Protein AF-L8G4J6-F1 (afdb_monomer)

Organism: Pseudogymnoascus destructans (strain ATCC MYA-4855 / 20631-21) (NCBI:txid658429)

Structure (mmCIF, N/CA/C/O backbone):
data_AF-L8G4J6-F1
#
_entry.id   AF-L8G4J6-F1
#
loop_
_atom_site.group_PDB
_atom_site.id
_atom_site.type_symbol
_atom_site.label_atom_id
_atom_site.label_alt_id
_atom_site.label_comp_id
_atom_site.label_asym_id
_atom_site.label_entity_id
_atom_site.label_seq_id
_atom_site.pdbx_PDB_ins_code
_atom_site.Cartn_x
_atom_site.Cartn_y
_atom_site.Cartn_z
_atom_site.occupancy
_atom_site.B_iso_or_equiv
_atom_site.auth_seq_id
_atom_site.auth_comp_id
_atom_site.auth_asym_id
_atom_site.auth_atom_id
_atom_site.pdbx_PDB_model_num
ATOM 1 N N . MET A 1 1 ? -7.176 -9.965 0.478 1.00 82.94 1 MET A N 1
ATOM 2 C CA . MET A 1 1 ? -8.049 -9.174 -0.418 1.00 82.94 1 MET A CA 1
ATOM 3 C C . MET A 1 1 ? -7.342 -9.103 -1.741 1.00 82.94 1 MET A C 1
ATOM 5 O O . MET A 1 1 ? -6.157 -8.820 -1.716 1.00 82.94 1 MET A O 1
ATOM 9 N N . HIS A 1 2 ? -8.014 -9.371 -2.860 1.00 88.94 2 HIS A N 1
ATOM 10 C CA . HIS A 1 2 ? -7.326 -9.445 -4.148 1.00 88.94 2 HIS A CA 1
ATOM 11 C C . HIS A 1 2 ? -7.608 -8.229 -5.025 1.00 88.94 2 HIS A C 1
ATOM 13 O O . HIS A 1 2 ? -8.771 -7.936 -5.314 1.00 88.94 2 HIS A O 1
ATOM 19 N N . ALA A 1 3 ? -6.555 -7.555 -5.492 1.00 89.19 3 ALA A N 1
ATOM 20 C CA . ALA A 1 3 ? -6.679 -6.358 -6.329 1.00 89.19 3 ALA A CA 1
ATOM 21 C C . ALA A 1 3 ? -7.472 -6.608 -7.628 1.00 89.19 3 ALA A C 1
ATOM 23 O O . ALA A 1 3 ? -8.258 -5.759 -8.041 1.00 89.19 3 ALA A O 1
ATOM 24 N N . TRP A 1 4 ? -7.333 -7.789 -8.243 1.00 89.56 4 TRP A N 1
ATOM 25 C CA . TRP A 1 4 ? -8.042 -8.155 -9.478 1.00 89.56 4 TRP A CA 1
ATOM 26 C C . TRP A 1 4 ? -9.565 -8.265 -9.320 1.00 89.56 4 TRP A C 1
ATOM 28 O O . TRP A 1 4 ? -10.291 -8.118 -10.303 1.00 89.56 4 TRP A O 1
ATOM 38 N N . ALA A 1 5 ? -10.052 -8.505 -8.099 1.00 90.19 5 ALA A N 1
ATOM 39 C CA . ALA A 1 5 ? -11.477 -8.644 -7.799 1.00 90.19 5 ALA A CA 1
ATOM 40 C C . ALA A 1 5 ? -12.156 -7.302 -7.478 1.00 90.19 5 ALA A C 1
ATOM 42 O O . ALA A 1 5 ? -13.377 -7.241 -7.349 1.00 90.19 5 ALA A O 1
ATOM 43 N N . LEU A 1 6 ? -11.373 -6.233 -7.328 1.00 91.44 6 LEU A N 1
ATOM 44 C CA . LEU A 1 6 ? -11.841 -4.914 -6.930 1.00 91.44 6 LEU A CA 1
ATOM 45 C C . LEU A 1 6 ? -11.795 -3.943 -8.115 1.00 91.44 6 LEU A C 1
ATOM 47 O O . LEU A 1 6 ? -10.946 -4.027 -9.002 1.00 91.44 6 LEU A O 1
ATOM 51 N N . LYS A 1 7 ? -12.727 -2.993 -8.121 1.00 92.06 7 LYS A N 1
ATOM 52 C CA . LYS A 1 7 ? -12.790 -1.895 -9.092 1.00 92.06 7 LYS A CA 1
ATOM 53 C C . LYS A 1 7 ? -12.383 -0.579 -8.456 1.00 92.06 7 LYS A C 1
ATOM 55 O O . LYS A 1 7 ? -12.546 -0.383 -7.256 1.00 92.06 7 LYS A O 1
ATOM 60 N N . ASP A 1 8 ? -11.884 0.345 -9.256 1.00 95.00 8 ASP A N 1
ATOM 61 C CA . ASP A 1 8 ? -11.574 1.683 -8.777 1.00 95.00 8 ASP A CA 1
ATOM 62 C C . ASP A 1 8 ? -11.811 2.715 -9.876 1.00 95.00 8 ASP A C 1
ATOM 64 O O . ASP A 1 8 ? -11.766 2.397 -11.065 1.00 95.00 8 ASP A O 1
ATOM 68 N N . ASN A 1 9 ? -12.085 3.948 -9.457 1.00 92.06 9 ASN A N 1
ATOM 69 C CA . ASN A 1 9 ? -12.213 5.096 -10.340 1.00 92.06 9 ASN A CA 1
ATOM 70 C C . ASN A 1 9 ? -11.019 6.030 -10.100 1.00 92.06 9 ASN A C 1
ATOM 72 O O . ASN A 1 9 ? -10.874 6.601 -9.011 1.00 92.06 9 ASN A O 1
ATOM 76 N N . LEU A 1 10 ? -10.150 6.142 -11.106 1.00 89.25 10 LEU A N 1
ATOM 77 C CA . LEU A 1 10 ? -8.953 6.988 -11.067 1.00 89.25 10 LEU A CA 1
ATOM 78 C C . LEU A 1 10 ? -9.309 8.480 -11.186 1.00 89.25 10 LEU A C 1
ATOM 80 O O . LEU A 1 10 ? -8.587 9.313 -10.648 1.00 89.25 10 LEU A O 1
ATOM 84 N N . ASP A 1 11 ? -10.445 8.800 -11.809 1.00 87.44 11 ASP A N 1
ATOM 85 C CA . ASP A 1 11 ? -10.901 10.171 -12.066 1.00 87.44 11 ASP A CA 1
ATOM 86 C C . ASP A 1 11 ? -11.843 10.704 -10.979 1.00 87.44 11 ASP A C 1
ATOM 88 O O . ASP A 1 11 ? -12.359 11.813 -11.076 1.00 87.44 11 ASP A O 1
ATOM 92 N N . ALA A 1 12 ? -12.104 9.918 -9.932 1.00 89.19 12 ALA A N 1
ATOM 93 C CA . ALA A 1 12 ? -12.944 10.363 -8.833 1.00 89.19 12 ALA A CA 1
ATOM 94 C C . ALA A 1 12 ? -12.231 11.435 -7.997 1.00 89.19 12 ALA A C 1
ATOM 96 O O . ALA A 1 12 ? -11.207 11.153 -7.373 1.00 89.19 12 ALA A O 1
ATOM 97 N N . ASP A 1 13 ? -12.844 12.618 -7.912 1.00 89.75 13 ASP A N 1
ATOM 98 C CA . ASP A 1 13 ? -12.346 13.782 -7.159 1.00 89.75 13 ASP A CA 1
ATOM 99 C C . ASP A 1 13 ? -13.001 13.971 -5.787 1.00 89.75 13 ASP A C 1
ATOM 101 O O . ASP A 1 13 ? -12.588 14.808 -4.990 1.00 89.75 13 ASP A O 1
ATOM 105 N N . ASN A 1 14 ? -14.010 13.161 -5.471 1.00 93.25 14 ASN A N 1
ATOM 106 C CA . ASN A 1 14 ? -14.780 13.313 -4.241 1.00 93.25 14 ASN A CA 1
ATOM 107 C C . ASN A 1 14 ? -13.895 13.183 -2.991 1.00 93.25 14 ASN A C 1
ATOM 109 O O . ASN A 1 14 ? -13.086 12.253 -2.875 1.00 93.25 14 ASN A O 1
ATOM 113 N N . PHE A 1 15 ? -14.108 14.066 -2.012 1.00 93.31 15 PHE A N 1
ATOM 114 C CA . PHE A 1 15 ? -13.394 14.018 -0.738 1.00 93.31 15 PHE A CA 1
ATOM 115 C C . PHE A 1 15 ? -13.589 12.663 -0.035 1.00 93.31 15 PHE A C 1
ATOM 117 O O . PHE A 1 15 ? -14.695 12.119 0.078 1.00 93.31 15 PHE A O 1
ATOM 124 N N . GLY A 1 16 ? -12.487 12.081 0.440 1.00 92.75 16 GLY A N 1
ATOM 125 C CA . GLY A 1 16 ? -12.477 10.774 1.088 1.00 92.75 16 GLY A CA 1
ATOM 126 C C . GLY A 1 16 ? -12.815 9.604 0.161 1.00 92.75 16 GLY A C 1
ATOM 127 O O . GLY A 1 16 ? -13.187 8.542 0.663 1.00 92.75 16 GLY A O 1
ATOM 128 N N . TRP A 1 17 ? -12.773 9.773 -1.164 1.00 94.94 17 TRP A N 1
ATOM 129 C CA . TRP A 1 17 ? -12.904 8.662 -2.106 1.00 94.94 17 TRP A CA 1
ATOM 130 C C . TRP A 1 17 ? -11.718 7.697 -2.017 1.00 94.94 17 TRP A C 1
ATOM 132 O O . TRP A 1 17 ? -10.568 8.112 -1.909 1.00 94.94 17 TRP A O 1
ATOM 142 N N . TYR A 1 18 ? -12.015 6.403 -2.076 1.00 94.75 18 TYR A N 1
ATOM 143 C CA . TYR A 1 18 ? -11.067 5.303 -2.246 1.00 94.75 18 TYR A CA 1
ATOM 144 C C . TYR A 1 18 ? -11.826 4.111 -2.847 1.00 94.75 18 TYR A C 1
ATOM 146 O O . TYR A 1 18 ? -13.062 4.134 -2.884 1.00 94.75 18 TYR A O 1
ATOM 154 N N . PHE A 1 19 ? -11.121 3.056 -3.266 1.00 94.44 19 PHE A N 1
ATOM 155 C CA . PHE A 1 19 ? -11.729 1.887 -3.918 1.00 94.44 19 PHE A CA 1
ATOM 156 C C . PHE A 1 19 ? -12.917 1.294 -3.135 1.00 94.44 19 PHE A C 1
ATOM 158 O O . PHE A 1 19 ? -13.872 0.812 -3.737 1.00 94.44 19 PHE A O 1
ATOM 165 N N . GLY A 1 20 ? -12.927 1.367 -1.798 1.00 92.00 20 GLY A N 1
ATOM 166 C CA . GLY A 1 20 ? -14.027 0.834 -0.991 1.00 92.00 20 GLY A CA 1
ATOM 167 C C . GLY A 1 20 ? -15.357 1.582 -1.130 1.00 92.00 20 GLY A C 1
ATOM 168 O O . GLY A 1 20 ? -16.396 1.035 -0.771 1.00 92.00 20 GLY A O 1
ATOM 169 N N . LYS A 1 21 ? -15.352 2.798 -1.692 1.00 92.19 21 LYS A N 1
ATOM 170 C CA . LYS A 1 21 ? -16.570 3.551 -2.039 1.00 92.19 21 LYS A CA 1
ATOM 171 C C . LYS A 1 21 ? -17.102 3.238 -3.442 1.00 92.19 21 LYS A C 1
ATOM 173 O O . LYS A 1 21 ? -18.171 3.724 -3.805 1.00 92.19 21 LYS A O 1
ATOM 178 N N . HIS A 1 22 ? -16.387 2.443 -4.238 1.00 93.75 22 HIS A N 1
ATOM 179 C CA . HIS A 1 22 ? -16.846 2.059 -5.568 1.00 93.75 22 HIS A CA 1
ATOM 180 C C . HIS A 1 22 ? -18.075 1.143 -5.473 1.00 93.75 22 HIS A C 1
ATOM 182 O O . HIS A 1 22 ? -18.038 0.138 -4.766 1.00 93.75 22 HIS A O 1
ATOM 188 N N . ARG A 1 23 ? -19.143 1.447 -6.225 1.00 92.19 23 ARG A N 1
ATOM 189 C CA . ARG A 1 23 ? -20.446 0.747 -6.158 1.00 92.19 23 ARG A CA 1
ATOM 190 C C . ARG A 1 23 ? -20.339 -0.783 -6.255 1.00 92.19 23 ARG A C 1
ATOM 192 O O . ARG A 1 23 ? -20.991 -1.493 -5.501 1.00 92.19 23 ARG A O 1
ATOM 199 N N . GLU A 1 24 ? -19.469 -1.282 -7.135 1.00 90.06 24 GLU A N 1
ATOM 200 C CA . GLU A 1 24 ? -19.259 -2.724 -7.362 1.00 90.06 24 GLU A CA 1
ATOM 201 C C . GLU A 1 24 ? -18.479 -3.401 -6.227 1.00 90.06 24 GLU A C 1
ATOM 203 O O . GLU A 1 24 ? -18.611 -4.603 -6.020 1.00 90.06 24 GLU A O 1
ATOM 208 N N . ASN A 1 25 ? -17.719 -2.634 -5.442 1.00 92.56 25 ASN A N 1
ATOM 209 C CA . ASN A 1 25 ? -16.976 -3.170 -4.307 1.00 92.56 25 ASN A CA 1
ATOM 210 C C . ASN A 1 25 ? -17.813 -3.199 -3.030 1.00 92.56 25 ASN A C 1
ATOM 212 O O . ASN A 1 25 ? -17.482 -3.954 -2.123 1.00 92.56 25 ASN A O 1
ATOM 216 N N . VAL A 1 26 ? -18.886 -2.403 -2.929 1.00 84.31 26 VAL A N 1
ATOM 217 C CA . VAL A 1 26 ? -19.674 -2.281 -1.690 1.00 84.31 26 VAL A CA 1
ATOM 218 C C . VAL A 1 26 ? -20.213 -3.637 -1.242 1.00 84.31 26 VAL A C 1
ATOM 220 O O . VAL A 1 26 ? -20.040 -4.003 -0.084 1.00 84.31 26 VAL A O 1
ATOM 223 N N . ALA A 1 27 ? -20.817 -4.409 -2.149 1.00 84.50 27 ALA A N 1
ATOM 224 C CA . ALA A 1 27 ? -21.356 -5.728 -1.818 1.00 84.50 27 ALA A CA 1
ATOM 225 C C . ALA A 1 27 ? -20.260 -6.709 -1.373 1.00 84.50 27 ALA A C 1
ATOM 227 O O . ALA A 1 27 ? -20.461 -7.468 -0.427 1.00 84.50 27 ALA A O 1
ATOM 228 N N . LEU A 1 28 ? -19.090 -6.647 -2.016 1.00 85.94 28 LEU A N 1
ATOM 229 C CA . LEU A 1 28 ? -17.947 -7.495 -1.693 1.00 85.94 28 LEU A CA 1
ATOM 230 C C . LEU A 1 28 ? -17.294 -7.096 -0.363 1.00 85.94 28 LEU A C 1
ATOM 232 O O . LEU A 1 28 ? -16.865 -7.967 0.379 1.00 85.94 28 LEU A O 1
ATOM 236 N N . LEU A 1 29 ? -17.241 -5.802 -0.038 1.00 85.81 29 LEU A N 1
ATOM 237 C CA . LEU A 1 29 ? -16.575 -5.280 1.158 1.00 85.81 29 LEU A CA 1
ATOM 238 C C . LEU A 1 29 ? -17.476 -5.217 2.397 1.00 85.81 29 LEU A C 1
ATOM 240 O O . LEU A 1 29 ? -16.965 -5.235 3.516 1.00 85.81 29 LEU A O 1
ATOM 244 N N . LYS A 1 30 ? -18.803 -5.183 2.225 1.00 80.94 30 LYS A N 1
ATOM 245 C CA . LYS A 1 30 ? -19.774 -5.099 3.328 1.00 80.94 30 LYS A CA 1
ATOM 246 C C . LYS A 1 30 ? -19.586 -6.180 4.406 1.00 80.94 30 LYS A C 1
ATOM 248 O O . LYS A 1 30 ? -19.614 -5.804 5.573 1.00 80.94 30 LYS A O 1
ATOM 253 N N . PRO A 1 31 ? -19.344 -7.469 4.086 1.00 78.50 31 PRO A N 1
ATOM 254 C CA . PRO A 1 31 ? -19.102 -8.497 5.105 1.00 78.50 31 PRO A CA 1
ATOM 255 C C . PRO A 1 31 ? -17.821 -8.266 5.916 1.00 78.50 31 PRO A C 1
ATOM 257 O O . PRO A 1 31 ? -17.692 -8.756 7.034 1.00 78.50 31 PRO A O 1
ATOM 260 N N . PHE A 1 32 ? -16.860 -7.536 5.349 1.00 78.88 32 PHE A N 1
ATOM 261 C CA . PHE A 1 32 ? -15.559 -7.297 5.964 1.00 78.88 32 PHE A CA 1
ATOM 262 C C . PHE A 1 32 ? -15.536 -6.026 6.815 1.00 78.88 32 PHE A C 1
ATOM 264 O O . PHE A 1 32 ? -14.713 -5.918 7.729 1.00 78.88 32 PHE A O 1
ATOM 271 N N . ALA A 1 33 ? -16.466 -5.097 6.581 1.00 69.00 33 ALA A N 1
ATOM 272 C CA . ALA A 1 33 ? -16.655 -3.919 7.415 1.00 69.00 33 ALA A CA 1
ATOM 273 C C . ALA A 1 33 ? -17.009 -4.340 8.853 1.00 69.00 33 ALA A C 1
ATOM 275 O O . ALA A 1 33 ? -18.066 -4.906 9.109 1.00 69.00 33 ALA A O 1
ATOM 276 N N . GLY A 1 34 ? -16.100 -4.092 9.800 1.00 70.56 34 GLY A N 1
ATOM 277 C CA . GLY A 1 34 ? -16.278 -4.506 11.196 1.00 70.56 34 GLY A CA 1
ATOM 278 C C . GLY A 1 34 ? -16.029 -5.995 11.465 1.00 70.56 34 GLY A C 1
ATOM 279 O O . GLY A 1 34 ? -16.185 -6.429 12.601 1.00 70.56 34 GLY A O 1
ATOM 280 N N . SER A 1 35 ? -15.575 -6.771 10.475 1.00 78.44 35 SER A N 1
ATOM 281 C CA . SER A 1 35 ? -15.298 -8.208 10.638 1.00 78.44 35 SER A CA 1
ATOM 282 C C . SER A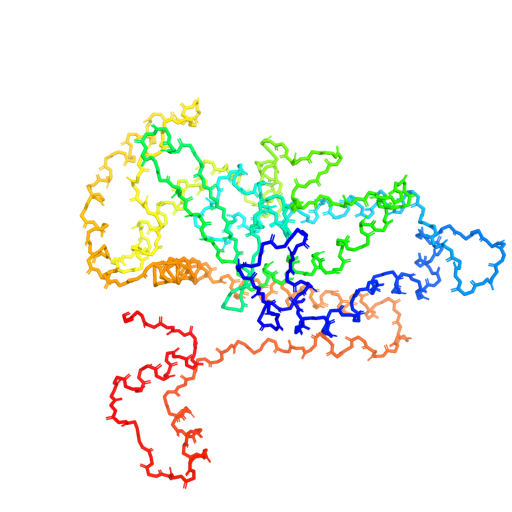 1 35 ? -14.304 -8.508 11.760 1.00 78.44 35 SER A C 1
ATOM 284 O O . SER A 1 35 ? -14.562 -9.396 12.565 1.00 78.44 35 SER A O 1
ATOM 286 N N . LEU A 1 36 ? -13.216 -7.736 11.888 1.00 79.94 36 LEU A N 1
ATOM 287 C CA . LEU A 1 36 ? -12.277 -7.908 13.004 1.00 79.94 36 LEU A CA 1
ATOM 288 C C . LEU A 1 36 ? -12.945 -7.681 14.361 1.00 79.94 36 LEU A C 1
ATOM 290 O O . LEU A 1 36 ? -12.656 -8.412 15.301 1.00 79.94 36 LEU A O 1
ATOM 294 N N . ARG A 1 37 ? -13.854 -6.704 14.465 1.00 77.38 37 ARG A N 1
ATOM 295 C CA . ARG A 1 37 ? -14.608 -6.465 15.700 1.00 77.38 37 ARG A CA 1
ATOM 296 C C . ARG A 1 37 ? -15.479 -7.675 16.029 1.00 77.38 37 ARG A C 1
ATOM 298 O O . ARG A 1 37 ? -15.413 -8.145 17.156 1.00 77.38 37 ARG A O 1
ATOM 305 N N . ASN A 1 38 ? -16.210 -8.206 15.051 1.00 77.56 38 ASN A N 1
ATOM 306 C CA . ASN A 1 38 ? -17.064 -9.380 15.245 1.00 77.56 38 ASN A CA 1
ATOM 307 C C . ASN A 1 38 ? -16.245 -10.612 15.659 1.00 77.56 38 ASN A C 1
ATOM 309 O O . ASN A 1 38 ? -16.585 -11.270 16.632 1.00 77.56 38 ASN A O 1
ATOM 313 N N . VAL A 1 39 ? -15.110 -10.859 14.995 1.00 80.19 39 VAL A N 1
ATOM 314 C CA . VAL A 1 39 ? -14.206 -11.973 15.326 1.00 80.19 39 VAL A CA 1
ATOM 315 C C . VAL A 1 39 ? -13.609 -11.821 16.725 1.00 80.19 39 VAL A C 1
ATOM 317 O O . VAL A 1 39 ? -13.485 -12.801 17.447 1.00 80.19 39 VAL A O 1
ATOM 320 N N . ILE A 1 40 ? -13.247 -10.608 17.150 1.00 79.44 40 ILE A N 1
ATOM 321 C CA . ILE A 1 40 ? -12.783 -10.363 18.527 1.00 79.44 40 ILE A CA 1
ATOM 322 C C . ILE A 1 40 ? -13.917 -10.604 19.530 1.00 79.44 40 ILE A C 1
ATOM 324 O O . ILE A 1 40 ? -13.697 -11.125 20.622 1.00 79.44 40 ILE A O 1
ATOM 328 N N . GLN A 1 41 ? -15.134 -10.243 19.139 1.00 76.88 41 GLN A N 1
ATOM 329 C CA . GLN A 1 41 ? -16.347 -10.454 19.901 1.00 76.88 41 GLN A CA 1
ATOM 330 C C . GLN A 1 41 ? -16.906 -11.869 19.797 1.00 76.88 41 GLN A C 1
ATOM 332 O O . GLN A 1 41 ? -18.026 -12.045 20.242 1.00 76.88 41 GLN A O 1
ATOM 337 N N . GLU A 1 42 ? -16.228 -12.871 19.250 1.00 78.69 42 GLU A N 1
ATOM 338 C CA . GLU A 1 42 ? -16.738 -14.251 19.236 1.00 78.69 42 GLU A CA 1
ATOM 339 C C . GLU A 1 42 ? -16.137 -15.092 20.384 1.00 78.69 42 GLU A C 1
ATOM 341 O O . GLU A 1 42 ? -16.906 -15.639 21.181 1.00 78.69 42 GLU A O 1
ATOM 346 N N . PRO A 1 43 ? -14.801 -15.158 20.566 1.00 81.88 43 PRO A N 1
ATOM 347 C CA . PRO A 1 43 ? -14.181 -15.918 21.649 1.00 81.88 43 PRO A CA 1
ATOM 348 C C . PRO A 1 43 ? -14.193 -15.169 22.982 1.00 81.88 43 PRO A C 1
ATOM 350 O O . PRO A 1 43 ? -13.796 -14.005 23.064 1.00 81.88 43 PRO A O 1
ATOM 353 N N . GLN A 1 44 ? -14.537 -15.869 24.066 1.00 73.12 44 GLN A N 1
ATOM 354 C CA . GLN A 1 44 ? -14.530 -15.299 25.419 1.00 73.12 44 GLN A CA 1
ATOM 355 C C . GLN A 1 44 ? -13.136 -14.809 25.846 1.00 73.12 44 GLN A C 1
ATOM 357 O O . GLN A 1 44 ? -13.029 -13.765 26.482 1.00 73.12 44 GLN A O 1
ATOM 362 N N . SER A 1 45 ? -12.070 -15.505 25.442 1.00 78.56 45 SER A N 1
ATOM 363 C CA . SER A 1 45 ? -10.683 -15.118 25.733 1.00 78.56 45 SER A CA 1
ATOM 364 C C . SER A 1 45 ? -10.287 -13.784 25.091 1.00 78.56 45 SER A C 1
ATOM 366 O O . SER A 1 45 ? -9.688 -12.934 25.750 1.00 78.56 45 SER A O 1
ATOM 368 N N . LEU A 1 46 ? -10.657 -13.567 23.824 1.00 79.56 46 LEU A N 1
ATOM 369 C CA . LEU A 1 46 ? -10.384 -12.315 23.115 1.00 79.56 46 LEU A CA 1
ATOM 370 C C . LEU A 1 46 ? -11.227 -11.167 23.665 1.00 79.56 46 LEU A C 1
ATOM 372 O O . LEU A 1 46 ? -10.682 -10.090 23.901 1.00 79.56 46 LEU A O 1
ATOM 376 N N . ARG A 1 47 ? -12.516 -11.404 23.945 1.00 80.00 47 ARG A N 1
ATOM 377 C CA . ARG A 1 47 ? -13.380 -10.417 24.611 1.00 80.00 47 ARG A CA 1
ATOM 378 C C . ARG A 1 47 ? -12.789 -9.983 25.951 1.00 80.00 47 ARG A C 1
ATOM 380 O O . ARG A 1 47 ? -12.567 -8.797 26.151 1.00 80.00 47 ARG A O 1
ATOM 387 N N . ALA A 1 48 ? -12.465 -10.935 26.826 1.00 78.12 48 ALA A N 1
ATOM 388 C CA . ALA A 1 48 ? -11.937 -10.653 28.159 1.00 78.12 48 ALA A CA 1
ATOM 389 C C . ALA A 1 48 ? -10.547 -9.999 28.138 1.00 78.12 48 ALA A C 1
ATOM 391 O O . ALA A 1 48 ? -10.162 -9.343 29.102 1.00 78.12 48 ALA A O 1
ATOM 392 N N . SER A 1 49 ? -9.772 -10.183 27.066 1.00 82.25 49 SER A N 1
ATOM 393 C CA . SER A 1 49 ? -8.456 -9.560 26.911 1.00 82.25 49 SER A CA 1
ATOM 394 C C . SER A 1 49 ? -8.536 -8.142 26.338 1.00 82.25 49 SER A C 1
ATOM 396 O O . SER A 1 49 ? -7.794 -7.267 26.790 1.00 82.25 49 SER A O 1
ATOM 398 N N . LEU A 1 50 ? -9.421 -7.911 25.363 1.00 81.81 50 LEU A N 1
ATOM 399 C CA . LEU A 1 50 ? -9.428 -6.703 24.534 1.00 81.81 50 LEU A CA 1
ATOM 400 C C . LEU A 1 50 ? -10.516 -5.691 24.922 1.00 81.81 50 LEU A C 1
ATOM 402 O O . LEU A 1 50 ? -10.349 -4.501 24.650 1.00 81.81 50 LEU A O 1
ATOM 406 N N . LEU A 1 51 ? -11.609 -6.138 25.546 1.00 84.81 51 LEU A N 1
ATOM 407 C CA . LEU A 1 51 ? -12.772 -5.313 25.877 1.00 84.81 51 LEU A CA 1
ATOM 408 C C . LEU A 1 51 ? -12.872 -5.050 27.377 1.00 84.81 51 LEU A C 1
ATOM 410 O O . LEU A 1 51 ? -12.495 -5.888 28.199 1.00 84.81 51 LEU A O 1
ATOM 414 N N . ASP A 1 52 ? -13.390 -3.878 27.726 1.00 78.75 52 ASP A N 1
ATOM 415 C CA . ASP A 1 52 ? -13.839 -3.596 29.083 1.00 78.75 52 ASP A CA 1
ATOM 416 C C . ASP A 1 52 ? -15.285 -4.081 29.225 1.00 78.75 52 ASP A C 1
ATOM 418 O O . ASP A 1 52 ? -16.168 -3.666 28.475 1.00 78.75 52 ASP A O 1
ATOM 422 N N . THR A 1 53 ? -15.522 -5.026 30.131 1.00 62.38 53 THR A N 1
ATOM 423 C CA . THR A 1 53 ? -16.863 -5.529 30.438 1.00 62.38 53 THR A CA 1
ATOM 424 C C . THR A 1 53 ? -17.464 -4.621 31.500 1.00 62.38 53 THR A C 1
ATOM 426 O O . THR A 1 53 ? -17.420 -4.938 32.686 1.00 62.38 53 THR A O 1
ATOM 429 N N . THR A 1 54 ? -17.974 -3.460 31.101 1.00 53.12 54 THR A N 1
ATOM 430 C CA . THR A 1 54 ? -18.913 -2.729 31.956 1.00 53.12 54 THR A CA 1
ATOM 431 C C . THR A 1 54 ? -20.287 -3.350 31.739 1.00 53.12 54 THR A C 1
ATOM 433 O O . THR A 1 54 ? -21.030 -2.936 30.851 1.00 53.12 54 THR A O 1
ATOM 436 N N . ASP A 1 55 ? -20.566 -4.413 32.491 1.00 49.91 55 ASP A N 1
ATOM 437 C CA . ASP A 1 55 ? -21.909 -4.959 32.664 1.00 49.91 55 ASP A CA 1
ATOM 438 C C . ASP A 1 55 ? -22.716 -3.979 33.518 1.00 49.91 55 ASP A C 1
ATOM 440 O O . ASP A 1 55 ? -22.690 -4.110 34.731 1.00 49.91 55 ASP A O 1
ATOM 444 N N . GLU A 1 56 ? -23.411 -3.022 32.901 1.00 45.66 56 GLU A N 1
ATOM 445 C CA . GLU A 1 56 ? -24.721 -2.533 33.358 1.00 45.66 56 GLU A CA 1
ATOM 446 C C . GLU A 1 56 ? -25.521 -2.154 32.093 1.00 45.66 56 GLU A C 1
ATOM 448 O O . GLU A 1 56 ? -25.071 -1.353 31.278 1.00 45.66 56 GLU A O 1
ATOM 453 N N . ASP A 1 57 ? -26.674 -2.801 31.905 1.00 40.50 57 ASP A N 1
ATOM 454 C CA . ASP A 1 57 ? -27.632 -2.686 30.791 1.00 40.50 57 ASP A CA 1
ATOM 455 C C . ASP A 1 57 ? -27.304 -3.423 29.476 1.00 40.50 57 ASP A C 1
ATOM 457 O O . ASP A 1 57 ? -26.841 -2.876 28.473 1.00 40.50 57 ASP A O 1
ATOM 461 N N . GLY A 1 58 ? -27.682 -4.708 29.458 1.00 41.97 58 GLY A N 1
ATOM 462 C CA . GLY A 1 58 ? -27.764 -5.582 28.284 1.00 41.97 58 GLY A CA 1
ATOM 463 C C . GLY A 1 58 ? -28.828 -5.164 27.262 1.00 41.97 58 GLY A C 1
ATOM 464 O O . GLY A 1 58 ? -29.769 -5.907 26.986 1.00 41.97 58 GLY A O 1
ATOM 465 N N . GLY A 1 59 ? -28.667 -3.985 26.667 1.00 40.03 59 GLY A N 1
ATOM 466 C CA . GLY A 1 59 ? -29.328 -3.601 25.425 1.00 40.03 59 GLY A CA 1
ATOM 467 C C . GLY A 1 59 ? -28.503 -4.029 24.209 1.00 40.03 59 GLY A C 1
ATOM 468 O O . GLY A 1 59 ? -27.273 -4.024 24.241 1.00 40.03 59 GLY A O 1
ATOM 469 N N . ALA A 1 60 ? -29.172 -4.332 23.095 1.00 45.72 60 ALA A N 1
ATOM 470 C CA . ALA A 1 60 ? -28.562 -4.703 21.809 1.00 45.72 60 ALA A CA 1
ATOM 471 C C . ALA A 1 60 ? -27.600 -3.646 21.201 1.00 45.72 60 ALA A C 1
ATOM 473 O O . ALA A 1 60 ? -27.041 -3.884 20.131 1.00 45.72 60 ALA A O 1
ATOM 474 N N . ASP A 1 61 ? -27.391 -2.512 21.880 1.00 43.06 61 ASP A N 1
ATOM 475 C CA . ASP A 1 61 ? -26.597 -1.358 21.444 1.00 43.06 61 ASP A CA 1
ATOM 476 C C . ASP A 1 61 ? -25.482 -0.968 22.445 1.00 43.06 61 ASP A C 1
ATOM 478 O O . ASP A 1 61 ? -24.964 0.151 22.416 1.00 43.06 61 ASP A O 1
ATOM 482 N N . ALA A 1 62 ? -25.091 -1.885 23.344 1.00 53.81 62 ALA A N 1
ATOM 483 C CA . ALA A 1 62 ? -24.002 -1.660 24.295 1.00 53.81 62 ALA A CA 1
ATOM 484 C C . ALA A 1 62 ? -22.710 -1.242 23.564 1.00 53.81 62 ALA A C 1
ATOM 486 O O . ALA A 1 62 ? -22.134 -1.972 22.742 1.00 53.81 62 ALA A O 1
ATOM 487 N N . ARG A 1 63 ? -22.261 -0.014 23.839 1.00 63.81 63 ARG A N 1
ATOM 488 C CA . ARG A 1 63 ? -21.102 0.593 23.185 1.00 63.81 63 ARG A CA 1
ATOM 489 C C . ARG A 1 63 ? -19.847 -0.160 23.615 1.00 63.81 63 ARG A C 1
ATOM 491 O O . ARG A 1 63 ? -19.454 -0.127 24.770 1.00 63.81 63 ARG A O 1
ATOM 498 N N . VAL A 1 64 ? -19.210 -0.838 22.665 1.00 74.62 64 VAL A N 1
ATOM 499 C CA . VAL A 1 64 ? -17.989 -1.610 22.924 1.00 74.62 64 VAL A CA 1
ATOM 500 C C . VAL A 1 64 ? -16.856 -0.665 23.305 1.00 74.62 64 VAL A C 1
ATOM 502 O O . VAL A 1 64 ? -16.440 0.153 22.482 1.00 74.62 64 VAL A O 1
ATOM 505 N N . VAL A 1 65 ? -16.357 -0.812 24.531 1.00 86.69 65 VAL A N 1
ATOM 506 C CA . VAL A 1 65 ? -15.188 -0.095 25.042 1.00 86.69 65 VAL A CA 1
ATOM 507 C C . VAL A 1 65 ? -13.975 -1.019 24.980 1.00 86.69 65 VAL A C 1
ATOM 509 O O . VAL A 1 65 ? -13.988 -2.140 25.485 1.00 86.69 65 VAL A O 1
ATOM 512 N N . TRP A 1 66 ? -12.921 -0.554 24.322 1.00 88.25 66 TRP A N 1
ATOM 513 C CA . TRP A 1 66 ? -11.649 -1.248 24.172 1.00 88.25 66 TRP A CA 1
ATOM 514 C C . TRP A 1 66 ? -10.705 -0.873 25.312 1.00 88.25 66 TRP A C 1
ATOM 516 O O . TRP A 1 66 ? -10.585 0.300 25.669 1.00 88.25 66 TRP A O 1
ATOM 526 N N . ARG A 1 67 ? -9.977 -1.845 25.862 1.00 90.38 67 ARG A N 1
ATOM 527 C CA . ARG A 1 67 ? -8.976 -1.566 26.900 1.00 90.38 67 ARG A CA 1
ATOM 528 C C . ARG A 1 67 ? -7.799 -0.794 26.313 1.00 90.38 67 ARG A C 1
ATOM 530 O O . ARG A 1 67 ? -7.260 -1.196 25.284 1.00 90.38 67 ARG A O 1
ATOM 537 N N . GLN A 1 68 ? -7.311 0.230 27.014 1.00 91.38 68 GLN A N 1
ATOM 538 C CA . GLN A 1 68 ? -6.184 1.037 26.524 1.00 91.38 68 GLN A CA 1
ATOM 539 C C . GLN A 1 68 ? -4.940 0.182 26.225 1.00 91.38 68 GLN A C 1
ATOM 541 O O . GLN A 1 68 ? -4.374 0.267 25.142 1.00 91.38 68 GLN A O 1
ATOM 546 N N . LYS A 1 69 ? -4.593 -0.751 27.121 1.00 90.19 69 LYS A N 1
ATOM 547 C CA . LYS A 1 69 ? -3.467 -1.681 26.920 1.00 90.19 69 LYS A CA 1
ATOM 548 C C . LYS A 1 69 ? -3.612 -2.537 25.653 1.00 90.19 69 LYS A C 1
ATOM 550 O O . LYS A 1 69 ? -2.615 -2.841 25.004 1.00 90.19 69 LYS A O 1
ATOM 555 N N . ALA A 1 70 ? -4.837 -2.933 25.306 1.00 89.50 70 ALA A N 1
ATOM 556 C CA . ALA A 1 70 ? -5.119 -3.698 24.095 1.00 89.50 70 ALA A CA 1
ATOM 557 C C . ALA A 1 70 ? -4.962 -2.839 22.832 1.00 89.50 70 ALA A C 1
ATOM 559 O O . ALA A 1 70 ? -4.370 -3.298 21.854 1.00 89.50 70 ALA A O 1
ATOM 560 N N . ILE A 1 71 ? -5.436 -1.588 22.876 1.00 91.44 71 ILE A N 1
ATOM 561 C CA . ILE A 1 71 ? -5.223 -0.601 21.810 1.00 91.44 71 ILE A CA 1
ATOM 562 C C . ILE A 1 71 ? -3.721 -0.403 21.581 1.00 91.44 71 ILE A C 1
ATOM 564 O O . ILE A 1 71 ? -3.258 -0.555 20.454 1.00 91.44 71 ILE A O 1
ATOM 568 N N . ASP A 1 72 ? -2.949 -0.146 22.640 1.00 91.62 72 ASP A N 1
ATOM 569 C CA . ASP A 1 72 ? -1.509 0.123 22.546 1.00 91.62 72 ASP A CA 1
ATOM 570 C C . ASP A 1 72 ? -0.741 -1.064 21.942 1.00 91.62 72 ASP A C 1
ATOM 572 O O . ASP A 1 72 ? 0.114 -0.892 21.069 1.00 91.62 72 ASP A O 1
ATOM 576 N N . GLN A 1 73 ? -1.072 -2.290 22.365 1.00 91.69 73 GLN A N 1
ATOM 577 C CA . GLN A 1 73 ? -0.487 -3.513 21.810 1.00 91.69 73 GLN A CA 1
ATOM 578 C C . GLN A 1 73 ? -0.831 -3.689 20.330 1.00 91.69 73 GLN A C 1
ATOM 580 O O . GLN A 1 73 ? 0.047 -4.006 19.524 1.00 91.69 73 GLN A O 1
ATOM 585 N N . TYR A 1 74 ? -2.091 -3.467 19.955 1.00 92.06 74 TYR A N 1
ATOM 586 C CA . TYR A 1 74 ? -2.523 -3.576 18.567 1.00 92.06 74 TYR A CA 1
ATOM 587 C C . TYR A 1 74 ? -1.849 -2.525 17.679 1.00 92.06 74 TYR A C 1
ATOM 589 O O . TYR A 1 74 ? -1.324 -2.857 16.617 1.00 92.06 74 TYR A O 1
ATOM 597 N N . GLU A 1 75 ? -1.812 -1.267 18.121 1.00 92.44 75 GLU A N 1
ATOM 598 C CA . GLU A 1 75 ? -1.157 -0.169 17.409 1.00 92.44 75 GLU A CA 1
ATOM 599 C C . GLU A 1 75 ? 0.350 -0.417 17.253 1.00 92.44 75 GLU A C 1
ATOM 601 O O . GLU A 1 75 ? 0.907 -0.156 16.186 1.00 92.44 75 GLU A O 1
ATOM 606 N N . ALA A 1 76 ? 1.015 -1.008 18.254 1.00 91.94 76 ALA A N 1
ATOM 607 C CA . ALA A 1 76 ? 2.417 -1.412 18.143 1.00 91.94 76 ALA A CA 1
ATOM 608 C C . ALA A 1 76 ? 2.635 -2.495 17.068 1.00 91.94 76 ALA A C 1
ATOM 610 O O . ALA A 1 76 ? 3.595 -2.417 16.292 1.00 91.94 76 ALA A O 1
ATOM 611 N N . VAL A 1 77 ? 1.737 -3.482 16.980 1.00 94.69 77 VAL A N 1
ATOM 612 C CA . VAL A 1 77 ? 1.780 -4.520 15.935 1.00 94.69 77 VAL A CA 1
ATOM 613 C C . VAL A 1 77 ? 1.503 -3.920 14.555 1.00 94.69 77 VAL A C 1
ATOM 615 O O . VAL A 1 77 ? 2.226 -4.226 13.605 1.00 94.69 77 VAL A O 1
ATOM 618 N N . ALA A 1 78 ? 0.512 -3.033 14.434 1.00 93.44 78 ALA A N 1
ATOM 619 C CA . ALA A 1 78 ? 0.198 -2.335 13.189 1.00 93.44 78 ALA A CA 1
ATOM 620 C C . ALA A 1 78 ? 1.367 -1.449 12.717 1.00 93.44 78 ALA A C 1
ATOM 622 O O . ALA A 1 78 ? 1.698 -1.436 11.531 1.00 93.44 78 ALA A O 1
ATOM 623 N N . ASP A 1 79 ? 2.042 -0.758 13.638 1.00 93.44 79 ASP A N 1
ATOM 624 C CA . ASP A 1 79 ? 3.226 0.058 13.357 1.00 93.44 79 ASP A CA 1
ATOM 625 C C . ASP A 1 79 ? 4.407 -0.798 12.864 1.00 93.44 79 ASP A C 1
ATOM 627 O O . ASP A 1 79 ? 5.065 -0.445 11.884 1.00 93.44 79 ASP A O 1
ATOM 631 N N . GLU A 1 80 ? 4.670 -1.954 13.483 1.00 94.12 80 GLU A N 1
ATOM 632 C CA . GLU A 1 80 ? 5.707 -2.885 13.015 1.00 94.12 80 GLU A CA 1
ATOM 633 C C . GLU A 1 80 ? 5.352 -3.532 11.668 1.00 94.12 80 GLU A C 1
ATOM 635 O O . GLU A 1 80 ? 6.234 -3.712 10.823 1.00 94.12 80 GLU A O 1
ATOM 640 N N . PHE A 1 81 ? 4.074 -3.832 11.433 1.00 95.81 81 PHE A N 1
ATOM 641 C CA . PHE A 1 81 ? 3.583 -4.283 10.134 1.00 95.81 81 PHE A CA 1
ATOM 642 C C . PHE A 1 81 ? 3.849 -3.234 9.046 1.00 95.81 81 PHE A C 1
ATOM 644 O O . PHE A 1 81 ? 4.463 -3.557 8.028 1.00 95.81 81 PHE A O 1
ATOM 651 N N . LEU A 1 82 ? 3.476 -1.971 9.278 1.00 95.94 82 LEU A N 1
ATOM 652 C CA . LEU A 1 82 ? 3.709 -0.884 8.325 1.00 95.94 82 LEU A CA 1
ATOM 653 C C . LEU A 1 82 ? 5.202 -0.690 8.037 1.00 95.94 82 LEU A C 1
ATOM 655 O O . LEU A 1 82 ? 5.577 -0.520 6.882 1.00 95.94 82 LEU A O 1
ATOM 659 N N . LYS A 1 83 ? 6.082 -0.794 9.043 1.00 95.38 83 LYS A N 1
ATOM 660 C CA . LYS A 1 83 ? 7.544 -0.716 8.830 1.00 95.38 83 LYS A CA 1
ATOM 661 C C . LYS A 1 83 ? 8.051 -1.806 7.883 1.00 95.38 83 LYS A C 1
ATOM 663 O O . LYS A 1 83 ? 8.982 -1.572 7.117 1.00 95.38 83 LYS A O 1
ATOM 668 N N . ARG A 1 84 ? 7.468 -3.007 7.936 1.00 95.81 84 ARG A N 1
ATOM 669 C CA . ARG A 1 84 ? 7.820 -4.120 7.039 1.00 95.81 84 ARG A CA 1
ATOM 670 C C . ARG A 1 84 ? 7.230 -3.924 5.648 1.00 95.81 84 ARG A C 1
ATOM 672 O O . ARG A 1 84 ? 7.941 -4.123 4.669 1.00 95.81 84 ARG A O 1
ATOM 679 N N . LEU A 1 85 ? 5.972 -3.491 5.568 1.00 96.31 85 LEU A N 1
ATOM 680 C CA . LEU A 1 85 ? 5.313 -3.174 4.303 1.00 96.31 85 LEU A CA 1
ATOM 681 C C . LEU A 1 85 ? 6.050 -2.060 3.548 1.00 96.31 85 LEU A C 1
ATOM 683 O O . LEU A 1 85 ? 6.221 -2.166 2.339 1.00 96.31 85 LEU A O 1
ATOM 687 N N . LEU A 1 86 ? 6.551 -1.047 4.261 1.00 95.31 86 LEU A N 1
ATOM 688 C CA . LEU A 1 86 ? 7.368 0.031 3.704 1.00 95.31 86 LEU A CA 1
ATOM 689 C C . LEU A 1 86 ? 8.586 -0.516 2.948 1.00 95.31 86 LEU A C 1
ATOM 691 O O . LEU A 1 86 ? 8.818 -0.146 1.801 1.00 95.31 86 LEU A O 1
ATOM 695 N N . VAL A 1 87 ? 9.339 -1.422 3.580 1.00 94.88 87 VAL A N 1
ATOM 696 C CA . VAL A 1 87 ? 10.524 -2.046 2.970 1.00 94.88 87 VAL A CA 1
ATOM 697 C C . VAL A 1 87 ? 10.133 -2.904 1.770 1.00 94.88 87 VAL A C 1
ATOM 699 O O . VAL A 1 87 ? 10.780 -2.825 0.731 1.00 94.88 87 VAL A O 1
ATOM 702 N N . LEU A 1 88 ? 9.058 -3.691 1.882 1.00 94.69 88 LEU A N 1
ATOM 703 C CA . LEU A 1 88 ? 8.565 -4.507 0.770 1.00 94.69 88 LEU A CA 1
ATOM 704 C C . LEU A 1 88 ? 8.197 -3.646 -0.442 1.00 94.69 88 LEU A C 1
ATOM 706 O O . LEU A 1 88 ? 8.621 -3.957 -1.551 1.00 94.69 88 LEU A O 1
ATOM 710 N N . ILE A 1 89 ? 7.465 -2.550 -0.235 1.00 94.12 89 ILE A N 1
ATOM 711 C CA . ILE A 1 89 ? 7.121 -1.605 -1.303 1.00 94.12 89 ILE A CA 1
ATOM 712 C C . ILE A 1 89 ? 8.396 -1.007 -1.905 1.00 94.12 89 ILE A C 1
ATOM 714 O O . ILE A 1 89 ? 8.563 -1.065 -3.118 1.00 94.12 89 ILE A O 1
ATOM 718 N N . HIS A 1 90 ? 9.319 -0.509 -1.077 1.00 91.25 90 HIS A N 1
ATOM 719 C CA . HIS A 1 90 ? 10.548 0.145 -1.534 1.00 91.25 90 HIS A CA 1
ATOM 720 C C . HIS A 1 90 ? 11.466 -0.768 -2.368 1.00 91.25 90 HIS A C 1
ATOM 722 O O . HIS A 1 90 ? 12.092 -0.308 -3.320 1.00 91.25 90 HIS A O 1
ATOM 728 N N . MET A 1 91 ? 11.540 -2.058 -2.031 1.00 89.62 91 MET A N 1
ATOM 729 C CA . MET A 1 91 ? 12.399 -3.027 -2.725 1.00 89.62 91 MET A CA 1
ATOM 730 C C . MET A 1 91 ? 11.743 -3.617 -3.980 1.00 89.62 91 MET A C 1
ATOM 732 O O . MET A 1 91 ? 12.419 -3.925 -4.963 1.00 89.62 91 MET A O 1
ATOM 736 N N . ALA A 1 92 ? 10.423 -3.810 -3.948 1.00 87.94 92 ALA A N 1
ATOM 737 C CA . ALA A 1 92 ? 9.723 -4.613 -4.944 1.00 87.94 92 ALA A CA 1
ATOM 738 C C . ALA A 1 92 ? 9.030 -3.799 -6.046 1.00 87.94 92 ALA A C 1
ATOM 740 O O . ALA A 1 92 ? 8.607 -4.375 -7.047 1.00 87.94 92 ALA A O 1
ATOM 741 N N . SER A 1 93 ? 8.888 -2.479 -5.886 1.00 79.06 93 SER A N 1
ATOM 742 C CA . SER A 1 93 ? 8.110 -1.645 -6.811 1.00 79.06 93 SER A CA 1
ATOM 743 C C . SER A 1 93 ? 8.844 -1.231 -8.095 1.00 79.06 93 SER A C 1
ATOM 745 O O . SER A 1 93 ? 8.280 -0.473 -8.880 1.00 79.06 93 SER A O 1
ATOM 747 N N . GLY A 1 94 ? 10.079 -1.688 -8.327 1.00 80.06 94 GLY A N 1
ATOM 748 C CA . GLY A 1 94 ? 10.944 -1.199 -9.407 1.00 80.06 94 GLY A CA 1
ATOM 749 C C . GLY A 1 94 ? 12.069 -0.315 -8.883 1.00 80.06 94 GLY A C 1
ATOM 750 O O . GLY A 1 94 ? 12.490 -0.457 -7.735 1.00 80.06 94 GLY A O 1
ATOM 751 N N . GLN A 1 95 ? 12.512 0.638 -9.709 1.00 79.00 95 GLN A N 1
ATOM 752 C CA . GLN A 1 95 ? 13.362 1.727 -9.229 1.00 79.00 95 GLN A CA 1
ATOM 753 C C . GLN A 1 95 ? 12.652 2.441 -8.062 1.00 79.00 95 GLN A C 1
ATOM 755 O O . GLN A 1 95 ? 11.485 2.840 -8.211 1.00 79.00 95 GLN A O 1
ATOM 760 N N . PRO A 1 96 ? 13.319 2.562 -6.903 1.00 78.19 96 PRO A N 1
ATOM 761 C CA . PRO A 1 96 ? 12.692 2.990 -5.663 1.00 78.19 96 PRO A CA 1
ATOM 762 C C . PRO A 1 96 ? 12.222 4.444 -5.735 1.00 78.19 96 PRO A C 1
ATOM 764 O O . PRO A 1 96 ? 12.910 5.314 -6.271 1.00 78.19 96 PRO A O 1
ATOM 767 N N . LEU A 1 97 ? 11.058 4.705 -5.137 1.00 79.69 97 LEU A N 1
ATOM 768 C CA . LEU A 1 97 ? 10.579 6.063 -4.872 1.00 79.69 97 LEU A CA 1
ATOM 769 C C . LEU A 1 97 ? 11.512 6.768 -3.879 1.00 79.69 97 LEU A C 1
ATOM 771 O O . LEU A 1 97 ? 12.078 6.120 -2.987 1.00 79.69 97 LEU A O 1
ATOM 775 N N . ARG A 1 98 ? 11.630 8.097 -3.997 1.00 79.31 98 ARG A N 1
ATOM 776 C CA . ARG A 1 98 ? 12.308 8.909 -2.974 1.00 79.31 98 ARG A CA 1
ATOM 777 C C . ARG A 1 98 ? 11.575 8.763 -1.636 1.00 79.31 98 ARG A C 1
ATOM 779 O O . ARG A 1 98 ? 10.367 8.535 -1.619 1.00 79.31 98 ARG A O 1
ATOM 786 N N . GLU A 1 99 ? 12.277 8.926 -0.514 1.00 82.25 99 GLU A N 1
ATOM 787 C CA . GLU A 1 99 ? 11.666 8.789 0.822 1.00 82.25 99 GLU A CA 1
ATOM 788 C C . GLU A 1 99 ? 10.464 9.731 0.998 1.00 82.25 99 GLU A C 1
ATOM 790 O O . GLU A 1 99 ? 9.392 9.284 1.398 1.00 82.25 99 GLU A O 1
ATOM 795 N N . SER A 1 100 ? 10.584 10.989 0.568 1.00 81.56 100 SER A N 1
ATOM 796 C CA . SER A 1 100 ? 9.496 11.977 0.605 1.00 81.56 100 SER A CA 1
ATOM 797 C C . SER A 1 100 ? 8.299 11.621 -0.294 1.00 81.56 100 SER A C 1
ATOM 799 O O . SER A 1 100 ? 7.141 11.822 0.077 1.00 81.56 100 SER A O 1
ATOM 801 N N . GLU A 1 101 ? 8.543 11.030 -1.466 1.00 83.69 101 GLU A N 1
ATOM 802 C CA . GLU A 1 101 ? 7.489 10.530 -2.361 1.00 83.69 101 GLU A CA 1
ATOM 803 C C . GLU A 1 101 ? 6.805 9.297 -1.761 1.00 83.69 101 GLU A C 1
ATOM 805 O O . GLU A 1 101 ? 5.587 9.160 -1.818 1.00 83.69 101 GLU A O 1
ATOM 810 N N . LEU A 1 102 ? 7.578 8.407 -1.140 1.00 88.19 102 LEU A N 1
ATOM 8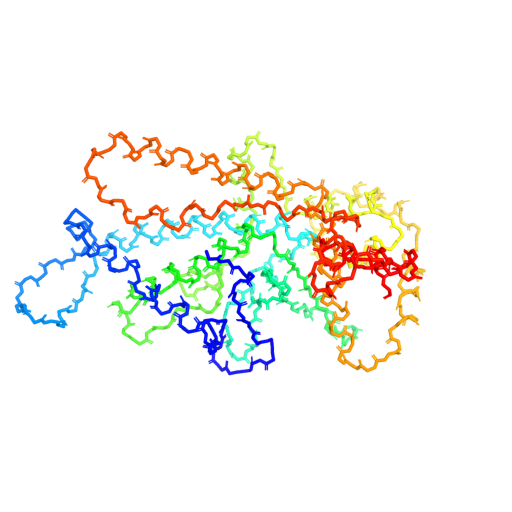11 C CA . LEU A 1 102 ? 7.061 7.212 -0.492 1.00 88.19 102 LEU A CA 1
ATOM 812 C C . LEU A 1 102 ? 6.217 7.579 0.733 1.00 88.19 102 LEU A C 1
ATOM 814 O O . LEU A 1 102 ? 5.126 7.040 0.901 1.00 88.19 102 LEU A O 1
ATOM 818 N N . PHE A 1 103 ? 6.676 8.519 1.562 1.00 90.94 103 PHE A N 1
ATOM 819 C CA . PHE A 1 103 ? 5.968 8.962 2.764 1.00 90.94 103 PHE A CA 1
ATOM 820 C C . PHE A 1 103 ? 4.729 9.815 2.484 1.00 90.94 103 PHE A C 1
ATOM 822 O O . PHE A 1 103 ? 3.795 9.808 3.288 1.00 90.94 103 PHE A O 1
ATOM 829 N N . SER A 1 104 ? 4.650 10.446 1.312 1.00 89.12 104 SER A N 1
ATOM 830 C CA . SER A 1 104 ? 3.460 11.189 0.883 1.00 89.12 104 SER A CA 1
ATOM 831 C C . SER A 1 104 ? 2.323 10.309 0.341 1.00 89.12 104 SER A C 1
ATOM 833 O O . SER A 1 104 ? 1.252 10.830 0.032 1.00 89.12 104 SER A O 1
ATOM 835 N N . LEU A 1 105 ? 2.493 8.980 0.274 1.00 94.00 105 LEU A N 1
ATOM 836 C CA . LEU A 1 105 ? 1.447 8.075 -0.206 1.00 94.00 105 LEU A CA 1
ATOM 837 C C . LEU A 1 105 ? 0.160 8.171 0.627 1.00 94.00 105 LEU A C 1
ATOM 839 O O . LEU A 1 105 ? 0.131 7.859 1.823 1.00 94.00 105 LEU A O 1
ATOM 843 N N . THR A 1 106 ? -0.937 8.511 -0.049 1.00 95.81 106 THR A N 1
ATOM 844 C CA . THR A 1 106 ? -2.284 8.566 0.531 1.00 95.81 106 THR A CA 1
ATOM 845 C C . THR A 1 106 ? -3.198 7.490 -0.052 1.00 95.81 106 THR A C 1
ATOM 847 O O . THR A 1 106 ? -3.175 7.210 -1.250 1.00 95.81 106 THR A O 1
ATOM 850 N N . TRP A 1 107 ? -4.030 6.869 0.789 1.00 95.94 107 TRP A N 1
ATOM 851 C CA . TRP A 1 107 ? -4.932 5.779 0.376 1.00 95.94 107 TRP A CA 1
ATOM 852 C C . TRP A 1 107 ? -6.362 6.238 0.064 1.00 95.94 107 TRP A C 1
ATOM 854 O O . TRP A 1 107 ? -7.142 5.489 -0.523 1.00 95.94 107 TRP A O 1
ATOM 864 N N . ARG A 1 108 ? -6.710 7.471 0.440 1.00 95.31 108 ARG A N 1
ATOM 865 C CA . ARG A 1 108 ? -7.997 8.107 0.142 1.00 95.31 108 ARG A CA 1
ATOM 866 C C . ARG A 1 108 ? -7.800 9.558 -0.258 1.00 95.31 108 ARG A C 1
ATOM 868 O O . ARG A 1 108 ? -6.856 10.200 0.200 1.00 95.31 108 ARG A O 1
ATOM 875 N N . ASN A 1 109 ? -8.721 10.072 -1.060 1.00 94.31 109 ASN A N 1
ATOM 876 C CA . ASN A 1 109 ? -8.684 11.456 -1.499 1.00 94.31 109 ASN A CA 1
ATOM 877 C C . ASN A 1 109 ? -8.813 12.407 -0.305 1.00 94.31 109 ASN A C 1
ATOM 879 O O . ASN A 1 109 ? -9.594 12.170 0.624 1.00 94.31 109 ASN A O 1
ATOM 883 N N . THR A 1 110 ? -8.064 13.498 -0.365 1.00 90.56 110 THR A N 1
ATOM 884 C CA . THR A 1 110 ? -8.154 14.632 0.554 1.00 90.56 110 THR A CA 1
ATOM 885 C C . THR A 1 110 ? -8.567 15.865 -0.252 1.00 90.56 110 THR A C 1
ATOM 887 O O . THR A 1 110 ? -9.471 15.764 -1.076 1.00 90.56 110 THR A O 1
ATOM 890 N N . GLN A 1 111 ? -7.922 17.013 -0.042 1.00 87.44 111 GLN A N 1
ATOM 891 C CA . GLN A 1 111 ? -7.969 18.127 -0.993 1.00 87.44 111 GLN A CA 1
ATOM 892 C C . GLN A 1 111 ? -7.278 17.768 -2.318 1.00 87.44 111 GLN A C 1
ATOM 894 O O . GLN A 1 111 ? -7.580 18.354 -3.350 1.00 87.44 111 GLN A O 1
ATOM 899 N N . GLN A 1 112 ? -6.363 16.796 -2.286 1.00 87.00 112 GLN A N 1
ATOM 900 C CA . GLN A 1 112 ? -5.708 16.234 -3.461 1.00 87.00 112 GLN A CA 1
ATOM 901 C C . GLN A 1 112 ? -6.196 14.805 -3.713 1.00 87.00 112 GLN A C 1
ATOM 903 O O . GLN A 1 112 ? -6.665 14.113 -2.796 1.00 87.00 112 GLN A O 1
ATOM 908 N N . ARG A 1 113 ? -6.061 14.346 -4.962 1.00 89.94 113 ARG A N 1
ATOM 909 C CA . ARG A 1 113 ? -6.291 12.940 -5.306 1.00 89.94 113 ARG A CA 1
ATOM 910 C C . ARG A 1 113 ? -5.315 12.053 -4.533 1.00 89.94 113 ARG A C 1
ATOM 912 O O . ARG A 1 113 ? -4.188 12.447 -4.244 1.00 89.94 113 ARG A O 1
ATOM 919 N N . ARG A 1 114 ? -5.778 10.856 -4.176 1.00 94.19 114 ARG A N 1
ATOM 920 C CA . ARG A 1 114 ? -4.964 9.866 -3.463 1.00 94.19 114 ARG A CA 1
ATOM 921 C C . ARG A 1 114 ? -3.762 9.407 -4.293 1.00 94.19 114 ARG A C 1
ATOM 923 O O . ARG A 1 114 ? -3.697 9.653 -5.491 1.00 94.19 114 ARG A O 1
ATOM 930 N N . SER A 1 115 ? -2.857 8.661 -3.675 1.00 94.50 115 SER A N 1
ATOM 931 C CA . SER A 1 115 ? -1.710 8.053 -4.359 1.00 94.50 115 SER A CA 1
ATOM 932 C C . SER A 1 115 ? -1.905 6.566 -4.665 1.00 94.50 115 SER A C 1
ATOM 934 O O . SER A 1 115 ? -1.239 6.028 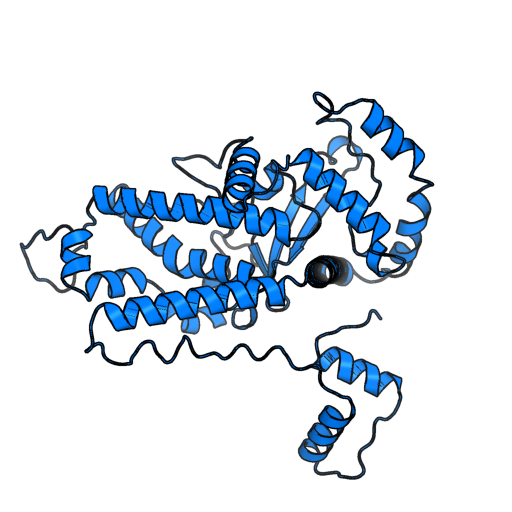-5.541 1.00 94.50 115 SER A O 1
ATOM 936 N N . VAL A 1 116 ? -2.789 5.876 -3.936 1.00 96.75 116 VAL A N 1
ATOM 937 C CA . VAL A 1 116 ? -3.037 4.431 -4.092 1.00 96.75 116 VAL A CA 1
ATOM 938 C C . VAL A 1 116 ? -4.289 4.178 -4.932 1.00 96.75 116 VAL A C 1
ATOM 940 O O . VAL A 1 116 ? -5.394 4.572 -4.552 1.00 96.75 116 VAL A O 1
ATOM 943 N N . TYR A 1 117 ? -4.124 3.455 -6.035 1.00 96.31 117 TYR A N 1
ATOM 944 C CA . TYR A 1 117 ? -5.172 3.132 -7.004 1.00 96.31 117 TYR A CA 1
ATOM 945 C C . TYR A 1 117 ? -5.209 1.638 -7.320 1.00 96.31 117 TYR A C 1
ATOM 947 O O . TYR A 1 117 ? -4.229 0.922 -7.109 1.00 96.31 117 TYR A O 1
ATOM 955 N N . LEU A 1 118 ? -6.320 1.173 -7.896 1.00 96.38 118 LEU A N 1
ATOM 956 C CA . LEU A 1 118 ? -6.405 -0.152 -8.517 1.00 96.38 118 LEU A CA 1
ATOM 957 C C . LEU A 1 118 ? -6.505 -0.022 -10.035 1.00 96.38 118 LEU A C 1
ATOM 959 O O . LEU A 1 118 ? -7.422 0.612 -10.557 1.00 96.38 118 LEU A O 1
ATOM 963 N N . LYS A 1 119 ? -5.574 -0.643 -10.757 1.00 93.19 119 LYS A N 1
ATOM 964 C CA . LYS A 1 119 ? -5.549 -0.631 -12.225 1.00 93.19 119 LYS A CA 1
ATOM 965 C C . LYS A 1 119 ? -4.879 -1.910 -12.727 1.00 93.19 119 LYS A C 1
ATOM 967 O O . LYS A 1 119 ? -3.956 -2.416 -12.101 1.00 93.19 119 LYS A O 1
ATOM 972 N N . HIS A 1 120 ? -5.370 -2.461 -13.839 1.00 90.50 120 HIS A N 1
ATOM 973 C CA . HIS A 1 120 ? -4.865 -3.716 -14.426 1.00 90.50 120 HIS A CA 1
ATOM 974 C C . HIS A 1 120 ? -4.803 -4.895 -13.431 1.00 90.50 120 HIS A C 1
ATOM 976 O O . HIS A 1 120 ? -3.915 -5.735 -13.503 1.00 90.50 120 HIS A O 1
ATOM 982 N N . GLY A 1 121 ? -5.745 -4.942 -12.482 1.00 91.81 121 GLY A N 1
ATOM 983 C CA . GLY A 1 121 ? -5.821 -5.985 -11.456 1.00 91.81 121 GLY A CA 1
ATOM 984 C C . GLY A 1 121 ? -4.701 -5.957 -10.413 1.00 91.81 121 GLY A C 1
ATOM 985 O O . GLY A 1 121 ? -4.536 -6.928 -9.681 1.00 91.81 121 GLY A O 1
ATOM 986 N N . LEU A 1 122 ? -3.953 -4.856 -10.333 1.00 95.31 122 LEU A N 1
ATOM 987 C CA . LEU A 1 122 ? -2.860 -4.639 -9.394 1.00 95.31 122 LEU A CA 1
ATOM 988 C C . LEU A 1 122 ? -3.059 -3.324 -8.636 1.00 95.31 122 LEU A C 1
ATOM 990 O O . LEU A 1 122 ? -3.819 -2.443 -9.052 1.00 95.31 122 LEU A O 1
ATOM 994 N N . VAL A 1 123 ? -2.337 -3.187 -7.525 1.00 97.19 123 VAL A N 1
ATOM 995 C CA . VAL A 1 123 ? -2.221 -1.908 -6.823 1.00 97.19 123 VAL A CA 1
ATOM 996 C C . VAL A 1 123 ? -1.206 -1.034 -7.553 1.00 97.19 123 VAL A C 1
ATOM 998 O O . VAL A 1 123 ? -0.043 -1.412 -7.709 1.00 97.19 123 VAL A O 1
ATOM 1001 N N . MET A 1 124 ? -1.662 0.138 -7.978 1.00 95.56 124 MET A N 1
ATOM 1002 C CA . MET A 1 124 ? -0.872 1.179 -8.619 1.00 95.56 124 MET A CA 1
ATOM 1003 C C . MET A 1 124 ? -0.604 2.297 -7.609 1.00 95.56 124 MET A C 1
ATOM 1005 O O . MET A 1 124 ? -1.532 2.835 -7.007 1.00 95.56 124 MET A O 1
ATOM 1009 N N . LEU A 1 125 ? 0.663 2.654 -7.434 1.00 94.31 125 LEU A N 1
ATOM 1010 C CA . LEU A 1 125 ? 1.097 3.838 -6.708 1.00 94.31 125 LEU A CA 1
ATOM 1011 C C . LEU A 1 125 ? 1.365 4.948 -7.718 1.00 94.31 125 LEU A C 1
ATOM 1013 O O . LEU A 1 125 ? 2.089 4.729 -8.688 1.00 94.31 125 LEU A O 1
ATOM 1017 N N . HIS A 1 126 ? 0.799 6.124 -7.486 1.00 90.69 126 HIS A N 1
ATOM 1018 C CA . HIS A 1 126 ? 1.027 7.316 -8.290 1.00 90.69 126 HIS A CA 1
ATOM 1019 C C . HIS A 1 126 ? 1.361 8.487 -7.375 1.00 90.69 126 HIS A C 1
ATOM 1021 O O . HIS A 1 126 ? 0.573 8.861 -6.506 1.00 90.69 126 HIS A O 1
ATOM 1027 N N . THR A 1 127 ? 2.549 9.047 -7.562 1.00 84.50 127 THR A N 1
ATOM 1028 C CA . THR A 1 127 ? 2.983 10.274 -6.896 1.00 84.50 127 THR A CA 1
ATOM 1029 C C . THR A 1 127 ? 3.502 11.257 -7.931 1.00 84.50 127 THR A C 1
ATOM 1031 O O . THR A 1 127 ? 4.007 10.868 -8.982 1.00 84.50 127 THR A O 1
ATOM 1034 N N . THR A 1 128 ? 3.367 12.545 -7.644 1.00 71.81 128 THR A N 1
ATOM 1035 C CA . THR A 1 128 ? 3.884 13.618 -8.496 1.00 71.81 128 THR A CA 1
ATOM 1036 C C . THR A 1 128 ? 5.006 14.338 -7.768 1.00 71.81 128 THR A C 1
ATOM 1038 O O . THR A 1 128 ? 4.813 14.805 -6.644 1.00 71.81 128 THR A O 1
ATOM 1041 N N . TYR A 1 129 ? 6.169 14.451 -8.401 1.00 58.91 129 TYR A N 1
ATOM 1042 C CA . TYR A 1 129 ? 7.313 15.172 -7.849 1.00 58.91 129 TYR A CA 1
ATOM 1043 C C . TYR A 1 129 ? 7.330 16.642 -8.300 1.00 58.91 129 TYR A C 1
ATOM 1045 O O . TYR A 1 129 ? 7.089 16.940 -9.471 1.00 58.91 129 TYR A O 1
ATOM 1053 N N . 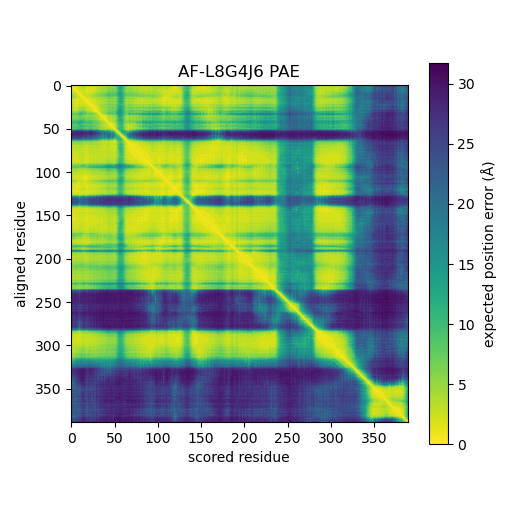HIS A 1 130 ? 7.640 17.559 -7.372 1.00 51.00 130 HIS A N 1
ATOM 1054 C CA . HIS A 1 130 ? 7.439 19.009 -7.533 1.00 51.00 130 HIS A CA 1
ATOM 1055 C C . HIS A 1 130 ? 8.728 19.850 -7.688 1.00 51.00 130 HIS A C 1
ATOM 1057 O O . HIS A 1 130 ? 8.648 20.991 -8.136 1.00 51.00 130 HIS A O 1
ATOM 1063 N N . LYS A 1 131 ? 9.938 19.355 -7.364 1.00 45.28 131 LYS A N 1
ATOM 1064 C CA . LYS A 1 131 ? 11.121 20.255 -7.317 1.00 45.28 131 LYS A CA 1
ATOM 1065 C C . LYS A 1 131 ? 11.586 20.794 -8.686 1.00 45.28 131 LYS A C 1
ATOM 1067 O O . LYS A 1 131 ? 12.196 21.853 -8.735 1.00 45.28 131 LYS A O 1
ATOM 1072 N N . GLY A 1 132 ? 11.242 20.146 -9.802 1.00 40.59 132 GLY A N 1
ATOM 1073 C CA . GLY A 1 132 ? 11.594 20.621 -11.153 1.00 40.59 132 GLY A CA 1
ATOM 1074 C C . GLY A 1 132 ? 10.752 21.799 -11.670 1.00 40.59 132 GLY A C 1
ATOM 1075 O O . GLY A 1 132 ? 11.036 22.324 -12.751 1.00 40.59 132 GLY A O 1
ATOM 1076 N N . GLN A 1 133 ? 9.723 22.221 -10.924 1.00 41.09 133 GLN A N 1
ATOM 1077 C CA . GLN A 1 133 ? 8.762 23.240 -11.354 1.00 41.09 133 GLN A CA 1
ATOM 1078 C C . GLN A 1 133 ? 9.434 24.584 -11.659 1.00 41.09 133 GLN A C 1
ATOM 1080 O O . GLN A 1 133 ? 9.099 25.207 -12.664 1.00 41.09 133 GLN A O 1
ATOM 1085 N N . GLN A 1 134 ? 10.410 24.993 -10.842 1.00 40.59 134 GLN A N 1
ATOM 1086 C CA . GLN A 1 134 ? 11.069 26.292 -10.998 1.00 40.59 134 GLN A CA 1
ATOM 1087 C C . GLN A 1 134 ? 11.956 26.380 -12.249 1.00 40.59 134 GLN A C 1
ATOM 1089 O O . GLN A 1 134 ? 12.160 27.473 -12.763 1.00 40.59 134 GLN A O 1
ATOM 1094 N N . GLN A 1 135 ? 12.445 25.247 -12.770 1.00 41.47 135 GLN A N 1
ATOM 1095 C CA . GLN A 1 135 ? 13.338 25.229 -13.937 1.00 41.47 135 GLN A CA 1
ATOM 1096 C C . GLN A 1 135 ? 12.671 24.735 -15.230 1.00 41.47 135 GLN A C 1
ATOM 1098 O O . GLN A 1 135 ? 13.060 25.156 -16.314 1.00 41.47 135 GLN A O 1
ATOM 1103 N N . THR A 1 136 ? 11.677 23.840 -15.154 1.00 46.53 136 THR A N 1
ATOM 1104 C CA . THR A 1 136 ? 11.123 23.160 -16.347 1.00 46.53 136 THR A CA 1
ATOM 1105 C C . THR A 1 136 ? 9.607 23.255 -16.498 1.00 46.53 136 THR A C 1
ATOM 1107 O O . THR A 1 136 ? 9.085 22.862 -17.542 1.00 46.53 136 THR A O 1
ATOM 1110 N N . GLY A 1 137 ? 8.884 23.753 -15.485 1.00 38.59 137 GLY A N 1
ATOM 1111 C CA . GLY A 1 137 ? 7.424 23.901 -15.518 1.00 38.59 137 GLY A CA 1
ATOM 1112 C C . GLY A 1 137 ? 6.633 22.595 -15.701 1.00 38.59 137 GLY A C 1
ATOM 1113 O O . GLY A 1 137 ? 5.433 22.649 -15.959 1.00 38.59 137 GLY A O 1
ATOM 1114 N N . LYS A 1 138 ? 7.276 21.421 -15.598 1.00 42.78 138 LYS A N 1
ATOM 1115 C CA . LYS A 1 138 ? 6.653 20.109 -15.829 1.00 42.78 138 LYS A CA 1
ATOM 1116 C C . LYS A 1 138 ? 6.614 19.281 -14.550 1.00 42.78 138 LYS A C 1
ATOM 1118 O O . LYS A 1 138 ? 7.615 19.152 -13.849 1.00 42.78 138 LYS A O 1
ATOM 1123 N N . PHE A 1 139 ? 5.452 18.691 -14.285 1.00 53.44 139 PHE A N 1
ATOM 1124 C CA . PHE A 1 139 ? 5.272 17.672 -13.256 1.00 53.44 139 PHE A CA 1
ATOM 1125 C C . PHE A 1 139 ? 5.944 16.374 -13.708 1.00 53.44 139 PHE A C 1
ATOM 1127 O O . PHE A 1 139 ? 5.813 15.985 -14.871 1.00 53.44 139 PHE A O 1
ATOM 1134 N N . LYS A 1 140 ? 6.664 15.704 -12.802 1.00 66.19 140 LYS A N 1
ATOM 1135 C CA . LYS A 1 140 ? 7.148 14.342 -13.044 1.00 66.19 140 LYS A CA 1
ATOM 1136 C C . LYS A 1 140 ? 6.226 13.365 -12.325 1.00 66.19 140 LYS A C 1
ATOM 1138 O O . LYS A 1 140 ? 6.177 13.356 -11.095 1.00 66.19 140 LYS A O 1
ATOM 1143 N N . ASP A 1 141 ? 5.496 12.577 -13.101 1.00 76.56 141 ASP A N 1
ATOM 1144 C CA . ASP A 1 141 ? 4.695 11.463 -12.606 1.00 76.56 141 ASP A CA 1
ATOM 1145 C C . ASP A 1 141 ? 5.602 10.274 -12.289 1.00 76.56 141 ASP A C 1
ATOM 1147 O O . ASP A 1 141 ? 6.352 9.823 -13.149 1.00 76.56 141 ASP A O 1
ATOM 1151 N N . ASN A 1 142 ? 5.501 9.748 -11.073 1.00 80.12 142 ASN A N 1
ATOM 1152 C CA . ASN A 1 142 ? 6.098 8.483 -10.677 1.00 80.12 142 ASN A CA 1
ATOM 1153 C C . ASN A 1 142 ? 4.968 7.463 -10.514 1.00 80.12 142 ASN A C 1
ATOM 1155 O O . ASN A 1 142 ? 4.187 7.531 -9.560 1.00 80.12 142 ASN A O 1
ATOM 1159 N N . ILE A 1 143 ? 4.869 6.517 -11.448 1.00 87.44 143 ILE A N 1
ATOM 1160 C CA . ILE A 1 143 ? 3.866 5.446 -11.403 1.00 87.44 143 ILE A CA 1
ATOM 1161 C C . ILE A 1 143 ? 4.570 4.118 -11.158 1.00 87.44 143 ILE A C 1
ATOM 1163 O O . ILE A 1 143 ? 5.528 3.787 -11.850 1.00 87.44 143 ILE A O 1
ATOM 1167 N N . ARG A 1 144 ? 4.106 3.335 -10.186 1.00 90.56 144 ARG A N 1
ATOM 1168 C CA . ARG A 1 144 ? 4.662 2.010 -9.876 1.00 90.56 144 ARG A CA 1
ATOM 1169 C C . ARG A 1 144 ? 3.542 1.010 -9.627 1.00 90.56 144 ARG A C 1
ATOM 1171 O O . ARG A 1 144 ? 2.540 1.350 -9.006 1.00 90.56 144 ARG A O 1
ATOM 1178 N N . PHE A 1 145 ? 3.720 -0.232 -10.064 1.00 93.56 145 PHE A N 1
ATOM 1179 C CA . PHE A 1 145 ? 2.797 -1.325 -9.758 1.00 93.56 145 PHE A CA 1
ATOM 1180 C C . PHE A 1 145 ? 3.417 -2.275 -8.743 1.00 93.56 145 PHE A C 1
ATOM 1182 O O . PHE A 1 145 ? 4.543 -2.743 -8.916 1.00 93.56 145 PHE A O 1
ATOM 1189 N N . LEU A 1 146 ? 2.674 -2.568 -7.678 1.00 95.25 146 LEU A N 1
ATOM 1190 C CA . LEU A 1 146 ? 3.115 -3.514 -6.661 1.00 95.25 146 LEU A CA 1
ATOM 1191 C C . LEU A 1 146 ? 2.954 -4.958 -7.162 1.00 95.25 146 LEU A C 1
ATOM 1193 O O . LEU A 1 146 ? 1.965 -5.257 -7.842 1.00 95.25 146 LEU A O 1
ATOM 1197 N N . PRO A 1 147 ? 3.859 -5.884 -6.787 1.00 94.75 147 PRO A N 1
ATOM 1198 C CA . PRO A 1 147 ? 3.595 -7.313 -6.929 1.00 94.75 147 PRO A CA 1
ATOM 1199 C C . PRO A 1 147 ? 2.277 -7.688 -6.257 1.00 94.75 147 PRO A C 1
ATOM 1201 O O . PRO A 1 147 ? 1.949 -7.136 -5.203 1.00 94.75 147 PRO A O 1
ATOM 1204 N N . ALA A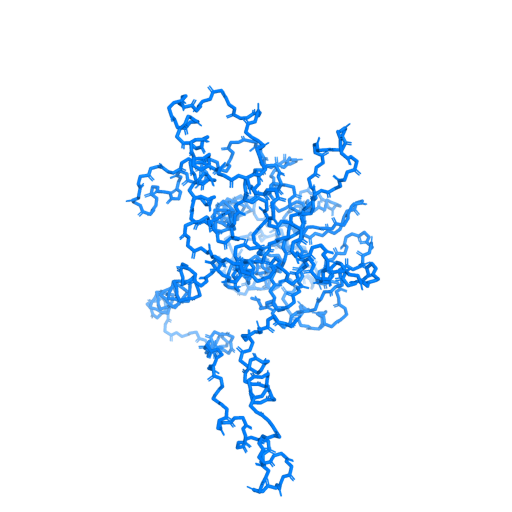 1 148 ? 1.543 -8.637 -6.844 1.00 92.88 148 ALA A N 1
ATOM 1205 C CA . ALA A 1 148 ? 0.182 -8.965 -6.421 1.00 92.88 148 ALA A CA 1
ATOM 1206 C C . ALA A 1 148 ? 0.116 -9.278 -4.920 1.00 92.88 148 ALA A C 1
ATOM 1208 O O . ALA A 1 148 ? -0.688 -8.690 -4.209 1.00 92.88 148 ALA A O 1
ATOM 1209 N N . THR A 1 149 ? 1.047 -10.087 -4.410 1.00 94.06 149 THR A N 1
ATOM 1210 C CA . THR A 1 149 ? 1.116 -10.457 -2.990 1.00 94.06 149 THR A CA 1
ATOM 1211 C C . THR A 1 149 ? 1.308 -9.255 -2.057 1.00 94.06 149 THR A C 1
ATOM 1213 O O . THR A 1 149 ? 0.720 -9.211 -0.979 1.00 94.06 149 THR A O 1
ATOM 1216 N N . ILE A 1 150 ? 2.107 -8.258 -2.454 1.00 95.94 150 ILE A N 1
ATOM 1217 C CA . ILE A 1 150 ? 2.337 -7.042 -1.653 1.00 95.94 150 ILE A CA 1
ATOM 1218 C C . ILE A 1 150 ? 1.138 -6.094 -1.768 1.00 95.94 150 ILE A C 1
ATOM 1220 O O . ILE A 1 150 ? 0.722 -5.503 -0.772 1.00 95.94 150 ILE A O 1
ATOM 1224 N N . GLY A 1 151 ? 0.568 -5.961 -2.968 1.00 96.44 151 GLY A N 1
ATOM 1225 C CA . GLY A 1 151 ? -0.642 -5.176 -3.200 1.00 96.44 151 GLY A CA 1
ATOM 1226 C C . GLY A 1 151 ? -1.823 -5.704 -2.388 1.00 96.44 151 GLY A C 1
ATOM 1227 O O . GLY A 1 151 ? -2.466 -4.944 -1.671 1.00 96.44 151 GLY A O 1
ATOM 1228 N N . ASP A 1 152 ? -2.050 -7.013 -2.420 1.00 94.75 152 ASP A N 1
ATOM 1229 C CA . ASP A 1 152 ? -3.092 -7.694 -1.655 1.00 94.75 152 ASP A CA 1
ATOM 1230 C C . ASP A 1 152 ? -2.897 -7.511 -0.144 1.00 94.75 152 ASP A C 1
ATOM 1232 O O . ASP A 1 152 ? -3.859 -7.243 0.577 1.00 94.75 152 ASP A O 1
ATOM 1236 N N . LEU A 1 153 ? -1.645 -7.552 0.329 1.00 95.69 153 LEU A N 1
ATOM 1237 C CA . LEU A 1 153 ? -1.303 -7.293 1.727 1.00 95.69 153 LEU A CA 1
ATOM 1238 C C . LEU A 1 153 ? -1.631 -5.850 2.153 1.00 95.69 153 LEU A C 1
ATOM 1240 O O . LEU A 1 153 ? -2.155 -5.625 3.247 1.00 95.69 153 LEU A O 1
ATOM 1244 N N . LEU A 1 154 ? -1.356 -4.866 1.291 1.00 97.31 154 LEU A N 1
ATOM 1245 C CA . LEU A 1 154 ? -1.756 -3.476 1.519 1.00 97.31 154 LEU A CA 1
ATOM 1246 C C . LEU A 1 154 ? -3.287 -3.335 1.532 1.00 97.31 154 LEU A C 1
ATOM 1248 O O . LEU A 1 154 ? -3.829 -2.626 2.379 1.00 97.31 154 LEU A O 1
ATOM 1252 N N . LEU A 1 155 ? -3.999 -4.029 0.643 1.00 96.06 155 LEU A N 1
ATOM 1253 C CA . LEU A 1 155 ? -5.463 -4.011 0.624 1.00 96.06 155 LEU A CA 1
ATOM 1254 C C . LEU A 1 155 ? -6.062 -4.653 1.875 1.00 96.06 155 LEU A C 1
ATOM 1256 O O . LEU A 1 155 ? -7.013 -4.108 2.430 1.00 96.06 155 LEU A O 1
ATOM 1260 N N . ASP A 1 156 ? -5.488 -5.750 2.366 1.00 93.69 156 ASP A N 1
ATOM 1261 C CA . ASP A 1 156 ? -5.896 -6.362 3.632 1.00 93.69 156 ASP A CA 1
ATOM 1262 C C . ASP A 1 156 ? -5.710 -5.402 4.807 1.00 93.69 156 ASP A C 1
ATOM 1264 O O . ASP A 1 156 ? -6.605 -5.253 5.641 1.00 93.69 156 ASP A O 1
ATOM 1268 N N . TYR A 1 157 ? -4.595 -4.675 4.843 1.00 95.31 157 TYR A N 1
ATOM 1269 C CA . TYR A 1 157 ? -4.393 -3.627 5.835 1.00 95.31 157 TYR A CA 1
ATOM 1270 C C . TYR A 1 157 ? -5.477 -2.534 5.752 1.00 95.31 157 TYR A C 1
ATOM 1272 O O . TYR A 1 157 ? -6.076 -2.176 6.769 1.00 95.31 157 TYR A O 1
ATOM 1280 N N . LEU A 1 158 ? -5.789 -2.039 4.551 1.00 94.88 158 LEU A N 1
ATOM 1281 C CA . LEU A 1 158 ? -6.800 -0.993 4.359 1.00 94.88 158 LEU A CA 1
ATOM 1282 C C . LEU A 1 158 ? -8.230 -1.460 4.673 1.00 94.88 158 LEU A C 1
ATOM 1284 O O . LEU A 1 158 ? -9.038 -0.660 5.138 1.00 94.88 158 LEU A O 1
ATOM 1288 N N . VAL A 1 159 ? -8.557 -2.730 4.426 1.00 92.44 159 VAL A N 1
ATOM 1289 C CA . VAL A 1 159 ? -9.913 -3.261 4.634 1.00 92.44 159 VAL A CA 1
ATOM 1290 C C . VAL A 1 159 ? -10.135 -3.753 6.063 1.00 92.44 159 VAL A C 1
ATOM 1292 O O . VAL A 1 159 ? -11.214 -3.539 6.609 1.00 92.44 159 VAL A O 1
ATOM 1295 N N . TYR A 1 160 ? -9.146 -4.392 6.686 1.00 90.62 160 TYR A N 1
ATOM 1296 C CA . TYR A 1 160 ? -9.319 -5.005 8.005 1.00 90.62 160 TYR A CA 1
ATOM 1297 C C . TYR A 1 160 ? -8.762 -4.143 9.132 1.00 90.62 160 TYR A C 1
ATOM 1299 O O . TYR A 1 160 ? -9.453 -3.890 10.118 1.00 90.62 160 TYR A O 1
ATOM 1307 N N . VAL A 1 161 ? -7.521 -3.677 8.992 1.00 92.19 161 VAL A N 1
ATOM 1308 C CA . VAL A 1 161 ? -6.794 -3.011 10.081 1.00 92.19 161 VAL A CA 1
ATOM 1309 C C . VAL A 1 161 ? -7.271 -1.571 10.244 1.00 92.19 161 VAL A C 1
ATOM 1311 O O . VAL A 1 161 ? -7.622 -1.154 11.346 1.00 92.19 161 VAL A O 1
ATOM 1314 N N . VAL A 1 162 ? -7.349 -0.815 9.148 1.00 92.31 162 VAL A N 1
ATOM 1315 C CA . VAL A 1 162 ? -7.724 0.608 9.180 1.00 92.31 162 VAL A CA 1
ATOM 1316 C C . VAL A 1 162 ? -9.088 0.871 9.840 1.00 92.31 162 VAL A C 1
ATOM 1318 O O . VAL A 1 162 ? -9.151 1.766 10.686 1.00 92.31 162 VAL A O 1
ATOM 1321 N N . PRO A 1 163 ? -10.174 0.121 9.554 1.00 90.69 163 PRO A N 1
ATOM 1322 C CA . PRO A 1 163 ? -11.451 0.345 10.232 1.00 90.69 163 PRO A CA 1
ATOM 1323 C C . PRO A 1 163 ? -11.403 0.111 11.745 1.00 90.69 163 PRO A C 1
ATOM 1325 O O . PRO A 1 163 ? -12.063 0.836 12.488 1.00 90.69 163 PRO A O 1
ATOM 1328 N N . LEU A 1 164 ? -10.615 -0.863 12.214 1.00 89.69 164 LEU A N 1
ATOM 1329 C CA . LEU A 1 164 ? -10.461 -1.118 13.647 1.00 89.69 164 LEU A CA 1
ATOM 1330 C C . LEU A 1 164 ? -9.652 -0.005 14.327 1.00 89.69 164 LEU A C 1
ATOM 1332 O O . LEU A 1 164 ? -10.090 0.531 15.342 1.00 89.69 164 LEU A O 1
ATOM 1336 N N . ARG A 1 165 ? -8.544 0.433 13.717 1.00 91.94 165 ARG A N 1
ATOM 1337 C CA . ARG A 1 165 ? -7.767 1.594 14.196 1.00 91.94 165 ARG A CA 1
ATOM 1338 C C . ARG A 1 165 ? -8.617 2.867 14.253 1.00 91.94 165 ARG A C 1
ATOM 1340 O O . ARG A 1 165 ? -8.555 3.633 15.210 1.00 91.94 165 ARG A O 1
ATOM 1347 N N . GLN A 1 166 ? -9.482 3.069 13.258 1.00 91.38 166 GLN A N 1
ATOM 1348 C CA . GLN A 1 166 ? -10.456 4.161 13.248 1.00 91.38 166 GLN A CA 1
ATOM 1349 C C . GLN A 1 166 ? -11.466 4.057 14.405 1.00 91.38 166 GLN A C 1
ATOM 1351 O O . GLN A 1 166 ? -11.883 5.095 14.925 1.00 91.38 166 GLN A O 1
ATOM 1356 N N . ALA A 1 167 ? -11.864 2.849 14.813 1.00 89.50 167 ALA A N 1
ATOM 1357 C CA . ALA A 1 167 ? -12.720 2.646 15.981 1.00 89.50 167 ALA A CA 1
ATOM 1358 C C . ALA A 1 167 ? -11.989 2.996 17.288 1.00 89.50 167 ALA A C 1
ATOM 1360 O O . ALA A 1 167 ? -12.568 3.689 18.121 1.00 89.50 167 ALA A O 1
ATOM 1361 N N . PHE A 1 168 ? -10.716 2.611 17.433 1.00 90.81 168 PHE A N 1
ATOM 1362 C CA . PHE A 1 168 ? -9.889 2.990 18.588 1.00 90.81 168 PHE A CA 1
ATOM 1363 C C . PHE A 1 168 ? -9.719 4.505 18.696 1.00 90.81 168 PHE A C 1
ATOM 1365 O O . PHE A 1 168 ? -9.956 5.083 19.753 1.00 90.81 168 PHE A O 1
ATOM 1372 N N . LEU A 1 169 ? -9.411 5.170 17.580 1.00 90.81 169 LEU A N 1
ATOM 1373 C CA . LEU A 1 169 ? -9.296 6.627 17.533 1.00 90.81 169 LEU A CA 1
ATOM 1374 C C . LEU A 1 169 ? -10.607 7.326 17.935 1.00 90.81 169 LEU A C 1
ATOM 1376 O O . LEU A 1 169 ? -10.585 8.361 18.593 1.00 90.81 169 LEU A O 1
ATOM 1380 N N . ARG A 1 170 ? -11.759 6.750 17.567 1.00 90.69 170 ARG A N 1
ATOM 1381 C CA . ARG A 1 170 ? -13.080 7.287 17.931 1.00 90.69 170 ARG A CA 1
ATOM 1382 C C . ARG A 1 170 ? -13.476 7.045 19.378 1.00 90.69 170 ARG A C 1
ATOM 1384 O O . ARG A 1 170 ? -14.374 7.727 19.869 1.00 90.69 170 ARG A O 1
ATOM 1391 N N . GLN A 1 171 ? -12.840 6.095 20.054 1.00 90.00 171 GLN A N 1
ATOM 1392 C CA . GLN A 1 171 ? -13.057 5.901 21.480 1.00 90.00 171 GLN A CA 1
ATOM 1393 C C . GLN A 1 171 ? -12.484 7.070 22.284 1.00 90.00 171 GLN A C 1
ATOM 1395 O O . GLN A 1 171 ? -13.159 7.566 23.179 1.00 90.00 171 GLN A O 1
ATOM 1400 N N . SER A 1 172 ? -11.279 7.536 21.945 1.00 87.56 172 SER A N 1
ATOM 1401 C CA . SER A 1 172 ? -10.664 8.699 22.595 1.00 87.56 172 SER A CA 1
ATOM 1402 C C . SER A 1 172 ? -11.154 10.034 22.026 1.00 87.56 172 SER A C 1
ATOM 1404 O O . SER A 1 172 ? -11.246 11.014 22.758 1.00 87.56 172 SER A O 1
ATOM 1406 N N . SER A 1 173 ? -11.503 10.089 20.736 1.00 89.50 173 SER A N 1
ATOM 1407 C CA . SER A 1 173 ? -11.998 11.300 20.073 1.00 89.50 173 SER A CA 1
ATOM 1408 C C . SER A 1 173 ? -13.154 10.987 19.103 1.00 89.50 173 SER A C 1
ATOM 1410 O O . SER A 1 173 ? -12.914 10.622 17.950 1.00 89.50 173 SER A O 1
ATOM 1412 N N . PRO A 1 174 ? -14.430 11.145 19.519 1.00 88.44 174 PRO A N 1
ATOM 1413 C CA . PRO A 1 174 ? -15.605 10.644 18.787 1.00 88.44 174 PRO A CA 1
ATOM 1414 C C . PRO A 1 174 ? -15.721 11.057 17.314 1.00 88.44 174 PRO A C 1
ATOM 1416 O O . PRO A 1 174 ? -16.185 10.272 16.485 1.00 88.44 174 PRO A O 1
ATOM 1419 N N . CYS A 1 175 ? -15.279 12.268 16.973 1.00 88.94 175 CYS A N 1
ATOM 1420 C CA . CYS A 1 175 ? -15.358 12.812 15.614 1.00 88.94 175 CYS A CA 1
ATOM 1421 C C . CYS A 1 175 ? -14.042 12.695 14.833 1.00 88.94 175 CYS A C 1
ATOM 1423 O O . CYS A 1 175 ? -13.980 13.114 13.677 1.00 88.94 175 CYS A O 1
ATOM 1425 N N . ALA A 1 176 ? -12.988 12.132 15.431 1.00 90.19 176 ALA A N 1
ATOM 1426 C CA . ALA A 1 176 ? -11.701 12.021 14.771 1.00 90.19 176 ALA A CA 1
ATOM 1427 C C . ALA A 1 176 ? -11.760 11.055 13.584 1.00 90.19 176 ALA A C 1
ATOM 1429 O O . ALA A 1 176 ? -12.398 9.993 13.603 1.00 90.19 176 ALA A O 1
ATOM 1430 N N . ILE A 1 177 ? -11.049 11.432 12.529 1.00 89.69 177 ILE A N 1
ATOM 1431 C CA . ILE A 1 177 ? -10.912 10.646 11.314 1.00 89.69 177 ILE A CA 1
ATOM 1432 C C . ILE A 1 177 ? -9.435 10.303 11.163 1.00 89.69 177 ILE A C 1
ATOM 1434 O O . ILE A 1 177 ? -8.580 11.182 11.220 1.00 89.69 177 ILE A O 1
ATOM 1438 N N . MET A 1 178 ? -9.141 9.025 10.939 1.00 90.50 178 MET A N 1
ATOM 1439 C CA . MET A 1 178 ? -7.780 8.555 10.719 1.00 90.50 178 MET A CA 1
ATOM 1440 C C . MET A 1 178 ? -7.165 9.266 9.511 1.00 90.50 178 MET A C 1
ATOM 1442 O O . MET A 1 178 ? -7.869 9.572 8.544 1.00 90.50 178 MET A O 1
ATOM 1446 N N . SER A 1 179 ? -5.860 9.519 9.555 1.00 92.94 179 SER A N 1
ATOM 1447 C CA . SER A 1 179 ? -5.135 10.171 8.466 1.00 92.94 179 SER A CA 1
ATOM 1448 C C . SER A 1 179 ? -5.273 9.422 7.132 1.00 92.94 179 SER A C 1
ATOM 1450 O O . SER A 1 179 ? -5.389 8.194 7.080 1.00 92.94 179 SER A O 1
ATOM 1452 N N . ALA A 1 180 ? -5.267 10.182 6.034 1.00 95.00 180 ALA A N 1
ATOM 1453 C CA . ALA A 1 180 ? -5.249 9.625 4.683 1.00 95.00 180 ALA A CA 1
ATOM 1454 C C . ALA A 1 180 ? -3.865 9.089 4.281 1.00 95.00 180 ALA A C 1
ATOM 1456 O O . ALA A 1 180 ? -3.780 8.292 3.349 1.00 95.00 180 ALA A O 1
ATOM 1457 N N . TYR A 1 181 ? -2.801 9.523 4.962 1.00 95.25 181 TYR A N 1
ATOM 1458 C CA . TYR A 1 181 ? -1.438 9.056 4.725 1.00 95.25 181 TYR A CA 1
ATOM 1459 C C . TYR A 1 181 ? -1.260 7.630 5.250 1.00 95.25 181 TYR A C 1
ATOM 1461 O O . TYR A 1 181 ? -1.697 7.313 6.357 1.00 95.25 181 TYR A O 1
ATOM 1469 N N . LEU A 1 182 ? -0.602 6.772 4.466 1.00 94.31 182 LEU A N 1
ATOM 1470 C CA . LEU A 1 182 ? -0.272 5.406 4.891 1.00 94.31 182 LEU A CA 1
ATOM 1471 C C . LEU A 1 182 ? 0.706 5.404 6.072 1.00 94.31 182 LEU A C 1
ATOM 1473 O O . LEU A 1 182 ? 0.564 4.617 7.009 1.00 94.31 182 LEU A O 1
ATOM 1477 N N . TRP A 1 183 ? 1.682 6.308 6.025 1.00 94.00 183 TRP A N 1
ATOM 1478 C CA . TRP A 1 183 ? 2.806 6.382 6.954 1.00 94.00 183 TRP A CA 1
ATOM 1479 C C . TRP A 1 183 ? 2.571 7.498 7.963 1.00 94.00 183 TRP A C 1
ATOM 1481 O O . TRP A 1 183 ? 3.217 8.540 7.936 1.00 94.00 183 TRP A O 1
ATOM 1491 N N . TRP A 1 184 ? 1.587 7.301 8.832 1.00 90.62 184 TRP A N 1
ATOM 1492 C CA . TRP A 1 184 ? 1.173 8.302 9.810 1.00 90.62 184 TRP A CA 1
ATOM 1493 C C . TRP A 1 184 ? 1.195 7.731 11.222 1.00 90.62 184 TRP A C 1
ATOM 1495 O O . TRP A 1 184 ? 0.835 6.568 11.437 1.00 90.62 184 TRP A O 1
ATOM 1505 N N . LYS A 1 185 ? 1.623 8.547 12.185 1.00 86.75 185 LYS A N 1
ATOM 1506 C CA . LYS A 1 185 ? 1.581 8.224 13.610 1.00 86.75 185 LYS A CA 1
ATOM 1507 C C . LYS A 1 185 ? 1.527 9.509 14.444 1.00 86.75 185 LYS A C 1
ATOM 1509 O O . LYS A 1 185 ? 2.232 10.461 14.131 1.00 86.75 185 LYS A O 1
ATOM 1514 N N . ASP A 1 186 ? 0.705 9.517 15.492 1.00 81.88 186 ASP A N 1
ATOM 1515 C CA . ASP A 1 186 ? 0.673 10.554 16.538 1.00 81.88 186 ASP A CA 1
ATOM 1516 C C . ASP A 1 186 ? 0.614 12.001 16.008 1.00 81.88 186 ASP A C 1
ATOM 1518 O O . ASP A 1 186 ? 1.335 12.883 16.459 1.00 81.88 186 ASP A O 1
ATOM 1522 N N . GLY A 1 187 ? -0.239 12.259 15.013 1.00 82.31 187 GLY A N 1
ATOM 1523 C CA . GLY A 1 187 ? -0.438 13.604 14.457 1.00 82.31 187 GLY A CA 1
ATOM 1524 C C . GLY A 1 187 ? 0.430 13.933 13.245 1.00 82.31 187 GLY A C 1
ATOM 1525 O O . GLY A 1 187 ? 0.061 14.822 12.480 1.00 82.31 187 GLY A O 1
ATOM 1526 N N . ALA A 1 188 ? 1.501 13.180 12.989 1.00 88.31 188 ALA A N 1
ATOM 1527 C CA . ALA A 1 188 ? 2.461 13.484 11.933 1.00 88.31 188 ALA A CA 1
ATOM 1528 C C . ALA A 1 188 ? 2.637 12.342 10.920 1.00 88.31 188 ALA A C 1
ATOM 1530 O O . ALA A 1 188 ? 2.486 11.153 11.222 1.00 88.31 188 ALA A O 1
ATOM 1531 N N . VAL A 1 189 ? 2.987 12.716 9.688 1.00 90.00 189 VAL A N 1
ATOM 1532 C CA . VAL A 1 189 ? 3.581 11.773 8.733 1.00 90.00 189 VAL A CA 1
ATOM 1533 C C . VAL A 1 189 ? 4.940 11.340 9.285 1.00 90.00 189 VAL A C 1
ATOM 1535 O O . VAL A 1 189 ? 5.595 12.083 10.017 1.00 90.00 189 VAL A O 1
ATOM 1538 N N . TRP A 1 190 ? 5.341 10.106 9.001 1.00 90.25 190 TRP A N 1
ATOM 1539 C CA . TRP A 1 190 ? 6.644 9.594 9.404 1.00 90.25 190 TRP A CA 1
ATOM 1540 C C . TRP A 1 190 ? 7.774 10.526 8.949 1.00 90.25 190 TRP A C 1
ATOM 1542 O O . TRP A 1 190 ? 7.777 10.993 7.816 1.00 90.25 190 TRP A O 1
ATOM 1552 N N . ALA A 1 191 ? 8.712 10.789 9.860 1.00 79.19 191 ALA A N 1
ATOM 1553 C CA . ALA A 1 191 ? 9.840 11.681 9.623 1.00 79.19 191 ALA A CA 1
ATOM 1554 C C . ALA A 1 191 ? 10.948 11.024 8.788 1.00 79.19 191 ALA A C 1
ATOM 1556 O O . ALA A 1 191 ? 11.096 9.794 8.794 1.00 79.19 191 ALA A O 1
ATOM 1557 N N . ASP A 1 192 ? 11.761 11.878 8.170 1.00 66.62 192 ASP A N 1
ATOM 1558 C CA . ASP A 1 192 ? 12.952 11.514 7.406 1.00 66.62 192 ASP A CA 1
ATOM 1559 C C . ASP A 1 192 ? 13.920 10.661 8.258 1.00 66.62 192 ASP A C 1
ATOM 1561 O O . ASP A 1 192 ? 13.990 10.794 9.486 1.00 66.62 192 ASP A O 1
ATOM 1565 N N . ASN A 1 193 ? 14.632 9.726 7.618 1.00 78.06 193 ASN A N 1
ATOM 1566 C CA . ASN A 1 193 ? 15.468 8.657 8.202 1.00 78.06 193 ASN A CA 1
ATOM 1567 C C . ASN A 1 193 ? 14.714 7.441 8.753 1.00 78.06 193 ASN A C 1
ATOM 1569 O O . ASN A 1 193 ? 15.328 6.472 9.231 1.00 78.06 193 ASN A O 1
ATOM 1573 N N . ARG A 1 194 ? 13.379 7.437 8.736 1.00 89.00 194 ARG A N 1
ATOM 1574 C CA . ARG A 1 194 ? 12.630 6.255 9.179 1.00 89.00 194 ARG A CA 1
ATOM 1575 C C . ARG A 1 194 ? 12.744 5.117 8.170 1.00 89.00 194 ARG A C 1
ATOM 1577 O O . ARG A 1 194 ? 12.792 3.962 8.603 1.00 89.00 194 ARG A O 1
ATOM 1584 N N . LEU A 1 195 ? 12.853 5.414 6.875 1.00 90.06 195 LEU A N 1
ATOM 1585 C CA . LEU A 1 195 ? 13.073 4.392 5.852 1.00 90.06 195 LEU A CA 1
ATOM 1586 C C . LEU A 1 195 ? 14.424 3.695 6.058 1.00 90.06 195 LEU A C 1
ATOM 1588 O O . LEU A 1 195 ? 14.467 2.464 6.077 1.00 90.06 195 LEU A O 1
ATOM 1592 N N . THR A 1 196 ? 15.485 4.459 6.337 1.00 90.25 196 THR A N 1
ATOM 1593 C CA . THR A 1 196 ? 16.841 3.939 6.591 1.00 90.25 196 THR A CA 1
ATOM 1594 C C . THR A 1 196 ? 16.843 2.937 7.741 1.00 90.25 196 THR A C 1
ATOM 1596 O O . THR A 1 196 ? 17.277 1.797 7.582 1.00 90.25 196 THR A O 1
ATOM 1599 N N . ARG A 1 197 ? 16.239 3.303 8.878 1.00 91.69 197 ARG A N 1
ATOM 1600 C CA . ARG A 1 197 ? 16.121 2.405 10.041 1.00 91.69 197 ARG A CA 1
ATOM 1601 C C . ARG A 1 197 ? 15.293 1.154 9.742 1.00 91.69 197 ARG A C 1
ATOM 1603 O O . ARG A 1 197 ? 15.580 0.075 10.262 1.00 91.69 197 ARG A O 1
ATOM 1610 N N . CYS A 1 198 ? 14.241 1.270 8.929 1.00 94.19 198 CYS A N 1
ATOM 1611 C CA . CYS A 1 198 ? 13.439 0.109 8.533 1.00 94.19 198 CYS A CA 1
ATOM 1612 C C . CYS A 1 198 ? 14.234 -0.842 7.628 1.00 94.19 198 CYS A C 1
ATOM 1614 O O . CYS A 1 198 ? 14.175 -2.057 7.838 1.00 94.19 198 CYS A O 1
ATOM 1616 N N . MET A 1 199 ? 15.006 -0.295 6.685 1.00 92.88 199 MET A N 1
ATOM 1617 C CA . MET A 1 199 ? 15.916 -1.039 5.813 1.00 92.88 199 MET A CA 1
ATOM 1618 C C . MET A 1 199 ? 17.009 -1.756 6.609 1.00 92.88 199 MET A C 1
ATOM 1620 O O . MET A 1 199 ? 17.207 -2.954 6.424 1.00 92.88 199 MET A O 1
ATOM 1624 N N . GLU A 1 200 ? 17.652 -1.086 7.564 1.00 92.06 200 GLU A N 1
ATOM 1625 C CA . GLU A 1 200 ? 18.655 -1.696 8.448 1.00 92.06 200 GLU A CA 1
ATOM 1626 C C . GLU A 1 200 ? 18.0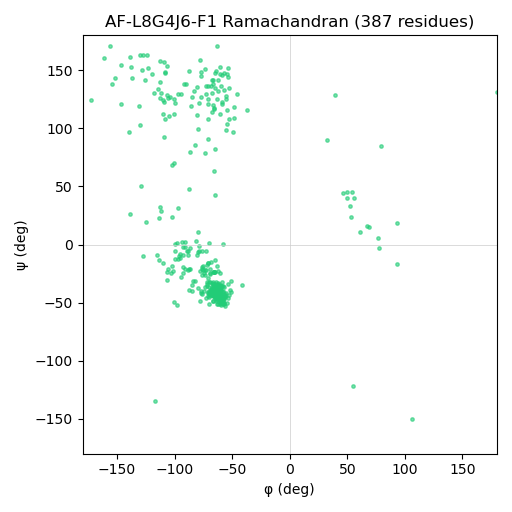90 -2.877 9.230 1.00 92.06 200 GLU A C 1
ATOM 1628 O O . GLU A 1 200 ? 18.648 -3.975 9.207 1.00 92.06 200 GLU A O 1
ATOM 1633 N N . ARG A 1 201 ? 16.930 -2.691 9.872 1.00 94.06 201 ARG A N 1
ATOM 1634 C CA . ARG A 1 201 ? 16.250 -3.775 10.595 1.00 94.06 201 ARG A CA 1
ATOM 1635 C C . ARG A 1 201 ? 15.866 -4.919 9.659 1.00 94.06 201 ARG A C 1
ATOM 1637 O O . ARG A 1 201 ? 15.875 -6.075 10.079 1.00 94.06 201 ARG A O 1
ATOM 1644 N N . ALA A 1 202 ? 15.515 -4.630 8.407 1.00 94.31 202 ALA A N 1
ATOM 1645 C CA . ALA A 1 202 ? 15.263 -5.662 7.410 1.00 94.31 202 ALA A CA 1
ATOM 1646 C C . ALA A 1 202 ? 16.540 -6.427 7.036 1.00 94.31 202 ALA A C 1
ATOM 1648 O O . ALA A 1 202 ? 16.493 -7.655 7.033 1.00 94.31 202 ALA A O 1
ATOM 1649 N N . CYS A 1 203 ? 17.667 -5.738 6.828 1.00 92.25 203 CYS A N 1
ATOM 1650 C CA . CYS A 1 203 ? 18.965 -6.362 6.553 1.00 92.25 203 CYS A CA 1
ATOM 1651 C C . CYS A 1 203 ? 19.392 -7.289 7.699 1.00 92.25 203 CYS A C 1
ATOM 1653 O O . CYS A 1 203 ? 19.731 -8.446 7.464 1.00 92.25 203 CYS A O 1
ATOM 1655 N N . VAL A 1 204 ? 19.259 -6.827 8.950 1.00 93.94 204 VAL A N 1
ATOM 1656 C CA . VAL A 1 204 ? 19.543 -7.635 10.149 1.00 93.94 204 VAL A CA 1
ATOM 1657 C C . VAL A 1 204 ? 18.668 -8.890 10.195 1.00 93.94 204 VAL A C 1
ATOM 1659 O O . VAL A 1 204 ? 19.179 -9.989 10.398 1.00 93.94 204 VAL A O 1
ATOM 1662 N N . ARG A 1 205 ? 17.353 -8.765 9.957 1.00 92.81 205 ARG A N 1
ATOM 1663 C CA . ARG A 1 205 ? 16.439 -9.926 9.918 1.00 92.81 205 ARG A CA 1
ATOM 1664 C C . ARG A 1 205 ? 16.786 -10.911 8.804 1.00 92.81 205 ARG A C 1
ATOM 1666 O O . ARG A 1 205 ? 16.657 -12.113 9.008 1.00 92.81 205 ARG A O 1
ATOM 1673 N N . ALA A 1 206 ? 17.200 -10.401 7.649 1.00 90.50 206 ALA A N 1
ATOM 1674 C CA . ALA A 1 206 ? 17.617 -11.206 6.508 1.00 90.50 206 ALA A CA 1
ATOM 1675 C C . ALA A 1 206 ? 19.048 -11.754 6.647 1.00 90.50 206 ALA A C 1
ATOM 1677 O O . ALA A 1 206 ? 19.458 -12.559 5.819 1.00 90.50 206 ALA A O 1
ATOM 1678 N N . LYS A 1 207 ? 19.790 -11.359 7.695 1.00 94.31 207 LYS A N 1
ATOM 1679 C CA . LYS A 1 207 ? 21.201 -11.712 7.921 1.00 94.31 207 LYS A CA 1
ATOM 1680 C C . LYS A 1 207 ? 22.101 -11.332 6.737 1.00 94.31 207 LYS A C 1
ATOM 1682 O O . LYS A 1 207 ? 23.008 -12.076 6.376 1.00 94.31 207 LYS A O 1
ATOM 1687 N N . VAL A 1 208 ? 21.843 -10.168 6.143 1.00 91.94 208 VAL A N 1
ATOM 1688 C CA . VAL A 1 208 ? 22.644 -9.595 5.051 1.00 91.94 208 VAL A CA 1
ATOM 1689 C C . VAL A 1 208 ? 23.361 -8.324 5.517 1.00 91.94 208 VAL A C 1
ATOM 1691 O O . VAL A 1 208 ? 22.910 -7.695 6.483 1.00 91.94 208 VAL A O 1
ATOM 1694 N N . PRO A 1 209 ? 24.459 -7.918 4.851 1.00 91.50 209 PRO A N 1
ATOM 1695 C CA . PRO A 1 209 ? 25.111 -6.641 5.120 1.00 91.50 209 PRO A CA 1
ATOM 1696 C C . PRO A 1 209 ? 24.141 -5.460 5.028 1.00 91.50 209 PRO A C 1
ATOM 1698 O O . PRO A 1 209 ? 23.155 -5.496 4.289 1.00 91.50 209 PRO A O 1
ATOM 1701 N N . ARG A 1 210 ? 24.434 -4.394 5.779 1.00 89.50 210 ARG A N 1
ATOM 1702 C CA . ARG A 1 210 ? 23.632 -3.166 5.777 1.00 89.50 210 ARG A CA 1
ATOM 1703 C C . ARG A 1 210 ? 23.579 -2.581 4.366 1.00 89.50 210 ARG A C 1
ATOM 1705 O O . ARG A 1 210 ? 24.610 -2.244 3.791 1.00 89.50 210 ARG A O 1
ATOM 1712 N N . LEU A 1 211 ? 22.365 -2.414 3.847 1.00 86.44 211 LEU A N 1
ATOM 1713 C CA . LEU A 1 211 ? 22.105 -1.754 2.574 1.00 86.44 211 LEU A CA 1
ATOM 1714 C C . LEU A 1 211 ? 21.539 -0.352 2.821 1.00 86.44 211 LEU A C 1
ATOM 1716 O O . LEU A 1 211 ? 20.408 -0.197 3.282 1.00 86.44 211 LEU A O 1
ATOM 1720 N N . HIS A 1 212 ? 22.338 0.667 2.514 1.00 84.88 212 HIS A N 1
ATOM 1721 C CA . HIS A 1 212 ? 21.916 2.066 2.569 1.00 84.88 212 HIS A CA 1
ATOM 1722 C C . HIS A 1 212 ? 20.974 2.408 1.409 1.00 84.88 212 HIS A C 1
ATOM 1724 O O . HIS A 1 212 ? 21.102 1.848 0.320 1.00 84.88 212 HIS A O 1
ATOM 1730 N N . ILE A 1 213 ? 20.067 3.369 1.620 1.00 83.94 213 ILE A N 1
ATOM 1731 C CA . ILE A 1 213 ? 19.104 3.805 0.593 1.00 83.94 213 ILE A CA 1
ATOM 1732 C C . ILE A 1 213 ? 19.833 4.338 -0.645 1.00 83.94 213 ILE A C 1
ATOM 1734 O O . ILE A 1 213 ? 19.502 3.935 -1.755 1.00 83.94 213 ILE A O 1
ATOM 1738 N N . ALA A 1 214 ? 20.843 5.199 -0.473 1.00 80.19 214 ALA A N 1
ATOM 1739 C CA . ALA A 1 214 ? 21.621 5.749 -1.587 1.00 80.19 214 ALA A CA 1
ATOM 1740 C C . ALA A 1 214 ? 22.286 4.638 -2.420 1.00 80.19 214 ALA A C 1
ATOM 1742 O O . ALA A 1 214 ? 22.129 4.592 -3.641 1.00 80.19 214 ALA A O 1
ATOM 1743 N N . ASN A 1 215 ? 22.923 3.674 -1.749 1.00 84.50 215 ASN A N 1
ATOM 1744 C CA . ASN A 1 215 ? 23.542 2.522 -2.405 1.00 84.50 215 ASN A CA 1
ATOM 1745 C C . ASN A 1 215 ? 22.503 1.680 -3.145 1.00 84.50 215 ASN A C 1
ATOM 1747 O O . ASN A 1 215 ? 22.730 1.302 -4.289 1.00 84.50 215 ASN A O 1
ATOM 1751 N N . TRP A 1 216 ? 21.344 1.424 -2.530 1.00 86.81 216 TRP A N 1
ATOM 1752 C CA . TRP A 1 216 ? 20.262 0.694 -3.186 1.00 86.81 216 TRP A CA 1
ATOM 1753 C C . TRP A 1 216 ? 19.772 1.407 -4.447 1.00 86.81 216 TRP A C 1
ATOM 1755 O O . TRP A 1 216 ? 19.620 0.776 -5.490 1.00 86.81 216 TRP A O 1
ATOM 1765 N N . ARG A 1 217 ? 19.598 2.731 -4.396 1.00 81.50 217 ARG A N 1
ATOM 1766 C CA . ARG A 1 217 ? 19.216 3.532 -5.566 1.00 81.50 217 ARG A CA 1
ATOM 1767 C C . ARG A 1 217 ? 20.229 3.382 -6.696 1.00 81.50 217 ARG A C 1
ATOM 1769 O O . ARG A 1 217 ? 19.833 3.033 -7.807 1.00 81.50 217 ARG A O 1
ATOM 1776 N N . GLN A 1 218 ? 21.516 3.549 -6.406 1.00 78.25 218 GLN A N 1
ATOM 1777 C CA . GLN A 1 218 ? 22.579 3.384 -7.401 1.00 78.25 218 GLN A CA 1
ATOM 1778 C C . GLN A 1 218 ? 22.635 1.951 -7.948 1.00 78.25 218 GLN A C 1
ATOM 1780 O O . GLN A 1 218 ? 22.764 1.747 -9.156 1.00 78.25 218 GLN A O 1
ATOM 1785 N N . MET A 1 219 ? 22.453 0.938 -7.096 1.00 85.12 219 MET A N 1
ATOM 1786 C CA . MET A 1 219 ? 22.335 -0.453 -7.539 1.00 85.12 219 MET A CA 1
ATOM 1787 C C . MET A 1 219 ? 21.156 -0.632 -8.495 1.00 85.12 219 MET A C 1
ATOM 1789 O O . MET A 1 219 ? 21.325 -1.264 -9.530 1.00 85.12 219 MET A O 1
ATOM 1793 N N . THR A 1 220 ? 19.985 -0.055 -8.209 1.00 85.31 220 THR A N 1
ATOM 1794 C CA . THR A 1 220 ? 18.824 -0.185 -9.103 1.00 85.31 220 THR A CA 1
ATOM 1795 C C . THR A 1 220 ? 19.046 0.469 -10.464 1.00 85.31 220 THR A C 1
ATOM 1797 O O . THR A 1 220 ? 18.629 -0.102 -11.467 1.00 85.31 220 THR A O 1
ATOM 1800 N N . VAL A 1 221 ? 19.744 1.609 -10.527 1.00 81.19 221 VAL A N 1
ATOM 1801 C CA . VAL A 1 221 ? 20.125 2.250 -11.798 1.00 81.19 221 VAL A CA 1
ATOM 1802 C C . VAL A 1 221 ? 21.052 1.333 -12.594 1.00 81.19 221 VAL A C 1
ATOM 1804 O O . VAL A 1 221 ? 20.737 0.990 -13.730 1.00 81.19 221 VAL A O 1
ATOM 1807 N N . ASN A 1 222 ? 22.122 0.843 -11.964 1.00 82.44 222 ASN A N 1
ATOM 1808 C CA . ASN A 1 222 ? 23.073 -0.068 -12.603 1.00 82.44 222 ASN A CA 1
ATOM 1809 C C . ASN A 1 222 ? 22.414 -1.382 -13.051 1.00 82.44 222 ASN A C 1
ATOM 1811 O O . ASN A 1 222 ? 22.693 -1.889 -14.135 1.00 82.44 222 ASN A O 1
ATOM 1815 N N . ILE A 1 223 ? 21.521 -1.954 -12.239 1.00 84.94 223 ILE A N 1
ATOM 1816 C CA . ILE A 1 223 ? 20.749 -3.145 -12.613 1.00 84.94 223 ILE A CA 1
ATOM 1817 C C . ILE A 1 223 ? 19.924 -2.849 -13.858 1.00 84.94 223 ILE A C 1
ATOM 1819 O O . ILE A 1 223 ? 19.922 -3.655 -14.785 1.00 84.94 223 ILE A O 1
ATOM 1823 N N . VAL A 1 224 ? 19.252 -1.696 -13.900 1.00 82.12 224 VAL A N 1
ATOM 1824 C CA . VAL A 1 224 ? 18.423 -1.338 -15.046 1.00 82.12 224 VAL A CA 1
ATOM 1825 C C . VAL A 1 224 ? 19.264 -1.199 -16.319 1.00 82.12 224 VAL A C 1
ATOM 1827 O O . VAL A 1 224 ? 18.925 -1.803 -17.334 1.00 82.12 224 VAL A O 1
ATOM 1830 N N . GLU A 1 225 ? 20.384 -0.478 -16.245 1.00 79.69 225 GLU A N 1
ATOM 1831 C CA . GLU A 1 225 ? 21.323 -0.269 -17.358 1.00 79.69 225 GLU A CA 1
ATOM 1832 C C . GLU A 1 225 ? 21.950 -1.565 -17.877 1.00 79.69 225 GLU A C 1
ATOM 1834 O O . GLU A 1 225 ? 22.182 -1.710 -19.075 1.00 79.69 225 GLU A O 1
ATOM 1839 N N . THR A 1 226 ? 22.237 -2.513 -16.983 1.00 82.56 226 THR A N 1
ATOM 1840 C CA . THR A 1 226 ? 22.985 -3.730 -17.330 1.00 82.56 226 THR A CA 1
ATOM 1841 C C . THR A 1 226 ? 22.101 -4.919 -17.683 1.00 82.56 226 THR A C 1
ATOM 1843 O O . THR A 1 226 ? 22.544 -5.807 -18.413 1.00 82.56 226 THR A O 1
ATOM 1846 N N . LYS A 1 227 ? 20.876 -4.991 -17.148 1.00 84.56 227 LYS A N 1
ATOM 1847 C CA . LYS A 1 227 ? 19.986 -6.154 -17.313 1.00 84.56 227 LYS A CA 1
ATOM 1848 C C . LYS A 1 227 ? 18.890 -5.953 -18.347 1.00 84.56 227 LYS A C 1
ATOM 1850 O O . LYS A 1 227 ? 18.352 -6.951 -18.821 1.00 84.56 227 LYS A O 1
ATOM 1855 N N . PHE A 1 228 ? 18.577 -4.716 -18.727 1.00 81.12 228 PHE A N 1
ATOM 1856 C CA . PHE A 1 228 ? 17.561 -4.433 -19.740 1.00 81.12 228 PHE A CA 1
ATOM 1857 C C . PHE A 1 228 ? 18.168 -3.695 -20.931 1.00 81.12 228 PHE A C 1
ATOM 1859 O O . PHE A 1 228 ? 19.087 -2.896 -20.792 1.00 81.12 228 PHE A O 1
ATOM 1866 N N . ALA A 1 229 ? 17.635 -3.952 -22.126 1.00 76.31 229 ALA A N 1
ATOM 1867 C CA . ALA A 1 229 ? 18.113 -3.347 -23.365 1.00 76.31 229 ALA A CA 1
ATOM 1868 C C . ALA A 1 229 ? 16.949 -2.949 -24.281 1.00 76.31 229 ALA A C 1
ATOM 1870 O O . ALA A 1 229 ? 15.824 -3.439 -24.151 1.00 76.31 229 ALA A O 1
ATOM 1871 N N . GLY A 1 230 ? 17.226 -2.056 -25.235 1.00 76.31 230 GLY A N 1
ATOM 1872 C CA . GLY A 1 230 ? 16.275 -1.661 -26.273 1.00 76.31 230 GLY A CA 1
ATOM 1873 C C . GLY A 1 230 ? 14.940 -1.166 -25.708 1.00 76.31 230 GLY A C 1
ATOM 1874 O O . GLY A 1 230 ? 14.897 -0.210 -24.935 1.00 76.31 230 GLY A O 1
ATOM 1875 N N . LYS A 1 231 ? 13.845 -1.824 -26.108 1.00 69.62 231 LYS A N 1
ATOM 1876 C CA . LYS A 1 231 ? 12.475 -1.441 -25.727 1.00 69.62 231 LYS A CA 1
ATOM 1877 C C . LYS A 1 231 ? 12.189 -1.615 -24.232 1.00 69.62 231 LYS A C 1
ATOM 1879 O O . LYS A 1 231 ? 11.410 -0.847 -23.674 1.00 69.62 231 LYS A O 1
ATOM 1884 N N . ASP A 1 232 ? 12.813 -2.602 -23.591 1.00 70.38 232 ASP A N 1
ATOM 1885 C CA . ASP A 1 232 ? 12.610 -2.873 -22.166 1.00 70.38 232 ASP A CA 1
ATOM 1886 C C . ASP A 1 232 ? 13.318 -1.816 -21.306 1.00 70.38 232 ASP A C 1
ATOM 1888 O O . ASP A 1 232 ? 12.724 -1.307 -20.360 1.00 70.38 232 ASP A O 1
ATOM 1892 N N . LEU A 1 233 ? 14.528 -1.387 -21.694 1.00 71.94 233 LEU A N 1
ATOM 1893 C CA . LEU A 1 233 ? 15.229 -0.277 -21.033 1.00 71.94 233 LEU A CA 1
ATOM 1894 C C . LEU A 1 233 ? 14.435 1.036 -21.131 1.00 71.94 233 LEU A C 1
ATOM 1896 O O . LEU A 1 233 ? 14.325 1.766 -20.152 1.00 71.94 233 LEU A O 1
ATOM 1900 N N . ALA A 1 234 ? 13.817 1.301 -22.286 1.00 69.31 234 ALA A N 1
ATOM 1901 C CA . ALA A 1 234 ? 12.987 2.487 -22.508 1.00 69.31 234 ALA A CA 1
ATOM 1902 C C . ALA A 1 234 ? 11.704 2.530 -21.650 1.00 69.31 234 ALA A C 1
ATOM 1904 O O . ALA A 1 234 ? 11.049 3.573 -21.574 1.00 69.31 234 ALA A O 1
ATOM 1905 N N . CYS A 1 235 ? 11.321 1.415 -21.016 1.00 72.31 235 CYS A N 1
ATOM 1906 C CA . CYS A 1 235 ? 10.209 1.399 -20.069 1.00 72.31 235 CYS A CA 1
ATOM 1907 C C . CYS A 1 235 ? 10.587 2.004 -18.711 1.00 72.31 235 CYS A C 1
ATOM 1909 O O . CYS A 1 235 ? 9.701 2.505 -18.019 1.00 72.31 235 CYS A O 1
ATOM 1911 N N . PHE A 1 236 ? 11.868 1.979 -18.335 1.00 71.44 236 PHE A N 1
ATOM 1912 C CA . PHE A 1 236 ? 12.354 2.566 -17.090 1.00 71.44 236 PHE A CA 1
ATOM 1913 C C . PHE A 1 236 ? 12.597 4.068 -17.280 1.00 71.44 236 PHE A C 1
ATOM 1915 O O . PHE A 1 236 ? 13.181 4.514 -18.267 1.00 71.44 236 PHE A O 1
ATOM 1922 N N . GLU A 1 237 ? 12.104 4.873 -16.344 1.00 58.97 237 GLU A N 1
ATOM 1923 C CA . GLU A 1 237 ? 12.190 6.329 -16.422 1.00 58.97 237 GLU A CA 1
ATOM 1924 C C . GLU A 1 237 ? 13.649 6.799 -16.321 1.00 58.97 237 GLU A C 1
ATOM 1926 O O . GLU A 1 237 ? 14.299 6.597 -15.302 1.00 58.97 237 GLU A O 1
ATOM 1931 N N . GLY A 1 238 ? 14.139 7.499 -17.353 1.00 54.22 238 GLY A N 1
ATOM 1932 C CA . GLY A 1 238 ? 15.252 8.450 -17.234 1.00 54.22 238 GLY A CA 1
ATOM 1933 C C . GLY A 1 238 ? 16.535 7.903 -16.612 1.00 54.22 238 GLY A C 1
ATOM 1934 O O . GLY A 1 238 ? 17.141 8.577 -15.782 1.00 54.22 238 GLY A O 1
ATOM 1935 N N . VAL A 1 239 ? 16.955 6.713 -17.027 1.00 39.03 239 VAL A N 1
ATOM 1936 C CA . VAL A 1 239 ? 18.315 6.220 -16.813 1.00 39.03 239 VAL A CA 1
ATOM 1937 C C . VAL A 1 239 ? 19.290 7.285 -17.345 1.00 39.03 239 VAL A C 1
ATOM 1939 O O . VAL A 1 239 ? 19.321 7.544 -18.547 1.00 39.03 239 VAL A O 1
ATOM 1942 N N . GLY A 1 240 ? 19.977 7.994 -16.441 1.00 37.47 240 GLY A N 1
ATOM 1943 C CA . GLY A 1 240 ? 20.958 9.043 -16.752 1.00 37.47 240 GLY A CA 1
ATOM 1944 C C . GLY A 1 240 ? 20.464 10.498 -16.821 1.00 37.47 240 GLY A C 1
ATOM 1945 O O . GLY A 1 240 ? 21.163 11.330 -17.399 1.00 37.47 240 GLY A O 1
ATOM 1946 N N . ALA A 1 241 ? 19.304 10.856 -16.257 1.00 36.53 241 ALA A N 1
ATOM 1947 C CA . ALA A 1 241 ? 19.065 12.259 -15.898 1.00 36.53 241 ALA A CA 1
ATOM 1948 C C . ALA A 1 241 ? 19.778 12.535 -14.567 1.00 36.53 241 ALA A C 1
ATOM 1950 O O . ALA A 1 241 ? 19.282 12.137 -13.517 1.00 36.53 241 ALA A O 1
ATOM 1951 N N . ASN A 1 242 ? 20.968 13.136 -14.645 1.00 37.41 242 ASN A N 1
ATOM 1952 C CA . ASN A 1 242 ? 21.750 13.613 -13.504 1.00 37.41 242 ASN A CA 1
ATOM 1953 C C . ASN A 1 242 ? 20.866 14.456 -12.566 1.00 37.41 242 ASN A C 1
ATOM 1955 O O . ASN A 1 242 ? 20.672 15.639 -12.809 1.00 37.41 242 ASN A O 1
ATOM 1959 N N . ASP A 1 243 ? 20.350 13.837 -11.510 1.00 39.94 243 ASP A N 1
ATOM 1960 C CA . ASP A 1 243 ? 19.688 14.491 -10.372 1.00 39.94 243 ASP A CA 1
ATOM 1961 C C . ASP A 1 243 ? 20.553 14.285 -9.099 1.00 39.94 243 ASP A C 1
ATOM 1963 O O . ASP A 1 243 ? 20.052 14.332 -7.977 1.00 39.94 243 ASP A O 1
ATOM 1967 N N . ASP A 1 244 ? 21.859 14.034 -9.282 1.00 41.56 244 ASP A N 1
ATOM 1968 C CA . ASP A 1 244 ? 22.882 13.849 -8.236 1.00 41.56 244 ASP A CA 1
ATOM 1969 C C . ASP A 1 244 ? 23.502 15.194 -7.796 1.00 41.56 244 ASP A C 1
ATOM 1971 O O . ASP A 1 244 ? 24.729 15.337 -7.749 1.00 41.56 244 ASP A O 1
ATOM 1975 N N . GLU A 1 245 ? 22.682 16.209 -7.512 1.00 40.66 245 GLU A N 1
ATOM 1976 C CA . GLU A 1 245 ? 23.197 17.476 -6.959 1.00 40.66 245 GLU A CA 1
ATOM 1977 C C . GLU A 1 245 ? 22.758 17.803 -5.529 1.00 40.66 245 GLU A C 1
ATOM 1979 O O . GLU A 1 245 ? 23.412 18.639 -4.920 1.00 40.66 245 GLU A O 1
ATOM 1984 N N . GLU A 1 246 ? 21.768 17.133 -4.925 1.00 40.53 246 GLU A N 1
ATOM 1985 C CA . GLU A 1 246 ? 21.310 17.533 -3.573 1.00 40.53 246 GLU A CA 1
ATOM 1986 C C . GLU A 1 246 ? 21.526 16.519 -2.436 1.00 40.53 246 GLU A C 1
ATOM 1988 O O . GLU A 1 246 ? 21.407 16.916 -1.286 1.00 40.53 246 GLU A O 1
ATOM 1993 N N . ASP A 1 247 ? 21.934 15.271 -2.701 1.00 40.34 247 ASP A N 1
ATOM 1994 C CA . ASP A 1 247 ? 22.273 14.296 -1.635 1.00 40.34 247 ASP A CA 1
ATOM 1995 C C . ASP A 1 247 ? 23.782 13.952 -1.634 1.00 40.34 247 ASP A C 1
ATOM 1997 O O . ASP A 1 247 ? 24.196 12.827 -1.351 1.00 40.34 247 ASP A O 1
ATOM 2001 N N . ALA A 1 248 ? 24.615 14.925 -2.015 1.00 40.78 248 ALA A N 1
ATOM 2002 C CA . ALA A 1 248 ? 26.055 14.783 -2.233 1.00 40.78 248 ALA A CA 1
ATOM 2003 C C . ALA A 1 248 ? 26.921 15.219 -1.034 1.00 40.78 248 ALA A C 1
ATOM 2005 O O . ALA A 1 248 ? 28.029 15.702 -1.243 1.00 40.78 248 ALA A O 1
ATOM 2006 N N . GLU A 1 249 ? 26.452 15.071 0.207 1.00 40.00 249 GLU A N 1
ATOM 2007 C CA . GLU A 1 249 ? 27.321 15.319 1.375 1.00 40.00 249 GLU A CA 1
ATOM 2008 C C . GLU A 1 249 ? 28.026 14.053 1.895 1.00 40.00 249 GLU A C 1
ATOM 2010 O O . GLU A 1 249 ? 28.953 14.175 2.683 1.00 40.00 249 GLU A O 1
ATOM 2015 N N . ASP A 1 250 ? 27.668 12.856 1.406 1.00 42.41 250 ASP A N 1
ATOM 2016 C CA . ASP A 1 250 ? 28.185 11.578 1.941 1.00 42.41 250 ASP A CA 1
ATOM 2017 C C . ASP A 1 250 ? 28.527 10.529 0.854 1.00 42.41 250 ASP A C 1
ATOM 2019 O O . ASP A 1 250 ? 28.470 9.318 1.086 1.00 42.41 250 ASP A O 1
ATOM 2023 N N . ILE A 1 251 ? 28.854 10.962 -0.371 1.00 41.91 251 ILE A N 1
ATOM 2024 C CA . ILE A 1 251 ? 29.265 10.056 -1.461 1.00 41.91 251 ILE A CA 1
ATOM 2025 C C . ILE A 1 251 ? 30.755 10.243 -1.755 1.00 41.91 251 ILE A C 1
ATOM 2027 O O . ILE A 1 251 ? 31.186 11.345 -2.082 1.00 41.91 251 ILE A O 1
ATOM 2031 N N . ASP A 1 252 ? 31.512 9.143 -1.695 1.00 41.06 252 ASP A N 1
ATOM 2032 C CA . ASP A 1 252 ? 32.921 9.080 -2.095 1.00 41.06 252 ASP A CA 1
ATOM 2033 C C . ASP A 1 252 ? 33.100 9.561 -3.546 1.00 41.06 252 ASP A C 1
ATOM 2035 O O . ASP A 1 252 ? 32.448 9.065 -4.478 1.00 41.06 252 ASP A O 1
ATOM 2039 N N . ASP A 1 253 ? 34.010 10.512 -3.745 1.00 35.06 253 ASP A N 1
ATOM 2040 C CA . ASP A 1 253 ? 34.249 11.186 -5.029 1.00 35.06 253 ASP A CA 1
ATOM 2041 C C . ASP A 1 253 ? 34.686 10.196 -6.138 1.00 35.06 253 ASP A C 1
ATOM 2043 O O . ASP A 1 253 ? 34.410 10.385 -7.331 1.00 35.06 253 ASP A O 1
ATOM 2047 N N . ASP A 1 254 ? 35.261 9.056 -5.743 1.00 36.22 254 ASP A N 1
ATOM 2048 C CA . ASP A 1 254 ? 35.646 7.950 -6.625 1.00 36.22 254 ASP A CA 1
ATOM 2049 C C . ASP A 1 254 ? 34.433 7.241 -7.253 1.00 36.22 254 ASP A C 1
ATOM 2051 O O . ASP A 1 254 ? 34.440 6.906 -8.443 1.00 36.22 254 ASP A O 1
ATOM 2055 N N . ILE A 1 255 ? 33.342 7.067 -6.496 1.00 39.78 255 ILE A N 1
ATOM 2056 C CA . ILE A 1 255 ? 32.099 6.450 -6.993 1.00 39.78 255 ILE A CA 1
ATOM 2057 C C . ILE A 1 255 ? 31.441 7.380 -8.017 1.00 39.78 255 ILE A C 1
ATOM 2059 O O . ILE A 1 255 ? 30.981 6.936 -9.073 1.00 39.78 255 ILE A O 1
ATOM 2063 N N . ARG A 1 256 ? 31.462 8.689 -7.749 1.00 37.50 256 ARG A N 1
ATOM 2064 C CA . ARG A 1 256 ? 30.946 9.725 -8.654 1.00 37.50 256 ARG A CA 1
ATOM 2065 C C . ARG A 1 256 ? 31.736 9.784 -9.964 1.00 37.50 256 ARG A C 1
ATOM 2067 O O . ARG A 1 256 ? 31.153 9.929 -11.042 1.00 37.50 256 ARG A O 1
ATOM 2074 N N . THR A 1 257 ? 33.054 9.626 -9.881 1.00 35.47 257 THR A N 1
ATOM 2075 C CA . THR A 1 257 ? 33.956 9.626 -11.040 1.00 35.47 257 THR A CA 1
ATOM 2076 C C . THR A 1 257 ? 33.753 8.389 -11.921 1.00 35.47 257 THR A C 1
ATOM 2078 O O . THR A 1 257 ? 33.651 8.515 -13.143 1.00 35.47 257 THR A O 1
ATOM 2081 N N . MET A 1 258 ? 33.572 7.208 -11.322 1.00 35.66 258 MET A N 1
ATOM 2082 C CA . MET A 1 258 ? 33.301 5.960 -12.051 1.00 35.66 258 MET A CA 1
ATOM 2083 C C . MET A 1 258 ? 31.945 5.957 -12.777 1.00 35.66 258 MET A C 1
ATOM 2085 O O . MET A 1 258 ? 31.845 5.432 -13.889 1.00 35.66 258 MET A O 1
ATOM 2089 N N . THR A 1 259 ? 30.909 6.569 -12.195 1.00 35.47 259 THR A N 1
ATOM 2090 C CA . THR A 1 259 ? 29.585 6.712 -12.834 1.00 35.47 259 THR A CA 1
ATOM 2091 C C . THR A 1 259 ? 29.625 7.701 -14.006 1.00 35.47 259 THR A C 1
ATOM 2093 O O . THR A 1 259 ? 29.025 7.449 -15.051 1.00 35.47 259 THR A O 1
ATOM 2096 N N . ARG A 1 260 ? 30.410 8.787 -13.901 1.00 35.59 260 ARG A N 1
ATOM 2097 C CA . ARG A 1 260 ? 30.619 9.749 -15.003 1.00 35.59 260 ARG A CA 1
ATOM 2098 C C . ARG A 1 260 ? 31.352 9.148 -16.203 1.00 35.59 260 ARG A C 1
ATOM 2100 O O . ARG A 1 260 ? 31.045 9.513 -17.334 1.00 35.59 260 ARG A O 1
ATOM 2107 N N . GLN A 1 261 ? 32.280 8.217 -15.983 1.00 31.31 261 GLN A N 1
ATOM 2108 C CA . GLN A 1 261 ? 33.021 7.562 -17.068 1.00 31.31 261 GLN A CA 1
ATOM 2109 C C . GLN A 1 261 ? 32.172 6.579 -17.894 1.00 31.31 261 GLN A C 1
ATOM 2111 O O . GLN A 1 261 ? 32.568 6.230 -19.005 1.00 31.31 261 GLN A O 1
ATOM 2116 N N . ARG A 1 262 ? 31.014 6.130 -17.386 1.00 33.47 262 ARG A N 1
ATOM 2117 C CA . ARG A 1 262 ? 30.221 5.054 -18.009 1.00 33.47 262 ARG A CA 1
ATOM 2118 C C . ARG A 1 262 ? 29.086 5.511 -18.933 1.00 33.47 262 ARG A C 1
ATOM 2120 O O . ARG A 1 262 ? 28.605 4.690 -19.707 1.00 33.47 262 ARG A O 1
ATOM 2127 N N . ASN A 1 263 ? 28.709 6.794 -18.950 1.00 30.36 263 ASN A N 1
ATOM 2128 C CA . ASN A 1 263 ? 27.520 7.247 -19.687 1.00 30.36 263 ASN A CA 1
ATOM 2129 C C . ASN A 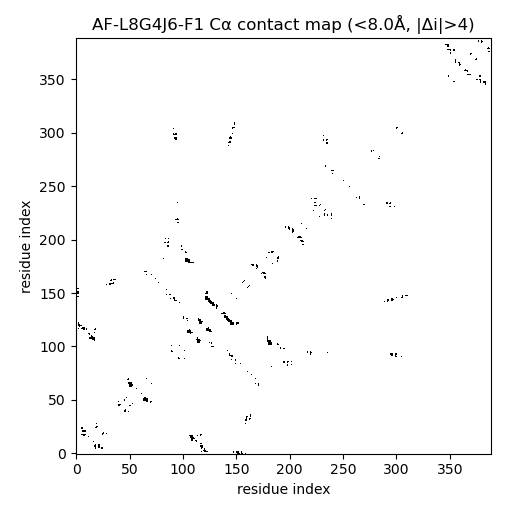1 263 ? 27.821 8.081 -20.946 1.00 30.36 263 ASN A C 1
ATOM 2131 O O . ASN A 1 263 ? 27.857 9.311 -20.931 1.00 30.36 263 ASN A O 1
ATOM 2135 N N . HIS A 1 264 ? 27.911 7.391 -22.088 1.00 31.25 264 HIS A N 1
ATOM 2136 C CA . HIS A 1 264 ? 27.655 7.983 -23.402 1.00 31.25 264 HIS A CA 1
ATOM 2137 C C . HIS A 1 264 ? 26.146 8.278 -23.576 1.00 31.25 264 HIS A C 1
ATOM 2139 O O . HIS A 1 264 ? 25.336 7.378 -23.753 1.00 31.25 264 HIS A O 1
ATOM 2145 N N . SER A 1 265 ? 25.791 9.568 -23.544 1.00 30.14 265 SER A N 1
ATOM 2146 C CA . SER A 1 265 ? 24.595 10.231 -24.110 1.00 30.14 265 SER A CA 1
ATOM 2147 C C . SER A 1 265 ? 23.268 9.443 -24.174 1.00 30.14 265 SER A C 1
ATOM 2149 O O . SER A 1 265 ? 22.855 8.913 -25.206 1.00 30.14 265 SER A O 1
ATOM 2151 N N . THR A 1 266 ? 22.481 9.553 -23.106 1.00 31.23 266 THR A N 1
ATOM 2152 C CA . THR A 1 266 ? 21.055 9.172 -23.001 1.00 31.23 266 THR A CA 1
ATOM 2153 C C . THR A 1 266 ? 20.110 10.091 -23.798 1.00 31.23 266 THR A C 1
ATOM 2155 O O . THR A 1 266 ? 18.896 9.883 -23.856 1.00 31.23 266 THR A O 1
ATOM 2158 N N . ARG A 1 267 ? 20.662 11.090 -24.502 1.00 26.23 267 ARG A N 1
ATOM 2159 C CA . ARG A 1 267 ? 19.924 12.093 -25.287 1.00 26.23 267 ARG A CA 1
ATOM 2160 C C . ARG A 1 267 ? 19.288 11.521 -26.567 1.00 26.23 267 ARG A C 1
ATOM 2162 O O . ARG A 1 267 ? 18.389 12.146 -27.126 1.00 26.23 267 ARG A O 1
ATOM 2169 N N . VAL A 1 268 ? 19.711 10.336 -27.019 1.00 29.83 268 VAL A N 1
ATOM 2170 C CA . VAL A 1 268 ? 19.229 9.702 -28.266 1.00 29.83 268 VAL A CA 1
ATOM 2171 C C . VAL A 1 268 ? 18.043 8.749 -28.036 1.00 29.83 268 VAL A C 1
ATOM 2173 O O . VAL A 1 268 ? 17.218 8.577 -28.933 1.00 29.83 268 VAL A O 1
ATOM 2176 N N . MET A 1 269 ? 17.867 8.194 -26.831 1.00 29.39 269 MET A N 1
ATOM 2177 C CA . MET A 1 269 ? 16.843 7.164 -26.579 1.00 29.39 269 MET A CA 1
ATOM 2178 C C . MET A 1 269 ? 15.422 7.729 -26.397 1.00 29.39 269 MET A C 1
ATOM 2180 O O . MET A 1 269 ? 14.467 7.172 -26.940 1.00 29.39 269 MET A O 1
ATOM 2184 N N . ASN A 1 270 ? 15.276 8.895 -25.750 1.00 33.03 270 ASN A N 1
ATOM 2185 C CA . ASN A 1 270 ? 13.974 9.560 -25.550 1.00 33.03 270 ASN A CA 1
ATOM 2186 C C . ASN A 1 270 ? 13.279 9.970 -26.863 1.00 33.03 270 ASN A C 1
ATOM 2188 O O . ASN A 1 270 ? 12.057 10.117 -26.906 1.00 33.03 270 ASN A O 1
ATOM 2192 N N . ARG A 1 271 ? 14.037 10.133 -27.956 1.00 29.17 271 ARG A N 1
ATOM 2193 C CA . ARG A 1 271 ? 13.499 10.551 -29.259 1.00 29.17 271 ARG A CA 1
ATOM 2194 C C . ARG A 1 271 ? 12.813 9.411 -30.020 1.00 29.17 271 ARG A C 1
ATOM 2196 O O . ARG A 1 271 ? 11.952 9.682 -30.851 1.00 29.17 271 ARG A O 1
ATOM 2203 N N . SER A 1 272 ? 13.146 8.154 -29.715 1.00 28.66 272 SER A N 1
ATOM 2204 C CA . SER A 1 272 ? 12.578 6.988 -30.409 1.00 28.66 272 SER A CA 1
ATOM 2205 C C . SER A 1 272 ? 11.101 6.736 -30.067 1.00 28.66 272 SER A C 1
ATOM 2207 O O . SER A 1 272 ? 10.350 6.288 -30.928 1.00 28.66 272 SER A O 1
ATOM 2209 N N . TYR A 1 273 ? 10.657 7.117 -28.863 1.00 35.97 273 TYR A N 1
ATOM 2210 C CA . TYR A 1 273 ? 9.273 6.923 -28.409 1.00 35.97 273 TYR A CA 1
ATOM 2211 C C . TYR A 1 273 ? 8.425 8.196 -28.387 1.00 35.97 273 TYR A C 1
ATOM 2213 O O . TYR A 1 273 ? 7.202 8.103 -28.479 1.00 35.97 273 TYR A O 1
ATOM 2221 N N . ALA A 1 274 ? 9.039 9.386 -28.340 1.00 30.88 274 ALA A N 1
ATOM 2222 C CA . ALA A 1 274 ? 8.310 10.646 -28.520 1.00 30.88 274 ALA A CA 1
ATOM 2223 C C . ALA A 1 274 ? 7.591 10.699 -29.883 1.00 30.88 274 ALA A C 1
ATOM 2225 O O . ALA A 1 274 ? 6.491 11.233 -29.983 1.00 30.88 274 ALA A O 1
ATOM 2226 N N . ASN A 1 275 ? 8.166 10.063 -30.909 1.00 35.06 275 ASN A N 1
ATOM 2227 C CA . ASN A 1 275 ? 7.595 10.015 -32.255 1.00 35.06 275 ASN A CA 1
ATOM 2228 C C . ASN A 1 275 ? 6.476 8.967 -32.437 1.00 35.06 275 ASN A C 1
ATOM 2230 O O . ASN A 1 275 ? 5.823 8.977 -33.475 1.00 35.06 275 ASN A O 1
ATOM 2234 N N . GLN A 1 276 ? 6.228 8.080 -31.461 1.00 38.88 276 GLN A N 1
ATOM 2235 C CA . GLN A 1 276 ? 5.123 7.103 -31.515 1.00 38.88 276 GLN A CA 1
ATOM 2236 C C . GLN A 1 276 ? 3.850 7.576 -30.785 1.00 38.88 276 GLN A C 1
ATOM 2238 O O . GLN A 1 276 ? 2.809 6.942 -30.909 1.00 38.88 276 GLN A O 1
ATOM 2243 N N . LEU A 1 277 ? 3.901 8.698 -30.054 1.00 35.72 277 LEU A N 1
ATOM 2244 C CA . LEU A 1 277 ? 2.810 9.197 -29.197 1.00 35.72 277 LEU A CA 1
ATOM 2245 C C . LEU A 1 277 ? 1.997 10.353 -29.812 1.00 35.72 277 LEU A C 1
ATOM 2247 O O . LEU A 1 277 ? 1.343 11.110 -29.094 1.00 35.72 277 LEU A O 1
ATOM 2251 N N . ASN A 1 278 ? 1.980 10.477 -31.142 1.00 34.47 278 ASN A N 1
ATOM 2252 C CA . ASN A 1 278 ? 1.064 11.387 -31.835 1.00 34.47 278 ASN A CA 1
ATOM 2253 C C . ASN A 1 278 ? -0.376 10.833 -31.829 1.00 34.47 278 ASN A C 1
ATOM 2255 O O . ASN A 1 278 ? -0.826 10.302 -32.839 1.00 34.47 278 ASN A O 1
ATOM 2259 N N . ALA A 1 279 ? -1.101 10.963 -30.712 1.00 32.88 279 ALA A N 1
ATOM 2260 C CA . ALA A 1 279 ? -2.572 10.996 -30.678 1.00 32.88 279 ALA A CA 1
ATOM 2261 C C . ALA A 1 279 ? -3.085 11.333 -29.266 1.00 32.88 279 ALA A C 1
ATOM 2263 O O . ALA A 1 279 ? -2.783 10.583 -28.353 1.00 32.88 279 ALA A O 1
ATOM 2264 N N . ASN A 1 280 ? -3.904 12.387 -29.124 1.00 34.81 280 ASN A N 1
ATOM 2265 C CA . ASN A 1 280 ? -4.826 12.742 -28.021 1.00 34.81 280 ASN A CA 1
ATOM 2266 C C . ASN A 1 280 ? -4.383 12.504 -26.554 1.00 34.81 280 ASN A C 1
ATOM 2268 O O . ASN A 1 280 ? -4.076 11.392 -26.147 1.00 34.81 280 ASN A O 1
ATOM 2272 N N . PHE A 1 281 ? -4.499 13.533 -25.702 1.00 38.59 281 PHE A N 1
ATOM 2273 C CA . PHE A 1 281 ? -4.153 13.525 -24.264 1.00 38.59 281 PHE A CA 1
ATOM 2274 C C . PHE A 1 281 ? -4.556 12.255 -23.471 1.00 38.59 281 PHE A C 1
ATOM 2276 O O . PHE A 1 281 ? -3.799 11.827 -22.601 1.00 38.59 281 PHE A O 1
ATOM 2283 N N . GLY A 1 282 ? -5.684 11.605 -23.790 1.00 44.72 282 GLY A N 1
ATOM 2284 C CA . GLY A 1 282 ? -6.097 10.337 -23.165 1.00 44.72 282 GLY A CA 1
ATOM 2285 C C . GLY A 1 282 ? -5.155 9.148 -23.426 1.00 44.72 282 GLY A C 1
ATOM 2286 O O . GLY A 1 282 ? -4.923 8.344 -22.526 1.00 44.72 282 GLY A O 1
ATOM 2287 N N . ASN A 1 283 ? -4.531 9.066 -24.605 1.00 57.41 283 ASN A N 1
ATOM 2288 C CA . ASN A 1 283 ? -3.583 7.994 -24.934 1.00 57.41 283 ASN A CA 1
ATOM 2289 C C . ASN A 1 283 ? -2.221 8.195 -24.255 1.00 57.41 283 ASN A C 1
ATOM 2291 O O . ASN A 1 283 ? -1.469 7.237 -24.085 1.00 57.41 283 ASN A O 1
ATOM 2295 N N . VAL A 1 284 ? -1.899 9.429 -23.852 1.00 64.25 284 VAL A N 1
ATOM 2296 C CA . VAL A 1 284 ? -0.639 9.749 -23.170 1.00 64.25 284 VAL A CA 1
ATOM 2297 C C . VAL A 1 284 ? -0.658 9.217 -21.739 1.00 64.25 284 VAL A C 1
ATOM 2299 O O . VAL A 1 284 ? 0.299 8.567 -21.323 1.00 64.25 284 VAL A O 1
ATOM 2302 N N . TRP A 1 285 ? -1.756 9.436 -21.007 1.00 72.31 285 TRP A N 1
ATOM 2303 C CA . TRP A 1 285 ? -1.915 8.946 -19.635 1.00 72.31 285 TRP A CA 1
ATOM 2304 C C . TRP A 1 285 ? -1.996 7.417 -19.574 1.00 72.31 285 TRP A C 1
ATOM 2306 O O . TRP A 1 285 ? -1.233 6.781 -18.847 1.00 72.31 285 TRP A O 1
ATOM 2316 N N . ASP A 1 286 ? -2.840 6.805 -20.409 1.00 76.38 286 ASP A N 1
ATOM 2317 C CA . ASP A 1 286 ? -2.915 5.344 -20.497 1.00 76.38 286 ASP A CA 1
ATOM 2318 C C . ASP A 1 286 ? -1.593 4.736 -21.003 1.00 76.38 286 ASP A C 1
ATOM 2320 O O . ASP A 1 286 ? -1.171 3.684 -20.520 1.00 76.38 286 ASP A O 1
ATOM 2324 N N . GLY A 1 287 ? -0.895 5.402 -21.929 1.00 74.56 287 GLY A N 1
ATOM 2325 C CA . GLY A 1 287 ? 0.435 4.999 -22.388 1.00 74.56 287 GLY A CA 1
ATOM 2326 C C . GLY A 1 287 ? 1.489 5.053 -21.278 1.00 74.56 287 GLY A C 1
ATOM 2327 O O . GLY A 1 287 ? 2.299 4.133 -21.152 1.00 74.56 287 GLY A O 1
ATOM 2328 N N . LEU A 1 288 ? 1.455 6.086 -20.430 1.00 80.00 288 LEU A N 1
ATOM 2329 C CA . LEU A 1 288 ? 2.340 6.224 -19.272 1.00 80.00 288 LEU A CA 1
ATOM 2330 C C . LEU A 1 288 ? 2.082 5.135 -18.222 1.00 80.00 288 LEU A C 1
ATOM 2332 O O . LEU A 1 288 ? 3.033 4.528 -17.725 1.00 80.00 288 LEU A O 1
ATOM 2336 N N . ILE A 1 289 ? 0.810 4.853 -17.924 1.00 84.56 289 ILE A N 1
ATOM 2337 C CA . ILE A 1 289 ? 0.406 3.770 -17.019 1.00 84.56 289 ILE A CA 1
ATOM 2338 C C . ILE A 1 289 ? 0.908 2.424 -17.549 1.00 84.56 289 ILE A C 1
ATOM 2340 O O . ILE A 1 289 ? 1.533 1.668 -16.805 1.00 84.56 289 ILE A O 1
ATOM 2344 N N . ARG A 1 290 ? 0.682 2.119 -18.834 1.00 82.31 290 ARG A N 1
ATOM 2345 C CA . ARG A 1 290 ? 1.119 0.850 -19.443 1.00 82.31 290 ARG A CA 1
ATOM 2346 C C . ARG A 1 290 ? 2.639 0.708 -19.462 1.00 82.31 290 ARG A C 1
ATOM 2348 O O . ARG A 1 290 ? 3.145 -0.373 -19.167 1.00 82.31 290 ARG A O 1
ATOM 2355 N N . ARG A 1 291 ? 3.373 1.787 -19.752 1.00 82.88 291 ARG A N 1
ATOM 2356 C CA . ARG A 1 291 ? 4.844 1.797 -19.694 1.00 82.88 291 ARG A CA 1
ATOM 2357 C C . ARG A 1 291 ? 5.341 1.434 -18.296 1.00 82.88 291 ARG A C 1
ATOM 2359 O O . ARG A 1 291 ? 6.174 0.544 -18.154 1.00 82.88 291 ARG A O 1
ATOM 2366 N N . ASN A 1 292 ? 4.790 2.076 -17.269 1.00 86.19 292 ASN A N 1
ATOM 2367 C CA . ASN A 1 292 ? 5.174 1.811 -15.886 1.00 86.19 292 ASN A CA 1
ATOM 2368 C C . ASN A 1 292 ? 4.715 0.425 -15.399 1.00 86.19 292 ASN A C 1
ATOM 2370 O O . ASN A 1 292 ? 5.442 -0.234 -14.660 1.00 86.19 292 ASN A O 1
ATOM 2374 N N . LEU A 1 293 ? 3.574 -0.085 -15.878 1.00 87.44 293 LEU A N 1
ATOM 2375 C CA . LEU A 1 293 ? 3.176 -1.480 -15.663 1.00 87.44 293 LEU A CA 1
ATOM 2376 C C . LEU A 1 293 ? 4.203 -2.454 -16.253 1.00 87.44 293 LEU A C 1
ATOM 2378 O O . LEU A 1 293 ? 4.565 -3.437 -15.599 1.00 87.44 293 LEU A O 1
ATOM 2382 N N . ARG A 1 294 ? 4.695 -2.185 -17.470 1.00 85.56 294 ARG A N 1
ATOM 2383 C CA . ARG A 1 294 ? 5.733 -3.000 -18.112 1.00 85.56 294 ARG A CA 1
ATOM 2384 C C . ARG A 1 294 ? 7.041 -2.947 -17.325 1.00 85.56 294 ARG A C 1
ATOM 2386 O O . ARG A 1 294 ? 7.588 -4.008 -17.044 1.00 85.56 294 ARG A O 1
ATOM 2393 N N . ALA A 1 295 ? 7.487 -1.765 -16.902 1.00 85.75 295 ALA A N 1
ATOM 2394 C CA . ALA A 1 295 ? 8.690 -1.600 -16.083 1.00 85.75 295 ALA A CA 1
ATOM 2395 C C . ALA A 1 295 ? 8.601 -2.366 -14.750 1.00 85.75 295 ALA A C 1
ATOM 2397 O O . ALA A 1 295 ? 9.496 -3.141 -14.414 1.00 85.75 295 ALA A O 1
ATOM 2398 N N . SER A 1 296 ? 7.489 -2.230 -14.018 1.00 89.69 296 SER A N 1
ATOM 2399 C CA . SER A 1 296 ? 7.261 -2.995 -12.785 1.00 89.69 296 SER A CA 1
ATOM 2400 C C . SER A 1 296 ? 7.164 -4.504 -13.041 1.00 89.69 296 SER A C 1
ATOM 2402 O O . SER A 1 296 ? 7.577 -5.296 -12.200 1.00 89.69 296 SER A O 1
ATOM 2404 N N . SER A 1 297 ? 6.653 -4.938 -14.196 1.00 89.00 297 SER A N 1
ATOM 2405 C CA . SER A 1 297 ? 6.609 -6.364 -14.560 1.00 89.00 297 SER A CA 1
ATOM 2406 C C . SER A 1 297 ? 7.995 -6.926 -14.860 1.00 89.00 297 SER A C 1
ATOM 2408 O O . SER A 1 297 ? 8.351 -7.952 -14.298 1.00 89.00 297 SER A O 1
ATOM 2410 N N . LEU A 1 298 ? 8.807 -6.209 -15.637 1.00 86.69 298 LEU A N 1
ATOM 2411 C CA . LEU A 1 298 ? 10.204 -6.565 -15.897 1.00 86.69 298 LEU A CA 1
ATOM 2412 C C . LEU A 1 298 ? 11.024 -6.662 -14.606 1.00 86.69 298 LEU A C 1
ATOM 2414 O O . LEU A 1 298 ? 11.812 -7.588 -14.437 1.00 86.69 298 LEU A O 1
ATOM 2418 N N . TRP A 1 299 ? 10.809 -5.735 -13.667 1.00 90.44 299 TRP A N 1
ATOM 2419 C CA . TRP A 1 299 ? 11.453 -5.794 -12.356 1.00 90.44 299 TRP A CA 1
ATOM 2420 C C . TRP A 1 299 ? 11.034 -7.032 -11.557 1.00 90.44 299 TRP A C 1
ATOM 2422 O O . TRP A 1 299 ? 11.880 -7.706 -10.976 1.00 90.44 299 TRP A O 1
ATOM 2432 N N . ARG A 1 300 ? 9.737 -7.364 -11.545 1.00 90.31 300 ARG A N 1
ATOM 2433 C CA . ARG A 1 300 ? 9.231 -8.581 -10.888 1.00 90.31 300 ARG A CA 1
ATOM 2434 C C . ARG A 1 300 ? 9.807 -9.852 -11.498 1.00 90.31 300 ARG A C 1
ATOM 2436 O O . ARG A 1 300 ? 10.180 -10.745 -10.747 1.00 90.31 300 ARG A O 1
ATOM 2443 N N . GLU A 1 301 ? 9.884 -9.908 -12.826 1.00 89.44 301 GLU A N 1
ATOM 2444 C CA . GLU A 1 301 ? 10.444 -11.036 -13.575 1.00 89.44 301 GLU A CA 1
ATOM 2445 C C . GLU A 1 301 ? 11.939 -11.218 -13.286 1.00 89.44 301 GLU A C 1
ATOM 2447 O O . GLU A 1 301 ? 12.372 -12.341 -13.047 1.00 89.44 301 GLU A O 1
ATOM 2452 N N . LEU A 1 302 ? 12.716 -10.128 -13.236 1.00 90.56 302 LEU A N 1
ATOM 2453 C CA . LEU A 1 302 ? 14.152 -10.168 -12.930 1.00 90.56 302 LEU A CA 1
ATOM 2454 C C . LEU A 1 302 ? 14.450 -10.866 -11.596 1.00 90.56 302 LEU A C 1
ATOM 2456 O O . LEU A 1 302 ? 15.419 -11.614 -11.489 1.00 90.56 302 LEU A O 1
ATOM 2460 N N . TRP A 1 303 ? 13.632 -10.588 -10.583 1.00 89.88 303 TRP A N 1
ATOM 2461 C CA . TRP A 1 303 ? 13.809 -11.092 -9.221 1.00 89.88 303 TRP A CA 1
ATOM 2462 C C . TRP A 1 303 ? 12.956 -12.328 -8.908 1.00 89.88 303 TRP A C 1
ATOM 2464 O O . TRP A 1 303 ? 12.977 -12.791 -7.769 1.00 89.88 303 TRP A O 1
ATOM 2474 N N . ASP A 1 304 ? 12.183 -12.824 -9.879 1.00 91.19 304 ASP A N 1
ATOM 2475 C CA . ASP A 1 304 ? 11.190 -13.893 -9.706 1.00 91.19 304 ASP A CA 1
ATOM 2476 C C . ASP A 1 304 ? 10.292 -13.685 -8.465 1.00 91.19 304 ASP A C 1
ATOM 2478 O O . ASP A 1 304 ? 10.043 -14.585 -7.656 1.00 91.19 304 ASP A O 1
ATOM 2482 N N . LEU A 1 305 ? 9.826 -12.441 -8.274 1.00 89.56 305 LEU A N 1
ATOM 2483 C CA . LEU A 1 305 ? 9.144 -12.037 -7.038 1.00 89.56 305 LEU A CA 1
ATOM 2484 C C . LEU A 1 305 ? 7.855 -12.812 -6.793 1.00 89.56 305 LEU A C 1
ATOM 2486 O O . LEU A 1 305 ? 7.506 -13.048 -5.640 1.00 89.56 305 LEU A O 1
ATOM 2490 N N . ASP A 1 306 ? 7.140 -13.198 -7.847 1.00 87.62 306 ASP A N 1
ATOM 2491 C CA . ASP A 1 306 ? 5.878 -13.919 -7.699 1.00 87.62 306 ASP A CA 1
ATOM 2492 C C . ASP A 1 306 ? 6.106 -15.313 -7.089 1.00 87.62 306 ASP A C 1
ATOM 2494 O O . ASP A 1 306 ? 5.355 -15.714 -6.197 1.00 87.62 306 ASP A O 1
ATOM 2498 N N . THR A 1 307 ? 7.186 -16.002 -7.475 1.00 88.38 307 THR A N 1
ATOM 2499 C CA . THR A 1 307 ? 7.583 -17.290 -6.888 1.00 88.38 307 THR A CA 1
ATOM 2500 C C . THR A 1 307 ? 8.082 -17.104 -5.459 1.00 88.38 307 THR A C 1
ATOM 2502 O O . THR A 1 307 ? 7.552 -17.724 -4.538 1.00 88.38 307 THR A O 1
ATOM 2505 N N . VAL A 1 308 ? 9.023 -16.178 -5.236 1.00 89.69 308 VAL A N 1
ATOM 2506 C CA . VAL A 1 308 ? 9.602 -15.916 -3.903 1.00 89.69 308 VAL A CA 1
ATOM 2507 C C . VAL A 1 308 ? 8.524 -15.538 -2.883 1.00 89.69 308 VAL A C 1
ATOM 2509 O O . VAL A 1 308 ? 8.504 -16.040 -1.755 1.00 89.69 308 VAL A O 1
ATOM 2512 N N . LEU A 1 309 ? 7.601 -14.653 -3.264 1.00 88.88 309 LEU A N 1
ATOM 2513 C CA . LEU A 1 309 ? 6.507 -14.225 -2.396 1.00 88.88 309 LEU A CA 1
ATOM 2514 C C . LEU A 1 309 ? 5.439 -15.317 -2.256 1.00 88.88 309 LEU A C 1
ATOM 2516 O O . LEU A 1 309 ? 4.885 -15.475 -1.167 1.00 88.88 309 LEU A O 1
ATOM 2520 N N . GLY A 1 310 ? 5.160 -16.077 -3.318 1.00 86.38 310 GLY A N 1
ATOM 2521 C CA . GLY A 1 310 ? 4.239 -17.213 -3.289 1.00 86.38 310 GLY A CA 1
ATOM 2522 C C . GLY A 1 310 ? 4.690 -18.302 -2.315 1.00 86.38 310 GLY A C 1
ATOM 2523 O O . GLY A 1 310 ? 3.911 -18.723 -1.455 1.00 86.38 310 GLY A O 1
ATOM 2524 N N . ASP A 1 311 ? 5.966 -18.681 -2.370 1.00 85.12 311 ASP A N 1
ATOM 2525 C CA . ASP A 1 311 ? 6.574 -19.658 -1.465 1.00 85.12 311 ASP A CA 1
ATOM 2526 C C . ASP A 1 311 ? 6.565 -19.165 -0.017 1.00 85.12 311 ASP A C 1
ATOM 2528 O O . ASP A 1 311 ? 6.228 -19.918 0.902 1.00 85.12 311 ASP A O 1
ATOM 2532 N N . ALA A 1 312 ? 6.855 -17.879 0.206 1.00 83.81 312 ALA A N 1
ATOM 2533 C CA . ALA A 1 312 ? 6.793 -17.276 1.534 1.00 83.81 312 ALA A CA 1
ATOM 2534 C C . ALA A 1 312 ? 5.374 -17.331 2.130 1.00 83.81 312 ALA A C 1
ATOM 2536 O O . ALA A 1 312 ? 5.209 -17.665 3.310 1.00 83.81 312 ALA A O 1
ATOM 2537 N N . VAL A 1 313 ? 4.345 -17.049 1.323 1.00 83.88 313 VAL A N 1
ATOM 2538 C CA . VAL A 1 313 ? 2.937 -17.150 1.736 1.00 83.88 313 VAL A CA 1
ATOM 2539 C C . VAL A 1 313 ? 2.550 -18.604 2.010 1.00 83.88 313 VAL A C 1
ATOM 2541 O O . VAL A 1 313 ? 1.946 -18.886 3.047 1.00 83.88 313 VAL A O 1
ATOM 2544 N N . ALA A 1 314 ? 2.941 -19.542 1.145 1.00 82.12 314 ALA A N 1
ATOM 2545 C CA . ALA A 1 314 ? 2.668 -20.965 1.335 1.00 82.12 314 ALA A CA 1
ATOM 2546 C C . ALA A 1 314 ? 3.330 -21.511 2.614 1.00 82.12 314 ALA A C 1
ATOM 2548 O O . ALA A 1 314 ? 2.688 -22.209 3.403 1.00 82.12 314 ALA A O 1
ATOM 2549 N N . ALA A 1 315 ? 4.588 -21.144 2.872 1.00 80.31 315 ALA A N 1
ATOM 2550 C CA . ALA A 1 315 ? 5.321 -21.528 4.076 1.00 80.31 315 ALA A CA 1
ATOM 2551 C C . ALA A 1 315 ? 4.730 -20.910 5.356 1.00 80.31 315 ALA A C 1
ATOM 2553 O O . ALA A 1 315 ? 4.763 -21.527 6.423 1.00 80.31 315 ALA A O 1
ATOM 2554 N N . ALA A 1 316 ? 4.192 -19.690 5.287 1.00 76.19 316 ALA A N 1
ATOM 2555 C CA . ALA A 1 316 ? 3.455 -19.094 6.402 1.00 76.19 316 ALA A CA 1
ATOM 2556 C C . ALA A 1 316 ? 2.117 -19.814 6.653 1.00 76.19 316 ALA A C 1
ATOM 2558 O O . ALA A 1 316 ? 1.749 -20.038 7.805 1.00 76.19 316 ALA A O 1
ATOM 2559 N N . GLY A 1 317 ? 1.422 -20.224 5.587 1.00 72.62 317 GLY A N 1
ATOM 2560 C CA . GLY A 1 317 ? 0.186 -21.004 5.669 1.00 72.62 317 GLY A CA 1
ATOM 2561 C C . GLY A 1 317 ? 0.378 -22.367 6.337 1.00 72.62 317 GLY A C 1
ATOM 2562 O O . GLY A 1 317 ? -0.399 -22.712 7.224 1.00 72.62 317 GLY A O 1
ATOM 2563 N N . LYS A 1 318 ? 1.439 -23.103 5.974 1.00 69.06 318 LYS A N 1
ATOM 2564 C CA . LYS A 1 318 ? 1.786 -24.399 6.589 1.00 69.06 318 LYS A CA 1
ATOM 2565 C C . LYS A 1 318 ? 2.054 -24.276 8.089 1.00 69.06 318 LYS A C 1
ATOM 2567 O O . LYS A 1 318 ? 1.376 -24.926 8.873 1.00 69.06 318 LYS A O 1
ATOM 2572 N N . ARG A 1 319 ? 2.922 -23.339 8.490 1.00 62.84 319 ARG A N 1
ATOM 2573 C CA . ARG A 1 319 ? 3.218 -23.073 9.912 1.00 62.84 319 ARG A CA 1
ATOM 2574 C C . ARG A 1 319 ? 1.972 -22.718 10.721 1.00 62.84 319 ARG A C 1
ATOM 2576 O O . ARG A 1 319 ? 1.854 -23.097 11.879 1.00 62.84 319 ARG A O 1
ATOM 2583 N N . LYS A 1 320 ? 1.030 -21.982 10.121 1.00 59.09 320 LYS A N 1
ATOM 2584 C CA . LYS A 1 320 ? -0.240 -21.640 10.772 1.00 59.09 320 LYS A CA 1
ATOM 2585 C C . LYS A 1 320 ? -1.177 -22.845 10.893 1.00 59.09 320 LYS A C 1
ATOM 2587 O O . LYS A 1 320 ? -1.924 -22.906 11.860 1.00 59.09 320 LYS A O 1
ATOM 2592 N N . HIS A 1 321 ? -1.168 -23.759 9.923 1.00 51.78 321 HIS A N 1
ATOM 2593 C CA . HIS A 1 321 ? -1.936 -25.002 9.988 1.00 51.78 321 HIS A CA 1
ATOM 2594 C C . HIS A 1 321 ? -1.405 -25.914 11.095 1.00 51.78 321 HIS A C 1
ATOM 2596 O O . HIS A 1 321 ? -2.181 -26.336 11.940 1.00 51.78 321 HIS A O 1
ATOM 2602 N N . GLU A 1 322 ? -0.088 -26.114 11.141 1.00 55.00 322 GLU A N 1
ATOM 2603 C CA . GLU A 1 322 ? 0.597 -26.916 12.164 1.00 55.00 322 GLU A CA 1
ATOM 2604 C C . GLU A 1 322 ? 0.339 -26.351 13.572 1.00 55.00 322 GLU A C 1
ATOM 2606 O O . GLU A 1 322 ? -0.157 -27.055 14.445 1.00 55.00 322 GLU A O 1
ATOM 2611 N N . ALA A 1 323 ? 0.518 -25.039 13.767 1.00 54.41 323 ALA A N 1
ATOM 2612 C CA . ALA A 1 323 ? 0.238 -24.387 15.050 1.00 54.41 323 ALA A CA 1
ATOM 2613 C C . ALA A 1 323 ? -1.257 -24.379 15.442 1.00 54.41 323 ALA A C 1
ATOM 2615 O O . ALA A 1 323 ? -1.585 -24.231 16.616 1.00 54.41 323 ALA A O 1
ATOM 2616 N N . ALA A 1 324 ? -2.176 -24.483 14.474 1.00 56.31 324 ALA A N 1
ATOM 2617 C CA . ALA A 1 324 ? -3.613 -24.560 14.739 1.00 56.31 324 ALA A CA 1
ATOM 2618 C C . ALA A 1 324 ? -4.077 -25.992 15.048 1.00 56.31 324 ALA A C 1
ATOM 2620 O O . ALA A 1 324 ? -5.014 -26.150 15.824 1.00 56.31 324 ALA A O 1
ATOM 2621 N N . GLU A 1 325 ? -3.434 -27.009 14.467 1.00 53.50 325 GLU A N 1
ATOM 2622 C CA . GLU A 1 325 ? -3.670 -28.422 14.794 1.00 53.50 325 GLU A CA 1
ATOM 2623 C C . GLU A 1 325 ? -3.154 -28.781 16.193 1.00 53.50 325 GLU A C 1
ATOM 2625 O O . GLU A 1 325 ? -3.777 -29.587 16.877 1.00 53.50 325 GLU A O 1
ATOM 2630 N N . GLU A 1 326 ? -2.081 -28.138 16.657 1.00 52.72 326 GLU A N 1
ATOM 2631 C CA . GLU A 1 326 ? -1.554 -28.331 18.015 1.00 52.72 326 GLU A CA 1
ATOM 2632 C C . GLU A 1 326 ? -2.390 -27.639 19.111 1.00 52.72 326 GLU A C 1
ATOM 2634 O O . GLU A 1 326 ? -2.320 -28.033 20.274 1.00 52.72 326 GLU A O 1
ATOM 2639 N N . ALA A 1 327 ? -3.182 -26.613 18.773 1.00 47.78 327 ALA A N 1
ATOM 2640 C CA . ALA A 1 327 ? -3.810 -25.736 19.765 1.00 47.78 327 ALA A CA 1
ATOM 2641 C C . ALA A 1 327 ? -5.235 -26.133 20.214 1.00 47.78 327 ALA A C 1
ATOM 2643 O O . ALA A 1 327 ? -5.647 -25.653 21.265 1.00 47.78 327 ALA A O 1
ATOM 2644 N N . GLU A 1 328 ? -5.996 -26.956 19.471 1.00 44.50 328 GLU A N 1
ATOM 2645 C CA . GLU A 1 328 ? -7.318 -27.490 19.890 1.00 44.50 328 GLU A CA 1
ATOM 2646 C C . GLU A 1 328 ? -7.941 -28.407 18.802 1.00 44.50 328 GLU A C 1
ATOM 2648 O O . GLU A 1 328 ? -8.043 -27.975 17.651 1.00 44.50 328 GLU A O 1
ATOM 2653 N N . PRO A 1 329 ? -8.443 -29.622 19.120 1.00 42.09 329 PRO A N 1
ATOM 2654 C CA . PRO A 1 329 ? -8.950 -30.563 18.112 1.00 42.09 329 PRO A CA 1
ATOM 2655 C C . PRO A 1 329 ? -10.373 -30.274 17.586 1.00 42.09 329 PRO A C 1
ATOM 2657 O O . PRO A 1 329 ? -10.797 -30.940 16.643 1.00 42.09 329 PRO A O 1
ATOM 2660 N N . ASP A 1 330 ? -11.112 -29.300 18.140 1.00 42.94 330 ASP A N 1
ATOM 2661 C CA . ASP A 1 330 ? -12.569 -29.189 17.923 1.00 42.94 330 ASP A CA 1
ATOM 2662 C C . ASP A 1 330 ? -13.061 -27.791 17.485 1.00 42.94 330 ASP A C 1
ATOM 2664 O O . ASP A 1 330 ? -13.999 -27.215 18.036 1.00 42.94 330 ASP A O 1
ATOM 2668 N N . ARG A 1 331 ? -12.428 -27.207 16.453 1.00 39.69 331 ARG A N 1
ATOM 2669 C CA . ARG A 1 331 ? -12.960 -26.001 15.784 1.00 39.69 331 ARG A CA 1
ATOM 2670 C C . ARG A 1 331 ? -13.803 -26.348 14.551 1.00 39.69 331 ARG A C 1
ATOM 2672 O O . ARG A 1 331 ? -13.308 -27.021 13.639 1.00 39.69 331 ARG A O 1
ATOM 2679 N N . PRO A 1 332 ? -15.035 -25.815 14.419 1.00 40.09 332 PRO A N 1
ATOM 2680 C CA . PRO A 1 332 ? -15.852 -26.037 13.234 1.00 40.09 332 PRO A CA 1
ATOM 2681 C C . PRO A 1 332 ? -15.219 -25.406 11.982 1.00 40.09 332 PRO A C 1
ATOM 2683 O O . PRO A 1 332 ? -14.755 -24.264 11.966 1.00 40.09 332 PRO A O 1
ATOM 2686 N N . ARG A 1 333 ? -15.222 -26.192 10.898 1.00 41.91 333 ARG A N 1
ATOM 2687 C CA . ARG A 1 333 ? -14.586 -25.981 9.582 1.00 41.91 333 ARG A CA 1
ATOM 2688 C C . ARG A 1 333 ? -15.131 -24.787 8.758 1.00 41.91 333 ARG A C 1
ATOM 2690 O O . ARG A 1 333 ? -15.300 -24.923 7.548 1.00 41.91 333 ARG A O 1
ATOM 2697 N N . MET A 1 334 ? -15.387 -23.612 9.336 1.00 32.69 334 MET A N 1
ATOM 2698 C CA . MET A 1 334 ? -15.942 -22.467 8.582 1.00 32.69 334 MET A CA 1
ATOM 2699 C C . MET A 1 334 ? -14.903 -21.574 7.881 1.00 32.69 334 MET A C 1
ATOM 2701 O O . MET A 1 334 ? -15.227 -20.947 6.876 1.00 32.69 334 MET A O 1
ATOM 2705 N N . LEU A 1 335 ? -13.630 -21.579 8.296 1.00 35.88 335 LEU A N 1
ATOM 2706 C CA . LEU A 1 335 ? -12.570 -20.791 7.634 1.00 35.88 335 LEU A CA 1
ATOM 2707 C C . LEU A 1 335 ? -11.889 -21.509 6.450 1.00 35.88 335 LEU A C 1
ATOM 2709 O O . LEU A 1 335 ? -11.073 -20.914 5.744 1.00 35.88 335 LEU A O 1
ATOM 2713 N N . LYS A 1 336 ? -12.259 -22.767 6.160 1.00 35.00 336 LYS A N 1
ATOM 2714 C CA . LYS A 1 336 ? -11.667 -23.562 5.064 1.00 35.00 336 LYS A CA 1
ATOM 2715 C C . LYS A 1 336 ? -12.083 -23.118 3.654 1.00 35.00 336 LYS A C 1
ATOM 2717 O O . LYS A 1 336 ? -11.535 -23.631 2.686 1.00 35.00 336 LYS A O 1
ATOM 2722 N N . ARG A 1 337 ? -13.006 -22.161 3.501 1.00 34.91 337 ARG A N 1
ATOM 2723 C CA . ARG A 1 337 ? -13.493 -21.740 2.170 1.00 34.91 337 ARG A CA 1
ATOM 2724 C C . ARG A 1 337 ? -12.813 -20.502 1.582 1.00 34.91 337 ARG A C 1
ATOM 2726 O O . ARG A 1 337 ? -12.993 -20.257 0.398 1.00 34.91 337 ARG A O 1
ATOM 2733 N N . ILE A 1 338 ? -12.002 -19.768 2.352 1.00 39.47 338 ILE A N 1
ATOM 2734 C CA . ILE A 1 338 ? -11.298 -18.565 1.854 1.00 39.47 338 ILE A CA 1
ATOM 2735 C C . ILE A 1 338 ? -9.791 -18.823 1.654 1.00 39.47 338 ILE A C 1
ATOM 2737 O O . ILE A 1 338 ? -9.165 -18.194 0.810 1.00 39.47 338 ILE A O 1
ATOM 2741 N N . ALA A 1 339 ? -9.213 -19.814 2.343 1.00 34.84 339 ALA A N 1
ATOM 2742 C CA . ALA A 1 339 ? -7.784 -20.144 2.255 1.00 34.84 339 ALA A CA 1
ATOM 2743 C C . ALA A 1 339 ? -7.415 -21.188 1.177 1.00 34.84 339 ALA A C 1
ATOM 2745 O O . ALA A 1 339 ? -6.239 -21.488 1.004 1.00 34.84 339 ALA A O 1
ATOM 2746 N N . VAL A 1 340 ? -8.392 -21.744 0.446 1.00 35.47 340 VAL A N 1
ATOM 2747 C CA . VAL A 1 340 ? -8.158 -22.728 -0.638 1.00 35.47 340 VAL A CA 1
ATOM 2748 C C . VAL A 1 340 ? -8.503 -22.138 -2.007 1.00 35.47 340 VAL A C 1
ATOM 2750 O O . VAL A 1 340 ? -8.840 -22.846 -2.955 1.00 35.47 340 VAL A O 1
ATOM 2753 N N . GLY A 1 341 ? -8.373 -20.818 -2.148 1.00 32.28 341 GLY A N 1
ATOM 2754 C CA . GLY A 1 341 ? -8.075 -20.245 -3.452 1.00 32.28 341 GLY A CA 1
ATOM 2755 C C . GLY A 1 341 ? -6.687 -20.728 -3.844 1.00 32.28 341 GLY A C 1
ATOM 2756 O O . GLY A 1 341 ? -5.707 -20.042 -3.583 1.00 32.28 341 GLY A O 1
ATOM 2757 N N . VAL A 1 342 ? -6.598 -21.948 -4.384 1.00 31.92 342 VAL A N 1
ATOM 2758 C CA . VAL A 1 342 ? -5.391 -22.460 -5.027 1.00 31.92 342 VAL A CA 1
ATOM 2759 C C . VAL A 1 342 ? -4.957 -21.358 -5.977 1.00 31.92 342 VAL A C 1
ATOM 2761 O O . VAL A 1 342 ? -5.644 -21.102 -6.968 1.00 31.92 342 VAL A O 1
ATOM 2764 N N . HIS A 1 343 ? -3.857 -20.676 -5.651 1.00 34.56 343 HIS A N 1
ATOM 2765 C CA . HIS A 1 343 ? -3.132 -19.892 -6.627 1.00 34.56 343 HIS A CA 1
ATOM 2766 C C . HIS A 1 343 ? -2.806 -20.880 -7.740 1.00 34.56 343 HIS A C 1
ATOM 2768 O O . HIS A 1 343 ? -1.921 -21.720 -7.605 1.00 34.56 343 HIS A O 1
ATOM 2774 N N . ARG A 1 344 ? -3.611 -20.876 -8.802 1.00 30.84 344 ARG A N 1
ATOM 2775 C CA . ARG A 1 344 ? -3.159 -21.393 -10.075 1.00 30.84 344 ARG A CA 1
ATOM 2776 C C . ARG A 1 344 ? -2.354 -20.236 -10.634 1.00 30.84 344 ARG A C 1
ATOM 2778 O O . ARG A 1 344 ? -2.974 -19.219 -10.955 1.00 30.84 344 ARG A O 1
ATOM 2785 N N . PRO A 1 345 ? -1.021 -20.361 -10.749 1.00 40.59 345 PRO A N 1
ATOM 2786 C CA . PRO A 1 345 ? -0.291 -19.489 -11.651 1.00 40.59 345 PRO A CA 1
ATOM 2787 C C . PRO A 1 345 ? -1.087 -19.482 -12.952 1.00 40.59 345 PRO A C 1
ATOM 2789 O O . PRO A 1 345 ? -1.500 -20.561 -13.402 1.00 40.59 345 PRO A O 1
ATOM 2792 N N . CYS A 1 346 ? -1.397 -18.306 -13.503 1.00 47.62 346 CYS A N 1
ATOM 2793 C CA . CYS A 1 346 ? -2.053 -18.237 -14.803 1.00 47.62 346 CYS A CA 1
ATOM 2794 C C . CYS A 1 346 ? -1.186 -19.036 -15.772 1.00 47.62 346 CYS A C 1
ATOM 2796 O O . CYS A 1 346 ? -0.086 -18.626 -16.141 1.00 47.62 346 CYS A O 1
ATOM 2798 N N . LYS A 1 347 ? -1.641 -20.248 -16.094 1.00 52.34 347 LYS A N 1
ATOM 2799 C CA . LYS A 1 347 ? -0.885 -21.173 -16.920 1.00 52.34 347 LYS A CA 1
ATOM 2800 C C . LYS A 1 347 ? -0.815 -20.499 -18.280 1.00 52.34 347 LYS A C 1
ATOM 2802 O O . LYS A 1 347 ? -1.866 -20.230 -18.857 1.00 52.34 347 LYS A O 1
ATOM 2807 N N . ARG A 1 348 ? 0.397 -20.178 -18.748 1.00 60.16 348 ARG A N 1
ATOM 2808 C CA . ARG A 1 348 ? 0.601 -19.627 -20.093 1.00 60.16 348 ARG A CA 1
ATOM 2809 C C . ARG A 1 348 ? -0.179 -20.509 -21.061 1.00 60.16 348 ARG A C 1
ATOM 2811 O O . ARG A 1 348 ? 0.037 -21.723 -21.107 1.00 60.16 348 ARG A O 1
ATOM 2818 N N . TRP A 1 349 ? -1.151 -19.919 -21.739 1.00 72.81 349 TRP A N 1
ATOM 2819 C CA . TRP A 1 349 ? -1.994 -20.663 -22.651 1.00 72.81 349 TRP A CA 1
ATOM 2820 C C . TRP A 1 349 ? -1.159 -20.987 -23.879 1.00 72.81 349 TRP A C 1
ATOM 2822 O O . TRP A 1 349 ? -0.513 -20.105 -24.432 1.00 72.81 349 TRP A O 1
ATOM 2832 N N . SER A 1 350 ? -1.133 -22.247 -24.310 1.00 82.31 350 SER A N 1
ATOM 2833 C CA . SER A 1 350 ? -0.547 -22.566 -25.609 1.00 82.31 350 SER A CA 1
ATOM 2834 C C . SER A 1 350 ? -1.528 -22.187 -26.715 1.00 82.31 350 SER A C 1
ATOM 2836 O O . SER A 1 350 ? -2.747 -22.300 -26.543 1.00 82.31 350 SER A O 1
ATOM 2838 N N . ALA A 1 351 ? -1.004 -21.800 -27.878 1.00 81.88 351 ALA A N 1
ATOM 2839 C CA . ALA A 1 351 ? -1.814 -21.534 -29.063 1.00 81.88 351 ALA A CA 1
ATOM 2840 C C . ALA A 1 351 ? -2.763 -22.704 -29.391 1.00 81.88 351 ALA A C 1
ATOM 2842 O O . ALA A 1 351 ? -3.930 -22.494 -29.710 1.00 81.88 351 ALA A O 1
ATOM 2843 N N . ALA A 1 352 ? -2.309 -23.951 -29.228 1.00 85.25 352 ALA A N 1
ATOM 2844 C CA . ALA A 1 352 ? -3.135 -25.139 -29.444 1.00 85.25 352 ALA A CA 1
ATOM 2845 C C . ALA A 1 352 ? -4.300 -25.262 -28.439 1.00 85.25 352 ALA A C 1
ATOM 2847 O O . ALA A 1 352 ? -5.405 -25.650 -28.820 1.00 85.25 352 ALA A O 1
ATOM 2848 N N . ALA A 1 353 ? -4.080 -24.915 -27.1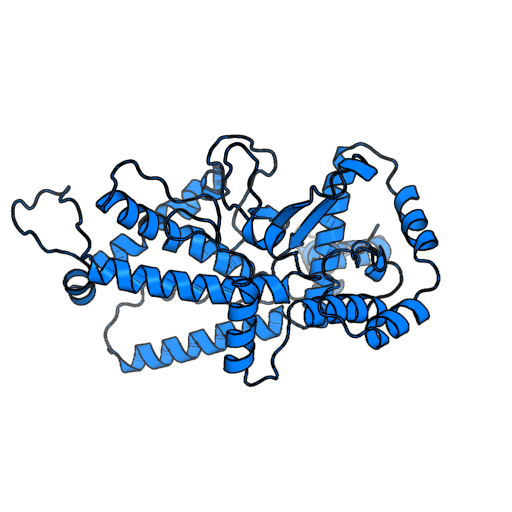65 1.00 85.06 353 ALA A N 1
ATOM 2849 C CA . ALA A 1 353 ? -5.123 -24.958 -26.141 1.00 85.06 353 ALA A CA 1
ATOM 2850 C C . ALA A 1 353 ? -6.197 -23.885 -26.374 1.00 85.06 353 ALA A C 1
ATOM 2852 O O . ALA A 1 353 ? -7.387 -24.172 -26.243 1.00 85.06 353 ALA A O 1
ATOM 2853 N N . LEU A 1 354 ? -5.785 -22.677 -26.774 1.00 86.94 354 LEU A N 1
ATOM 2854 C CA . LEU A 1 354 ? -6.712 -21.604 -27.138 1.00 86.94 354 LEU A CA 1
ATOM 2855 C C . LEU A 1 354 ? -7.519 -21.966 -28.380 1.00 86.94 354 LEU A C 1
ATOM 2857 O O . LEU A 1 354 ? -8.737 -21.821 -28.370 1.00 86.94 354 LEU A O 1
ATOM 2861 N N . LEU A 1 355 ? -6.867 -22.504 -29.413 1.00 88.75 355 LEU A N 1
ATOM 2862 C CA . LEU A 1 355 ? -7.550 -22.919 -30.634 1.00 88.75 355 LEU A CA 1
ATOM 2863 C C . LEU A 1 355 ? -8.597 -24.001 -30.341 1.00 88.75 355 LEU A C 1
ATOM 2865 O O . LEU A 1 355 ? -9.726 -23.901 -30.809 1.00 88.75 355 LEU A O 1
ATOM 2869 N N . LYS A 1 356 ? -8.268 -24.987 -29.494 1.00 88.38 356 LYS A N 1
ATOM 2870 C CA . LYS A 1 356 ? -9.224 -26.009 -29.040 1.00 88.38 356 LYS A CA 1
ATOM 2871 C C . LYS A 1 356 ? -10.423 -25.399 -28.303 1.00 88.38 356 LYS A C 1
ATOM 2873 O O . LYS A 1 356 ? -11.552 -25.818 -28.536 1.00 88.38 356 LYS A O 1
ATOM 2878 N N . GLY A 1 357 ? -10.191 -24.409 -27.439 1.00 85.19 357 GLY A N 1
ATOM 2879 C CA . GLY A 1 357 ? -11.264 -23.696 -26.740 1.00 85.19 357 GLY A CA 1
ATOM 2880 C C . GLY A 1 357 ? -12.179 -22.924 -27.693 1.00 85.19 357 GLY A C 1
ATOM 2881 O O . GLY A 1 357 ? -13.398 -23.009 -27.580 1.00 85.19 357 GLY A O 1
ATOM 2882 N N . VAL A 1 358 ? -11.599 -22.226 -28.674 1.00 85.44 358 VAL A N 1
ATOM 2883 C CA . VAL A 1 358 ? -12.357 -21.467 -29.681 1.00 85.44 358 VAL A CA 1
ATOM 2884 C C . VAL A 1 358 ? -13.177 -22.403 -30.575 1.00 85.44 358 VAL A C 1
ATOM 2886 O O . VAL A 1 358 ? -14.346 -22.118 -30.814 1.00 85.44 358 VAL A O 1
ATOM 2889 N N . ARG A 1 359 ? -12.628 -23.548 -31.000 1.00 91.62 359 ARG A N 1
ATOM 2890 C CA . ARG A 1 359 ? -13.381 -24.570 -31.754 1.00 91.62 359 ARG A CA 1
ATOM 2891 C C . ARG A 1 359 ? -14.610 -25.059 -30.997 1.00 91.62 359 ARG A C 1
ATOM 2893 O O . ARG A 1 359 ? -15.683 -25.137 -31.578 1.00 91.62 359 ARG A O 1
ATOM 2900 N N . GLY A 1 360 ? -14.469 -25.307 -29.693 1.00 87.38 360 GLY A N 1
ATOM 2901 C CA . GLY A 1 360 ? -15.592 -25.693 -28.836 1.00 87.38 360 GLY A CA 1
ATOM 2902 C C . GLY A 1 360 ? -16.633 -24.584 -28.654 1.00 87.38 360 GLY A C 1
ATOM 2903 O O . GLY A 1 360 ? -17.821 -24.873 -28.583 1.00 87.38 360 GLY A O 1
ATOM 2904 N N . LEU A 1 361 ? -16.209 -23.316 -28.614 1.00 86.50 361 LEU A N 1
ATOM 2905 C CA . LEU A 1 361 ? -17.113 -22.170 -28.467 1.00 86.50 361 LEU A CA 1
ATOM 2906 C C . LEU A 1 361 ? -17.948 -21.917 -29.731 1.00 86.50 361 LEU A C 1
ATOM 2908 O O . LEU A 1 361 ? -19.131 -21.604 -29.640 1.00 86.50 361 LEU A O 1
ATOM 2912 N N . TYR A 1 362 ? -17.320 -22.041 -30.901 1.00 85.50 362 TYR A N 1
ATOM 2913 C CA . TYR A 1 362 ? -17.958 -21.815 -32.201 1.00 85.50 362 TYR A CA 1
ATOM 2914 C C . TYR A 1 362 ? -18.528 -23.093 -32.829 1.00 85.50 362 TYR A C 1
ATOM 2916 O O . TYR A 1 362 ? -19.130 -23.022 -33.896 1.00 85.50 362 TYR A O 1
ATOM 2924 N N . ASN A 1 363 ? -18.354 -24.241 -32.165 1.00 85.56 363 ASN A N 1
ATOM 2925 C CA . ASN A 1 363 ? -18.747 -25.566 -32.641 1.00 85.56 363 ASN A CA 1
ATOM 2926 C C . ASN A 1 363 ? -18.253 -25.858 -34.076 1.00 85.56 363 ASN A 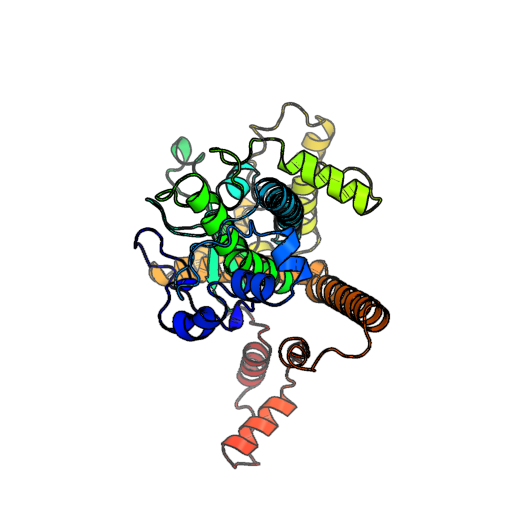C 1
ATOM 2928 O O . ASN A 1 363 ? -18.979 -26.410 -34.901 1.00 85.56 363 ASN A O 1
ATOM 2932 N N . ASP A 1 364 ? -17.021 -25.436 -34.374 1.00 89.81 364 ASP A N 1
ATOM 2933 C CA . ASP A 1 364 ? -16.376 -25.579 -35.681 1.00 89.81 364 ASP A CA 1
ATOM 2934 C C . ASP A 1 364 ? -14.976 -26.175 -35.511 1.00 89.81 364 ASP A C 1
ATOM 2936 O O . ASP A 1 364 ? -14.020 -25.483 -35.153 1.00 89.81 364 ASP A O 1
ATOM 2940 N N . ASP A 1 365 ? -14.843 -27.469 -35.805 1.00 85.56 365 ASP A N 1
ATOM 2941 C CA . ASP A 1 365 ? -13.584 -28.208 -35.682 1.00 85.56 365 ASP A CA 1
ATOM 2942 C C . ASP A 1 365 ? -12.537 -27.831 -36.740 1.00 85.56 365 ASP A C 1
ATOM 2944 O O . ASP A 1 365 ? -11.346 -28.117 -36.569 1.00 85.56 365 ASP A O 1
ATOM 2948 N N . LYS A 1 366 ? -12.948 -27.162 -37.826 1.00 87.81 366 LYS A N 1
ATOM 2949 C CA . LYS A 1 366 ? -12.052 -26.730 -38.907 1.00 87.81 366 LYS A CA 1
ATOM 2950 C C . LYS A 1 366 ? -11.455 -25.350 -38.654 1.00 87.81 366 LYS A C 1
ATOM 2952 O O . LYS A 1 366 ? -10.584 -24.927 -39.414 1.00 87.81 366 LYS A O 1
ATOM 2957 N N . LEU A 1 367 ? -11.870 -24.661 -37.590 1.00 87.25 367 LEU A N 1
ATOM 2958 C CA . LEU A 1 367 ? -11.402 -23.318 -37.277 1.00 87.25 367 LEU A CA 1
ATOM 2959 C C . LEU A 1 367 ? -9.892 -23.316 -36.985 1.00 87.25 367 LEU A C 1
ATOM 2961 O O . LEU A 1 367 ? -9.388 -24.066 -36.146 1.00 87.25 367 LEU A O 1
ATOM 2965 N N . GLN A 1 368 ? -9.156 -22.476 -37.707 1.00 90.69 368 GLN A N 1
ATOM 2966 C CA . GLN A 1 368 ? -7.706 -22.303 -37.599 1.00 90.69 368 GLN A CA 1
ATOM 2967 C C . GLN A 1 368 ? -7.384 -20.833 -37.318 1.00 90.69 368 GLN A C 1
ATOM 2969 O O . GLN A 1 368 ? -8.213 -19.945 -37.539 1.00 90.69 368 GLN A O 1
ATOM 2974 N N . TRP A 1 369 ? -6.167 -20.559 -36.854 1.00 88.69 369 TRP A N 1
ATOM 2975 C CA . TRP A 1 369 ? -5.669 -19.188 -36.787 1.00 88.69 369 TRP A CA 1
ATOM 2976 C C . TRP A 1 369 ? -5.602 -18.592 -38.196 1.00 88.69 369 TRP A C 1
ATOM 2978 O O . TRP A 1 369 ? -5.059 -19.206 -39.110 1.00 88.69 369 TRP A O 1
ATOM 2988 N N . LYS A 1 370 ? -6.128 -17.378 -38.376 1.00 85.81 370 LYS A N 1
ATOM 2989 C CA . LYS A 1 370 ? -6.099 -16.672 -39.666 1.00 85.81 370 LYS A CA 1
ATOM 2990 C C . LYS A 1 370 ? -4.684 -16.230 -40.043 1.00 85.81 370 LYS A C 1
ATOM 2992 O O . LYS A 1 370 ? -4.401 -16.035 -41.219 1.00 85.81 370 LYS A O 1
ATOM 2997 N N . SER A 1 371 ? -3.804 -16.031 -39.058 1.00 87.38 371 SER A N 1
ATOM 2998 C CA . SER A 1 371 ? -2.396 -15.689 -39.275 1.00 87.38 371 SER A CA 1
ATOM 2999 C C . SER A 1 371 ? -1.534 -15.968 -38.039 1.00 87.38 371 SER A C 1
ATOM 3001 O O . SER A 1 371 ? -2.025 -15.983 -36.909 1.00 87.38 371 SER A O 1
ATOM 3003 N N . ALA A 1 372 ? -0.217 -16.071 -38.243 1.00 80.50 372 ALA A N 1
ATOM 3004 C CA . ALA A 1 372 ? 0.768 -16.162 -37.160 1.00 80.50 372 ALA A CA 1
ATOM 3005 C C . ALA A 1 372 ? 0.811 -14.904 -36.264 1.00 80.50 372 ALA A C 1
ATOM 3007 O O . ALA A 1 372 ? 1.347 -14.938 -35.156 1.00 80.50 372 ALA A O 1
ATOM 3008 N N . ALA A 1 373 ? 0.289 -13.768 -36.742 1.00 75.88 373 ALA A N 1
ATOM 3009 C CA . ALA A 1 373 ? 0.128 -12.560 -35.935 1.00 75.88 373 ALA A CA 1
ATOM 3010 C C . ALA A 1 373 ? -1.083 -12.679 -34.999 1.00 75.88 373 ALA A C 1
ATOM 3012 O O . ALA A 1 373 ? -0.980 -12.334 -33.825 1.00 75.88 373 ALA A O 1
ATOM 3013 N N . GLN A 1 374 ? -2.200 -13.229 -35.490 1.00 83.19 374 GLN A N 1
ATOM 3014 C CA . GLN A 1 374 ? -3.387 -13.485 -34.673 1.00 83.19 374 GLN A CA 1
ATOM 3015 C C . GLN A 1 374 ? -3.100 -14.517 -33.579 1.00 83.19 374 GLN A C 1
ATOM 3017 O O . GLN A 1 374 ? -3.487 -14.313 -32.432 1.00 83.19 374 GLN A O 1
ATOM 3022 N N . GLU A 1 375 ? -2.398 -15.597 -33.922 1.00 84.06 375 GLU A N 1
ATOM 3023 C CA . GLU A 1 375 ? -1.980 -16.622 -32.963 1.00 84.06 375 GLU A CA 1
ATOM 3024 C C . GLU A 1 375 ? -1.150 -16.018 -31.826 1.00 84.06 375 GLU A C 1
ATOM 3026 O O . GLU A 1 375 ? -1.471 -16.209 -30.650 1.00 84.06 375 GLU A O 1
ATOM 3031 N N . ARG A 1 376 ? -0.112 -15.244 -32.174 1.00 76.06 376 ARG A N 1
ATOM 3032 C CA . ARG A 1 376 ? 0.738 -14.565 -31.192 1.00 76.06 376 ARG A CA 1
ATOM 3033 C C . ARG A 1 376 ? -0.075 -13.611 -30.333 1.00 76.06 376 ARG A C 1
ATOM 3035 O O . ARG A 1 376 ? -0.048 -13.763 -29.121 1.00 76.06 376 ARG A O 1
ATOM 3042 N N . ALA A 1 377 ? -0.860 -12.721 -30.941 1.00 71.25 377 ALA A N 1
ATOM 3043 C CA . ALA A 1 377 ? -1.685 -11.751 -30.224 1.00 71.25 377 ALA A CA 1
ATOM 3044 C C . ALA A 1 377 ? -2.655 -12.422 -29.241 1.00 71.25 377 ALA A C 1
ATOM 3046 O O . ALA A 1 377 ? -2.719 -12.033 -28.081 1.00 71.25 377 ALA A O 1
ATOM 3047 N N . MET A 1 378 ? -3.364 -13.471 -29.661 1.00 79.50 378 MET A N 1
ATOM 3048 C CA . MET A 1 378 ? -4.319 -14.170 -28.795 1.00 79.50 378 MET A CA 1
ATOM 3049 C C . MET A 1 378 ? -3.631 -14.930 -27.663 1.00 79.50 378 MET A C 1
ATOM 3051 O O . MET A 1 378 ? -4.113 -14.912 -26.533 1.00 79.50 378 MET A O 1
ATOM 3055 N N . THR A 1 379 ? -2.488 -15.556 -27.940 1.00 81.44 379 THR A N 1
ATOM 3056 C CA . THR A 1 379 ? -1.674 -16.241 -26.926 1.00 81.44 379 THR A CA 1
ATOM 3057 C C . THR A 1 379 ? -1.162 -15.254 -25.880 1.00 81.44 379 THR A C 1
ATOM 3059 O O . THR A 1 379 ? -1.255 -15.506 -24.682 1.00 81.44 379 THR A O 1
ATOM 3062 N N . THR A 1 380 ? -0.694 -14.103 -26.344 1.00 67.19 380 THR A N 1
ATOM 3063 C CA . THR A 1 380 ? -0.205 -12.955 -25.582 1.00 67.19 380 THR A CA 1
ATOM 3064 C C . THR A 1 380 ? -1.292 -12.334 -24.699 1.00 67.19 380 THR A C 1
ATOM 3066 O O . THR A 1 380 ? -1.085 -12.211 -23.494 1.00 67.19 380 THR A O 1
ATOM 3069 N N . VAL A 1 381 ? -2.464 -12.019 -25.261 1.00 68.00 381 VAL A N 1
ATOM 3070 C CA . VAL A 1 381 ? -3.613 -11.437 -24.542 1.00 68.00 381 VAL A CA 1
ATOM 3071 C C . VAL A 1 381 ? -4.149 -12.413 -23.496 1.00 68.00 381 VAL A C 1
ATOM 3073 O O . VAL A 1 381 ? -4.320 -12.055 -22.334 1.00 68.00 381 VAL A O 1
ATOM 3076 N N . MET A 1 382 ? -4.368 -13.675 -23.873 1.00 70.69 382 MET A N 1
ATOM 3077 C CA . MET A 1 382 ? -4.958 -14.672 -22.970 1.00 70.69 382 MET A CA 1
ATOM 3078 C C . MET A 1 382 ? -3.980 -15.158 -21.896 1.00 70.69 382 MET A C 1
ATOM 3080 O O . MET A 1 382 ? -4.404 -15.586 -20.824 1.00 70.69 382 MET A O 1
ATOM 3084 N N . SER A 1 383 ? -2.673 -15.064 -22.153 1.00 68.31 383 SER A N 1
ATOM 3085 C CA . SER A 1 383 ? -1.627 -15.334 -21.158 1.00 68.31 383 SER A CA 1
ATOM 3086 C C . SER A 1 383 ? -1.205 -14.089 -20.376 1.00 68.31 383 SER A C 1
ATOM 3088 O O . SER A 1 383 ? -0.301 -14.195 -19.552 1.00 68.31 383 SER A O 1
ATOM 3090 N N . TRP A 1 384 ? -1.830 -12.928 -20.623 1.00 58.81 384 TRP A N 1
ATOM 3091 C CA . TRP A 1 384 ? -1.474 -11.634 -20.023 1.00 58.81 384 TRP A CA 1
ATOM 3092 C C . TRP A 1 384 ? 0.007 -11.241 -20.193 1.00 58.81 384 TRP A C 1
ATOM 3094 O O . TRP A 1 384 ? 0.549 -10.435 -19.442 1.00 58.81 384 TRP A O 1
ATOM 3104 N N . THR A 1 385 ? 0.667 -11.788 -21.213 1.00 52.06 385 THR A N 1
ATOM 3105 C CA . THR A 1 385 ? 2.027 -11.438 -21.628 1.00 52.06 385 THR A CA 1
ATOM 3106 C C . THR A 1 385 ? 1.924 -10.505 -22.827 1.00 52.06 385 THR A C 1
ATOM 3108 O O . THR A 1 385 ? 2.166 -10.947 -23.948 1.00 52.06 385 THR A O 1
ATOM 3111 N N . GLU A 1 386 ? 1.476 -9.260 -22.645 1.00 41.16 386 GLU A N 1
ATOM 3112 C CA . GLU A 1 386 ? 1.255 -8.357 -23.784 1.00 41.16 386 GLU A CA 1
ATOM 3113 C C . GLU A 1 386 ? 2.558 -7.875 -24.448 1.00 41.16 386 GLU A C 1
ATOM 3115 O O . GLU A 1 386 ? 3.445 -7.315 -23.805 1.00 41.16 386 GLU A O 1
ATOM 3120 N N . GLN A 1 387 ? 2.652 -8.106 -25.766 1.00 31.70 387 GLN A N 1
ATOM 3121 C CA . GLN A 1 387 ? 3.644 -7.544 -26.673 1.00 31.70 387 GLN A CA 1
ATOM 3122 C C . GLN A 1 387 ? 3.157 -6.172 -27.128 1.00 31.70 387 GLN A C 1
ATOM 3124 O O . GLN A 1 387 ? 2.054 -6.024 -27.647 1.00 31.70 387 GLN A O 1
ATOM 3129 N N . VAL A 1 388 ? 4.050 -5.206 -26.944 1.00 30.11 388 VAL A N 1
ATOM 3130 C CA . VAL A 1 388 ? 4.084 -3.877 -27.552 1.00 30.11 388 VAL A CA 1
ATOM 3131 C C . VAL A 1 388 ? 3.608 -3.925 -29.010 1.00 30.11 388 VAL A C 1
ATOM 3133 O O . VAL A 1 388 ? 4.288 -4.526 -29.848 1.00 30.11 388 VAL A O 1
ATOM 3136 N N . VAL A 1 389 ? 2.490 -3.256 -29.304 1.00 29.84 389 VAL A N 1
ATOM 3137 C CA . VAL A 1 389 ? 2.208 -2.696 -30.635 1.00 29.84 389 VAL A CA 1
ATOM 3138 C C . VAL A 1 389 ? 2.364 -1.193 -30.536 1.00 29.84 389 VAL A C 1
ATOM 3140 O O . VAL A 1 389 ? 1.738 -0.616 -29.618 1.00 29.84 389 VAL A O 1
#

Solvent-accessible surface area (backbone atoms only — not comparable to full-atom values): 22902 Å² total; per-residue (Å²): 91,61,43,63,81,50,55,49,70,89,84,62,75,52,72,65,41,38,48,74,73,29,79,85,26,37,75,73,44,53,74,43,61,61,36,62,58,52,58,38,65,66,45,68,70,47,32,69,65,37,38,54,85,77,89,75,73,96,51,104,73,64,78,87,44,68,31,66,72,41,51,54,53,50,52,52,53,52,51,54,48,49,46,50,50,50,46,51,50,47,69,50,29,34,76,59,70,53,69,70,58,56,45,63,34,16,55,26,17,51,101,50,75,43,19,51,44,54,53,96,48,22,30,30,41,45,46,72,51,66,86,50,40,88,83,65,74,48,79,44,78,48,58,32,30,38,51,62,74,60,28,18,51,53,46,37,42,61,56,49,48,46,58,53,53,37,48,56,48,26,71,82,34,76,84,57,72,71,72,46,42,74,42,57,56,96,94,36,64,65,58,90,68,50,65,54,55,37,37,39,56,47,20,59,75,70,73,47,74,80,62,51,64,70,58,51,51,53,48,44,52,52,47,45,68,72,75,38,58,74,76,60,35,69,32,45,84,66,76,82,65,87,76,83,77,81,79,68,89,83,63,62,67,67,61,57,51,57,58,64,74,68,66,82,70,64,80,64,61,65,57,70,55,62,74,72,63,86,57,64,77,72,52,52,55,54,48,50,52,51,33,22,44,49,32,17,46,54,44,32,62,76,67,42,42,70,58,59,52,47,51,52,50,52,56,52,50,50,55,51,50,55,58,47,62,75,70,54,94,83,72,80,82,74,69,65,77,73,77,66,68,70,81,67,73,82,68,72,50,49,58,69,58,51,46,53,51,50,21,65,74,69,73,34,88,80,66,69,74,93,39,79,64,54,41,49,51,51,29,20,59,76,41,70,53,74,74,90,127

Foldseek 3Di:
DFLLQFDWDQPDQDAFDARCPDPSCVVVLVCLQCVVVVVCVPDPVSCVVFWDPPPDDPDPPPDTHTDPVNLVVLVVVLLLVLLQLLLLCQQQFAQGDDPVQSLQAFRTHHNHHGQWTRDPRFIKGWGWDDPCCVPPVDIDIDITTGDRLSRVVVVCCVSHVLSVNQSVVCNVPVPDDDDRTSQDDDPDGDDPPSNQVSQQVVCVVVVHPRDGPVNVNVVSLVCLVPVDDDPLSLLDPDSPPPPVPPPPPDDDVVVVVVVVVPDDDPPPRVVVCVVVPPDDPVCVVVVNNVSNVSSSVVSCVVVVVNVVSVVVVVVVVVVVVVVVVVPDPDDDPPVVPPVPPPPPPLPQQQLVNVQVVVCVVVVNPPDDQPDPVSSVCVSCVSSVVDDDD

Secondary structure (DSSP, 8-state):
--GGG----TT---TT--GGGSHHHHHHHTTTTTHHHHHHTSSHHHHHHHEE---S---TT--PEEPHHHHHHHHHHHHHHHHHHHHHHHHHSSSPPPHHHHHT-BSS-SSS--SEEEETTEEEEEEEE-TTHHHH---EEEEEE--HHHHHHHHHIIIIIHHHHHHHHHHHSTT----SBSSEETTEEPPTTHHHHHHHHHHHHHT-----HHHHHHHHHHHHHHH--HHHHTTSTTTT---TTSSTTS--HHHHHHHHHH---TTTTHHHHHTT--S-HHHHHHHHHHHHHHHHHHHHHHTTHHHHHHHHHHHHHHHHHHHHHTT-S---S-GGGTTT------PPPPHHHHHHHHHHHHT-TT---S-HHHHHHHHHHHTT-----

Radius of gyration: 24.54 Å; Cα contacts (8 Å, |Δi|>4): 377; chains: 1; bounding box: 65×57×73 Å

Mean predicted aligned error: 14.58 Å

Sequence (389 aa):
MHAWALKDNLDADNFGWYFGKHRENVALLKPFAGSLRNVIQEPQSLRASLLDTTDEDGGADARVVWRQKAIDQYEAVADEFLKRLLVLIHMASGQPLRESELFSLTWRNTQQRRSVYLKHGLVMLHTTYHKGQQQTGKFKDNIRFLPATIGDLLLDYLVYVVPLRQAFLRQSSPCAIMSAYLWWKDGAVWADNRLTRCMERACVRAKVPRLHIANWRQMTVNIVETKFAGKDLACFEGVGANDDEEDAEDIDDDIRTMTRQRNHSTRVMNRSYANQLNANFGNVWDGLIRRNLRASSLWRELWDLDTVLGDAVAAAGKRKHEAAEEAEPDRPRMLKRIAVGVHRPCKRWSAAALLKGVRGLYNDDKLQWKSAAQERAMTTVMSWTEQVV

pLDDT: mean 74.44, std 21.52, range [26.23, 97.31]